Protein AF-A0A8J7GJP2-F1 (afdb_monomer)

Sequence (723 aa):
MRRLHAEDTGPGRGPGPDRPGPAHDLLRLQATAGNRVATRHVQRLAVSRAAPLGQHAVVHENRQVTEDFRQVQGQLEAMIAEKGWRQTRSWAYRFINADPLTDLRYGGDLPLVARVRERLRVEVTMKENEIRGLTGSPTLDLGDVVLGGGRFEPAAMSTTTELLNRSEQQLKSEMTHYGLKVDGWVFKDYSMAGGPAQTGLKDAARRLAGQRKTCDDATRAFFAAQKAAEADARQWGPLIPARPALLAAQEEARKAWVAQEDAYHDACTKEQITYPVLAAYSTLDHAAAELRKVADADSAALAESLYKTIDDRVKNIATVRASFGDRFNPWKQPQIVALTKKQLGLNPWQCKVVDERAADVKADAELDAKVFAAVAIGLGLLAAIPTGGTSVLAGVAAASAGVGAAYSAYNLYEHYKDYQLASAETGTALDKAQAVSQDEPGLMWLAFDLLDLGLNVVGAAAAFKTLRGAMAAAEASQLGKLPELIAASGRAGLPLGSRSKLIATVLERLGGSRSVEKALQSILDAFAAARPDRDAALVEAMGEAAAKLVNEQKVAVFFPGKKASSIKEIKRVLEGAGVNSGLNAQAEQIYQAFNSGGFHGHYFQAGDKGFVLLRDGETMASSLAHEMAHRGQHLRGELTSLGTMRSEYQAYHAQREFLLALPDELVPAQHARIRNATDADLVKWLTESREYGPAIRAEASSTGVMDPAVEARSIEKWFLTGG

pLDDT: mean 77.53, std 19.77, range [25.5, 98.56]

Organism: NCBI:txid619741

Secondary structure (DSSP, 8-state):
-------------PPPP-PPPHHHHHHHHHHHH-HHHHHHHHHHHHHHSPPP--TTEEEETTEEEES-HHHHHHHHHHHHHHH-HHHHHHHHHHHHT--HHHHGGG-S-HHHHHHHHHHHHHHHHHHHHHHHHHH-PPP--SS-------THHHHHHHHHHHHHHHHHHHHHHHHHHTT-EEE-SSS-EEE---SHHHHHHHHHHHHHHHHHHHHHHHHHHHHHHHHHHHHHHHHH-TTSPPPHHHHHHHHHHHHHHHHHHHHHHHHHHHHHHH-GGGHHHHTSTTHHHHHHHHHH--HHHHHHHHHHHHHHHHHHHHHHHHTBTTTB-GGG-HHHHHHHHHHTT--HHHHHHHHHHHHHHHHHHHHHHHHHHHHHHHHHHTTSS------SSS--SSS----HHHHHHHHHHHHHHHHHHHHHHHTSSSSGGGSS--S----HHHHHHHHHTT--HHHHHHHHHHHHHHHHHHHHTTTTTHHHHHHHHHHTT--HHHHHHHHHHHHHHTTTTTHHHHHHHHHHHHHHH---SS-HHHHHHHHHHHHHHHHTT-EEEE-TT-HHHHHHHHHHHHHHTT--SSHHHHHHHHHHHHHTS--SEEEEP-TT--EEEEESSTTHHHHHHHHHHHHHHHHTT-TTTS-HHHHHHHHHHHHHHHHHHS-GGGS-GGGHHHHT--HHHHHHHHHH-TTTHHHHHHHHHHH----HHHHHHHHHHHHHT--

Foldseek 3Di:
DDDDDDDDDDDDDDDDDDDDDPVVVLVVCCVPPNPVRSVVVVVVVVLVPDDPQDPQWWAAPSDTFGLDLVVLLVVLLVCCLVPNDVVSLVSLVCLLVPDPVVCVVRDPCSVSSVSSSVSSVVSNVVVVVVLCLACQDFDPDPDDGPSNHHPLQVLLVVLQVVLLVVQLVVLVVLCVVQVWDWDDDPDTFIFTDDDDLLLLLLVLLLVLLVLVVQLVVLVVQLVVLVVVQVVQCVVVDVPDGGDVVSVVSNVVSVVSNVVSVVVSVVSCVVSCVSVVLLLLQNPDPPSSVSSNCSNPDDRRSNSVVSCVLSVLLNVLSVLLVVCPPHQDGSLLQVLSLVVSCVVVVPDSSSNSSSVVSSVVVNVVVVVVVVVVVVVVVVVVPVVDDDDPDPDPPPDPVDDDDDPPPVVVVVVVVVVVSNLSNLCSQQSNHSNSSSGSHVDNSQVVVQLSLLVVLVDDPVLSVVLSVLLVVLLVVCLVPLHPSLVVNLVSCVVSVGDPVVSVVSSCVSVVSSPPPCPQVVVLVVLLVLLVPQDDPPQNLLSVLLSVLSVVQVVLLQEFEAEAPPLVRQLVRQLSNCVSLVNDPPSNVVSVVVNVVVRVDDDQKAWDDDDLRIGIYGYPDLCRSLSSQLRSLCNLCVNVVNNVVDFLLLSNLLSLVSSLSSQCSGDPVSRPPVCPCSVPADSVRSSVCQCVDPVRVVSVVVCCVPDDDDDSVVSVVVSSVSSVVHD

Mean predicted aligned error: 17.69 Å

Nearest PDB structures (foldseek):
  2efl-assembly1_A-2  TM=2.651E-01  e=5.692E+00  Homo sapiens

Solvent-accessible surface area (backbone atoms only — not comparable to full-atom values): 39803 Å² total; per-residue (Å²): 138,91,80,89,86,85,87,85,83,86,90,81,94,70,85,78,83,73,81,77,54,75,70,55,58,47,53,50,40,32,74,74,61,36,65,71,51,35,51,52,52,51,50,54,54,57,62,69,61,61,70,77,74,57,101,59,56,37,62,56,96,93,38,79,43,38,65,52,64,71,58,41,49,52,49,52,42,52,38,16,42,74,66,23,50,72,54,40,51,54,55,50,47,54,59,59,67,50,51,80,75,55,47,62,75,50,42,94,56,59,71,57,52,55,49,27,34,52,47,50,50,53,51,51,52,52,50,51,51,51,50,30,51,38,65,30,62,83,73,98,60,96,85,70,90,74,83,54,78,12,59,48,58,63,46,24,52,49,51,47,51,53,44,45,52,49,32,48,51,51,49,54,47,50,40,58,73,44,44,54,45,77,44,68,93,88,63,72,47,39,35,44,48,83,54,70,69,52,52,51,47,20,53,48,25,41,51,50,19,54,43,39,46,53,24,53,50,28,44,51,50,20,54,50,30,44,51,51,24,55,50,45,16,60,76,68,32,98,89,37,75,38,58,67,70,39,52,50,49,22,50,52,29,44,53,52,21,53,56,32,47,51,55,38,49,55,49,48,57,60,48,30,76,80,37,50,72,48,38,64,34,65,77,46,101,56,16,37,60,48,17,38,50,54,36,68,43,54,65,44,60,37,22,40,53,53,46,52,55,46,51,52,22,51,50,16,40,50,54,45,62,73,23,59,91,68,78,55,55,56,58,69,20,69,60,40,46,53,52,32,42,60,74,70,64,53,52,67,32,56,46,32,44,50,52,51,51,27,49,48,57,42,49,50,56,52,45,51,55,48,52,52,50,49,48,57,49,50,61,59,50,76,72,62,86,88,74,96,67,99,61,90,86,79,60,89,89,66,84,85,91,85,74,64,71,72,50,55,58,52,52,51,53,51,52,49,50,52,47,52,47,37,46,18,29,32,34,26,30,48,41,48,93,65,17,61,24,81,64,69,62,63,68,52,71,58,52,49,54,29,45,72,69,70,37,52,77,70,52,31,53,53,35,48,52,48,41,53,53,25,47,55,46,22,63,75,47,80,55,83,29,46,69,53,31,53,52,37,32,54,75,46,61,44,55,70,72,57,42,53,48,54,50,47,55,54,52,50,78,68,57,82,73,58,61,61,61,48,55,50,45,51,37,46,49,50,47,69,66,32,73,46,93,66,65,51,54,50,48,50,42,51,37,52,54,49,52,51,37,54,74,55,44,22,56,32,58,36,45,87,96,36,64,72,60,23,38,52,32,44,36,52,22,37,48,56,32,67,48,85,70,64,47,70,61,52,22,50,53,52,48,51,60,55,67,73,58,89,60,54,41,46,60,44,84,43,84,98,35,50,32,39,41,29,36,70,64,90,53,37,58,52,28,47,44,24,35,47,40,53,51,54,32,45,78,70,64,35,54,84,73,43,54,67,56,58,51,51,49,52,12,52,49,46,24,19,56,54,47,60,34,43,59,78,93,75,52,52,77,90,45,51,62,53,44,70,42,49,72,68,50,50,54,50,49,46,55,68,28,87,82,48,12,66,61,31,58,58,48,53,77,75,72,60,88,84,58,68,72,62,50,53,54,53,52,55,53,51,39,69,67,64,131

Structure (mmCIF, N/CA/C/O backbone):
data_AF-A0A8J7GJP2-F1
#
_entry.id   AF-A0A8J7GJP2-F1
#
loop_
_atom_site.group_PDB
_atom_site.id
_atom_site.type_symbol
_atom_site.label_atom_id
_atom_site.label_alt_id
_atom_site.label_comp_id
_atom_site.label_asym_id
_atom_site.label_entity_id
_atom_site.label_seq_id
_atom_site.pdbx_PDB_ins_code
_atom_site.Cartn_x
_atom_site.Cartn_y
_atom_site.Cartn_z
_atom_site.occupancy
_atom_site.B_iso_or_equiv
_atom_site.auth_seq_id
_atom_site.auth_comp_id
_atom_site.auth_asym_id
_atom_site.auth_atom_id
_atom_site.pdbx_PDB_model_num
ATOM 1 N N . MET A 1 1 ? -48.633 -35.901 -36.849 1.00 32.97 1 MET A N 1
ATOM 2 C CA . MET A 1 1 ? -49.337 -36.759 -37.829 1.00 32.97 1 MET A CA 1
ATOM 3 C C . MET A 1 1 ? -48.472 -36.882 -39.077 1.00 32.97 1 MET A C 1
ATOM 5 O O . MET A 1 1 ? -47.872 -35.894 -39.471 1.00 32.97 1 MET A O 1
ATOM 9 N N . ARG A 1 2 ? -48.340 -38.105 -39.606 1.00 38.50 2 ARG A N 1
ATOM 10 C CA . ARG A 1 2 ? -47.468 -38.524 -40.724 1.00 38.50 2 ARG A CA 1
ATOM 11 C C . ARG A 1 2 ? -48.012 -38.118 -42.105 1.00 38.50 2 ARG A C 1
ATOM 13 O O . ARG A 1 2 ? -49.227 -38.174 -42.269 1.00 38.50 2 ARG A O 1
ATOM 20 N N . ARG A 1 3 ? -47.098 -37.908 -43.073 1.00 36.53 3 ARG A N 1
ATOM 21 C CA . ARG A 1 3 ? -47.036 -38.379 -44.498 1.00 36.53 3 ARG A CA 1
ATOM 22 C C . ARG A 1 3 ? -46.126 -37.400 -45.286 1.00 36.53 3 ARG A C 1
ATOM 24 O O . ARG A 1 3 ? -46.345 -36.205 -45.162 1.00 36.53 3 ARG A O 1
ATOM 31 N N . LEU A 1 4 ? -44.970 -37.778 -45.868 1.00 46.03 4 LEU A N 1
ATOM 32 C CA . LEU A 1 4 ? -44.709 -38.604 -47.083 1.00 46.03 4 LEU A CA 1
ATOM 33 C C . LEU A 1 4 ? -45.513 -38.083 -48.292 1.00 46.03 4 LEU A C 1
ATOM 35 O O . LEU A 1 4 ? -46.711 -37.902 -48.132 1.00 46.03 4 LEU A O 1
ATOM 39 N N . HIS A 1 5 ? -45.030 -37.838 -49.513 1.00 41.00 5 HIS A N 1
ATOM 40 C CA . HIS A 1 5 ? -43.845 -38.175 -50.323 1.00 41.00 5 HIS A CA 1
ATOM 41 C C . HIS A 1 5 ? -43.903 -37.246 -51.566 1.00 41.00 5 HIS A C 1
ATOM 43 O O . HIS A 1 5 ? -45.012 -36.870 -51.940 1.00 41.00 5 HIS A O 1
ATOM 49 N N . ALA A 1 6 ? -42.783 -36.972 -52.246 1.00 38.97 6 ALA A N 1
ATOM 50 C CA . ALA A 1 6 ? -42.671 -37.077 -53.716 1.00 38.97 6 ALA A CA 1
ATOM 51 C C . ALA A 1 6 ? -41.236 -36.761 -54.172 1.00 38.97 6 ALA A C 1
ATOM 53 O O . ALA A 1 6 ? -40.695 -35.697 -53.880 1.00 38.97 6 ALA A O 1
ATOM 54 N N . GLU A 1 7 ? -40.647 -37.738 -54.856 1.00 44.97 7 GLU A N 1
ATOM 55 C CA . GLU A 1 7 ? -39.413 -37.667 -55.637 1.00 44.97 7 GLU A CA 1
ATOM 56 C C . GLU A 1 7 ? -39.675 -36.951 -56.971 1.00 44.97 7 GLU A C 1
ATOM 58 O O . GLU A 1 7 ? -40.759 -37.104 -57.531 1.00 44.97 7 GLU A O 1
ATOM 63 N N . ASP A 1 8 ? -38.674 -36.248 -57.509 1.00 44.19 8 ASP A N 1
ATOM 64 C CA . ASP A 1 8 ? -38.564 -36.028 -58.955 1.00 44.19 8 ASP A CA 1
ATOM 65 C C . ASP A 1 8 ? -37.088 -35.932 -59.393 1.00 44.19 8 ASP A C 1
ATOM 67 O O . ASP A 1 8 ? -36.197 -35.549 -58.628 1.00 44.19 8 ASP A O 1
ATOM 71 N N . THR A 1 9 ? -36.837 -36.378 -60.617 1.00 44.53 9 THR A N 1
ATOM 72 C CA . THR A 1 9 ? -35.596 -36.964 -61.136 1.00 44.53 9 THR A CA 1
ATOM 73 C C . THR A 1 9 ? -34.760 -36.030 -62.031 1.00 44.53 9 THR A C 1
ATOM 75 O O . THR A 1 9 ? -35.204 -35.694 -63.118 1.00 44.53 9 THR A O 1
ATOM 78 N N . GLY A 1 10 ? -33.504 -35.749 -61.627 1.00 38.84 10 GLY A N 1
ATOM 79 C CA . GLY A 1 10 ? -32.285 -35.474 -62.444 1.00 38.84 10 GLY A CA 1
ATOM 80 C C . GLY A 1 10 ? -32.283 -34.359 -63.523 1.00 38.84 10 GLY A C 1
ATOM 81 O O . GLY A 1 10 ? -33.288 -33.705 -63.754 1.00 38.84 10 GLY A O 1
ATOM 82 N N . PRO A 1 11 ? -31.182 -34.162 -64.289 1.00 53.09 11 PRO A N 1
ATOM 83 C CA . PRO A 1 11 ? -29.753 -34.317 -63.984 1.00 53.09 11 PRO A CA 1
ATOM 84 C C . PRO A 1 11 ? -28.926 -33.045 -64.340 1.00 53.09 11 PRO A C 1
ATOM 86 O O . PRO A 1 11 ? -29.277 -32.273 -65.226 1.00 53.09 11 PRO A O 1
ATOM 89 N N . GLY A 1 12 ? -27.760 -32.848 -63.714 1.00 33.50 12 GLY A N 1
ATOM 90 C CA . GLY A 1 12 ? -26.835 -31.779 -64.124 1.00 33.50 12 GLY A CA 1
ATOM 91 C C . GLY A 1 12 ? -25.599 -31.658 -63.240 1.00 33.50 12 GLY A C 1
ATOM 92 O O . GLY A 1 12 ? -25.577 -30.874 -62.297 1.00 33.50 12 GLY A O 1
ATOM 93 N N . ARG A 1 13 ? -24.551 -32.437 -63.536 1.00 46.47 13 ARG A N 1
ATOM 94 C CA . ARG A 1 13 ? -23.217 -32.250 -62.942 1.00 46.47 13 ARG A CA 1
ATOM 95 C C . ARG A 1 13 ? -22.575 -30.985 -63.523 1.00 46.47 13 ARG A C 1
ATOM 97 O O . ARG A 1 13 ? -22.022 -31.030 -64.617 1.00 46.47 13 ARG A O 1
ATOM 104 N N . GLY A 1 14 ? -22.642 -29.885 -62.777 1.00 41.44 14 GLY A N 1
ATOM 105 C CA . GLY A 1 14 ? -21.764 -28.722 -62.933 1.00 41.44 14 GLY A CA 1
ATOM 106 C C . GLY A 1 14 ? -20.494 -28.851 -62.071 1.00 41.44 14 GLY A C 1
ATOM 107 O O . GLY A 1 14 ? -20.491 -29.627 -61.110 1.00 41.44 14 GLY A O 1
ATOM 108 N N . PRO A 1 15 ? -19.405 -28.137 -62.411 1.00 42.25 15 PRO A N 1
ATOM 109 C CA . PRO A 1 15 ? -18.130 -28.203 -61.699 1.00 42.25 15 PRO A CA 1
ATOM 110 C C . PRO A 1 15 ? -18.281 -27.660 -60.270 1.00 42.25 15 PRO A C 1
ATOM 112 O O . PRO A 1 15 ? -18.951 -26.655 -60.047 1.00 42.25 15 PRO A O 1
ATOM 115 N N . GLY A 1 16 ? -17.693 -28.368 -59.302 1.00 40.19 16 GLY A N 1
ATOM 116 C CA . GLY A 1 16 ? -17.821 -28.074 -57.872 1.00 40.19 16 GLY A CA 1
ATOM 117 C C . GLY A 1 16 ? -17.293 -26.687 -57.474 1.00 40.19 16 GLY A C 1
ATOM 118 O O . GLY A 1 16 ? -16.409 -26.155 -58.148 1.00 40.19 16 GLY A O 1
ATOM 119 N N . PRO A 1 17 ? -17.818 -26.105 -56.381 1.00 47.81 17 PRO A N 1
ATOM 120 C CA . PRO A 1 17 ? -17.510 -24.740 -55.993 1.00 47.81 17 PRO A CA 1
ATOM 121 C C . PRO A 1 17 ? -16.112 -24.635 -55.379 1.00 47.81 17 PRO A C 1
ATOM 123 O O . PRO A 1 17 ? -15.686 -25.481 -54.592 1.00 47.81 17 PRO A O 1
ATOM 126 N N . ASP A 1 18 ? -15.431 -23.570 -55.789 1.00 50.22 18 ASP A N 1
ATOM 127 C CA . ASP A 1 18 ? -14.506 -22.730 -55.035 1.00 50.22 18 ASP A CA 1
ATOM 128 C C . ASP A 1 18 ? -13.887 -23.335 -53.772 1.00 50.22 18 ASP A C 1
ATOM 130 O O . ASP A 1 18 ? -14.525 -23.503 -52.728 1.00 50.22 18 ASP A O 1
ATOM 134 N N . ARG A 1 19 ? -12.562 -23.534 -53.827 1.00 47.59 19 ARG A N 1
ATOM 135 C CA . ARG A 1 19 ? -11.756 -23.561 -52.605 1.00 47.59 19 ARG A CA 1
ATOM 136 C C . ARG A 1 19 ? -12.056 -22.274 -51.828 1.00 47.59 19 ARG A C 1
ATOM 138 O O . ARG A 1 19 ? -11.874 -21.193 -52.392 1.00 47.59 19 ARG A O 1
ATOM 145 N N . PRO A 1 20 ? -12.500 -22.363 -50.566 1.00 51.44 20 PRO A N 1
ATOM 146 C CA . PRO A 1 20 ? -12.799 -21.178 -49.789 1.00 51.44 20 PRO A CA 1
ATOM 147 C C . PRO A 1 20 ? -11.528 -20.333 -49.668 1.00 51.44 20 PRO A C 1
ATOM 149 O O . PRO A 1 20 ? -10.445 -20.840 -49.379 1.00 51.44 20 PRO A O 1
ATOM 152 N N . GLY A 1 21 ? -11.657 -19.043 -49.977 1.00 58.06 21 GLY A N 1
ATOM 153 C CA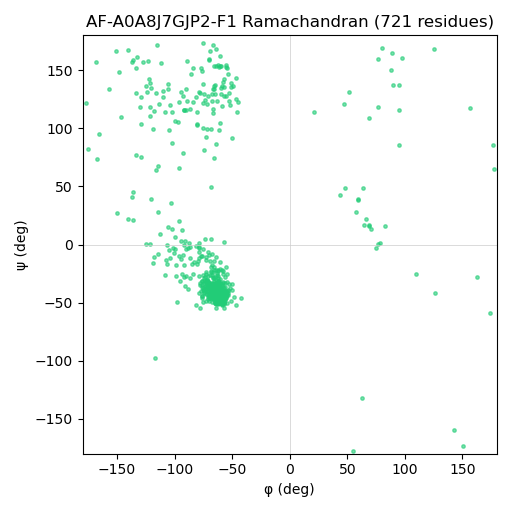 . GLY A 1 21 ? -10.535 -18.114 -49.982 1.00 58.06 21 GLY A CA 1
ATOM 154 C C . GLY A 1 21 ? -9.911 -17.928 -48.590 1.00 58.06 21 GLY A C 1
ATOM 155 O O . GLY A 1 21 ? -10.513 -18.285 -47.575 1.00 58.06 21 GLY A O 1
ATOM 156 N N . PRO A 1 22 ? -8.734 -17.288 -48.512 1.00 61.47 22 PRO A N 1
ATOM 157 C CA . PRO A 1 22 ? -7.936 -17.148 -47.285 1.00 61.47 22 PRO A CA 1
ATOM 158 C C . PRO A 1 22 ? -8.670 -16.508 -46.089 1.00 61.47 22 PRO A C 1
ATOM 160 O O . PRO A 1 22 ? -8.263 -16.691 -44.944 1.00 61.47 22 PRO A O 1
ATOM 163 N N . ALA A 1 23 ? -9.775 -15.793 -46.322 1.00 60.34 23 ALA A N 1
ATOM 164 C CA . ALA A 1 23 ? -10.637 -15.259 -45.266 1.00 60.34 23 ALA A CA 1
ATOM 165 C C . ALA A 1 23 ? -11.344 -16.359 -44.445 1.00 60.34 23 ALA A C 1
ATOM 167 O O . ALA A 1 23 ? -11.520 -16.220 -43.236 1.00 60.34 23 ALA A O 1
ATOM 168 N N . HIS A 1 24 ? -11.715 -17.470 -45.082 1.00 69.38 24 HIS A N 1
ATOM 169 C CA . HIS A 1 24 ? -12.389 -18.588 -44.424 1.00 69.38 24 HIS A CA 1
ATOM 170 C C . HIS A 1 24 ? -11.418 -19.413 -43.563 1.00 69.38 24 HIS A C 1
ATOM 172 O O . HIS A 1 24 ? -11.760 -19.834 -42.456 1.00 69.38 24 HIS A O 1
ATOM 178 N N . ASP A 1 25 ? -10.178 -19.582 -44.028 1.00 66.94 25 ASP A N 1
ATOM 179 C CA . ASP A 1 25 ? -9.118 -20.241 -43.258 1.00 66.94 25 ASP A CA 1
ATOM 180 C C . ASP A 1 25 ? -8.715 -19.419 -42.028 1.00 66.94 25 ASP A C 1
ATOM 182 O O . ASP A 1 25 ? -8.470 -19.981 -40.960 1.00 66.94 25 ASP A O 1
ATOM 186 N N . LEU A 1 26 ? -8.740 -18.086 -42.137 1.00 58.06 26 LEU A N 1
ATOM 187 C CA . LEU A 1 26 ? -8.516 -17.180 -41.010 1.00 58.06 26 LEU A CA 1
ATOM 188 C C . LEU A 1 26 ? -9.592 -17.301 -39.932 1.00 58.06 26 LEU A C 1
ATOM 190 O O . LEU A 1 26 ? -9.248 -17.421 -38.757 1.00 58.06 26 LEU A O 1
ATOM 194 N N . LEU A 1 27 ? -10.869 -17.340 -40.318 1.00 66.56 27 LEU A N 1
ATOM 195 C CA . LEU A 1 27 ? -11.984 -17.521 -39.383 1.00 66.56 27 LEU A CA 1
ATOM 196 C C . LEU A 1 27 ? -11.918 -18.876 -38.665 1.00 66.56 27 LEU A C 1
ATOM 198 O O . LEU A 1 27 ? -12.139 -18.944 -37.454 1.00 66.56 27 LEU A O 1
ATOM 202 N N . ARG A 1 28 ? -11.532 -19.949 -39.370 1.00 67.69 28 ARG A N 1
ATOM 203 C CA . ARG A 1 28 ? -11.279 -21.258 -38.744 1.00 67.69 28 ARG A CA 1
ATOM 204 C C . ARG A 1 28 ? -10.108 -21.212 -37.766 1.00 67.69 28 ARG A C 1
ATOM 206 O O . ARG A 1 28 ? -10.229 -21.729 -36.657 1.00 67.69 28 ARG A O 1
ATOM 213 N N . LEU A 1 29 ? -8.998 -20.565 -38.117 1.00 54.41 29 LEU A N 1
ATOM 214 C CA . LEU A 1 29 ? -7.853 -20.408 -37.211 1.00 54.41 29 LEU A CA 1
ATOM 215 C C . LEU A 1 29 ? -8.220 -19.608 -35.951 1.00 54.41 29 LEU A C 1
ATOM 217 O O . LEU A 1 29 ? -7.786 -19.946 -34.851 1.00 54.41 29 LEU A O 1
ATOM 221 N N . GLN A 1 30 ? -9.059 -18.585 -36.104 1.00 64.56 30 GLN A N 1
ATOM 222 C CA . GLN A 1 30 ? -9.553 -17.745 -35.016 1.00 64.56 30 GLN A CA 1
ATOM 223 C C . GLN A 1 30 ? -10.477 -18.524 -34.067 1.00 64.56 30 GLN A C 1
ATOM 225 O O . GLN A 1 30 ? -10.334 -18.411 -32.849 1.00 64.56 30 GLN A O 1
ATOM 230 N N . ALA A 1 31 ? -11.351 -19.372 -34.621 1.00 64.50 31 ALA A N 1
ATOM 231 C CA . ALA A 1 31 ? -12.250 -20.239 -33.862 1.00 64.50 31 ALA A CA 1
ATOM 232 C C . ALA A 1 31 ? -11.520 -21.375 -33.123 1.00 64.50 31 ALA A C 1
ATOM 234 O O . ALA A 1 31 ? -11.940 -21.762 -32.037 1.00 64.50 31 ALA A O 1
ATOM 235 N N . THR A 1 32 ? -10.425 -21.900 -33.686 1.00 64.62 32 THR A N 1
ATOM 236 C CA . THR A 1 32 ? -9.755 -23.099 -33.142 1.00 64.62 32 THR A CA 1
ATOM 237 C C . THR A 1 32 ? -8.582 -22.771 -32.210 1.00 64.62 32 THR A C 1
ATOM 239 O O . THR A 1 32 ? -8.313 -23.523 -31.280 1.00 64.62 32 THR A O 1
ATOM 242 N N . ALA A 1 33 ? -7.871 -21.660 -32.438 1.00 66.38 33 ALA A N 1
ATOM 243 C CA . ALA A 1 33 ? -6.626 -21.336 -31.728 1.00 66.38 33 ALA A CA 1
ATOM 244 C C . ALA A 1 33 ? -6.662 -19.997 -30.959 1.00 66.38 33 ALA A C 1
ATOM 246 O O . ALA A 1 33 ? -5.676 -19.615 -30.322 1.00 66.38 33 ALA A O 1
ATOM 247 N N . GLY A 1 34 ? -7.790 -19.281 -31.003 1.00 68.75 34 GLY A N 1
ATOM 248 C CA . GLY A 1 34 ? -7.980 -17.986 -30.351 1.00 68.75 34 GLY A CA 1
ATOM 249 C C . GLY A 1 34 ? -7.310 -16.812 -31.079 1.00 68.75 34 GLY A C 1
ATOM 250 O O . GLY A 1 34 ? -6.365 -16.967 -31.859 1.00 68.75 34 GLY A O 1
ATOM 251 N N . ASN A 1 35 ? -7.787 -15.593 -30.791 1.00 68.38 35 ASN A N 1
ATOM 252 C CA . ASN A 1 35 ? -7.391 -14.359 -31.489 1.00 68.38 35 ASN A CA 1
ATOM 253 C C . ASN A 1 35 ? -5.870 -14.148 -31.567 1.00 68.38 35 ASN A C 1
ATOM 255 O O . ASN A 1 35 ? -5.368 -13.724 -32.601 1.00 68.38 35 ASN A O 1
ATOM 259 N N . ARG A 1 36 ? -5.107 -14.503 -30.524 1.00 58.94 36 ARG A N 1
ATOM 260 C CA . ARG A 1 36 ? -3.645 -14.302 -30.500 1.00 58.94 36 ARG A CA 1
ATOM 261 C C . ARG A 1 36 ? -2.891 -15.132 -31.546 1.00 58.94 36 ARG A C 1
ATOM 263 O O . ARG A 1 36 ? -1.886 -14.655 -32.072 1.00 58.94 36 ARG A O 1
ATOM 270 N N . VAL A 1 37 ? -3.338 -16.351 -31.851 1.00 65.38 37 VAL A N 1
ATOM 271 C CA . VAL A 1 37 ? -2.672 -17.217 -32.842 1.00 65.38 37 VAL A CA 1
ATOM 272 C C . VAL A 1 37 ? -3.010 -16.760 -34.259 1.00 65.38 37 VAL A C 1
ATOM 274 O O . VAL A 1 37 ? -2.109 -16.663 -35.094 1.00 65.38 37 VAL A O 1
ATOM 277 N N . ALA A 1 38 ? -4.265 -16.370 -34.497 1.00 60.62 38 ALA A N 1
ATOM 278 C CA . ALA A 1 38 ? -4.688 -15.761 -35.756 1.00 60.62 38 ALA A CA 1
ATOM 279 C C . ALA A 1 38 ? -3.932 -14.447 -36.032 1.00 60.62 38 ALA A C 1
ATOM 281 O O . ALA A 1 38 ? -3.375 -14.285 -37.116 1.00 60.62 38 ALA A O 1
ATOM 282 N N . THR A 1 39 ? -3.786 -13.557 -35.039 1.00 67.88 39 THR A N 1
ATOM 283 C CA . THR A 1 39 ? -3.000 -12.316 -35.178 1.00 67.88 39 THR A CA 1
ATOM 284 C C . THR A 1 39 ? -1.532 -12.592 -35.515 1.00 67.88 39 THR A C 1
ATOM 286 O O . THR A 1 39 ? -0.988 -11.951 -36.411 1.00 67.88 39 THR A O 1
ATOM 289 N N . ARG A 1 40 ? -0.887 -13.581 -34.874 1.00 61.78 40 ARG A N 1
ATOM 290 C CA . ARG A 1 40 ? 0.499 -13.971 -35.206 1.00 61.78 40 ARG A CA 1
ATOM 291 C C . ARG A 1 40 ? 0.629 -14.549 -36.619 1.00 61.78 40 ARG A C 1
ATOM 293 O O . ARG A 1 40 ? 1.638 -14.307 -37.279 1.00 61.78 40 ARG A O 1
ATOM 300 N N . HIS A 1 41 ? -0.359 -15.314 -37.084 1.00 58.75 41 HIS A N 1
ATOM 301 C CA . HIS A 1 41 ? -0.355 -15.890 -38.431 1.00 58.75 41 HIS A CA 1
ATOM 302 C C . HIS A 1 41 ? -0.549 -14.809 -39.507 1.00 58.75 41 HIS A C 1
ATOM 304 O O . HIS A 1 41 ? 0.211 -14.766 -40.473 1.00 58.75 41 HIS A O 1
ATOM 310 N N . VAL A 1 42 ? -1.472 -13.864 -39.287 1.00 63.28 42 VAL A N 1
ATOM 311 C CA . VAL A 1 42 ? -1.659 -12.683 -40.149 1.00 63.28 42 VAL A CA 1
ATOM 312 C C . VAL A 1 42 ? -0.405 -11.812 -40.172 1.00 63.28 42 VAL A C 1
ATOM 314 O O . VAL A 1 42 ? 0.023 -11.409 -41.248 1.00 63.28 42 VAL A O 1
ATOM 317 N N . GLN A 1 43 ? 0.238 -11.571 -39.025 1.00 59.16 43 GLN A N 1
ATOM 318 C CA . GLN A 1 43 ? 1.502 -10.829 -38.971 1.00 59.16 43 GLN A CA 1
ATOM 319 C C . GLN A 1 43 ? 2.619 -11.529 -39.763 1.00 59.16 43 GLN A C 1
ATOM 321 O O . GLN A 1 43 ? 3.336 -10.860 -40.499 1.00 59.16 43 GLN A O 1
ATOM 326 N N . ARG A 1 44 ? 2.744 -12.865 -39.702 1.00 54.91 44 ARG A N 1
ATOM 327 C CA . ARG A 1 44 ? 3.721 -13.607 -40.533 1.00 54.91 44 ARG A CA 1
ATOM 328 C C . ARG A 1 44 ? 3.433 -13.509 -42.032 1.00 54.91 44 ARG A C 1
ATOM 330 O O . ARG A 1 44 ? 4.369 -13.389 -42.821 1.00 54.91 44 ARG A O 1
ATOM 337 N N . LEU A 1 45 ? 2.161 -13.558 -42.427 1.00 49.25 45 LEU A N 1
ATOM 338 C CA . LEU A 1 45 ? 1.757 -13.449 -43.832 1.00 49.25 45 LEU A CA 1
ATOM 339 C C . LEU A 1 45 ? 1.911 -12.018 -44.367 1.00 49.25 45 LEU A C 1
ATOM 341 O O . LEU A 1 45 ? 2.360 -11.839 -45.496 1.00 49.25 45 LEU A O 1
ATOM 345 N N . ALA A 1 46 ? 1.625 -11.005 -43.544 1.00 51.91 46 ALA A N 1
ATOM 346 C CA . ALA A 1 46 ? 1.857 -9.599 -43.872 1.00 51.91 46 ALA A CA 1
ATOM 347 C C . ALA A 1 46 ? 3.356 -9.277 -44.005 1.00 51.91 46 ALA A C 1
ATOM 349 O O . ALA A 1 46 ? 3.737 -8.534 -44.901 1.00 51.91 46 ALA A O 1
ATOM 350 N N . VAL A 1 47 ? 4.218 -9.901 -43.191 1.00 50.81 47 VAL A N 1
ATOM 351 C CA . VAL A 1 47 ? 5.686 -9.801 -43.327 1.00 50.81 47 VAL A CA 1
ATOM 352 C C . VAL A 1 47 ? 6.202 -10.518 -44.587 1.00 50.81 47 VAL A C 1
ATOM 354 O O . VAL A 1 47 ? 7.224 -10.120 -45.136 1.00 50.81 47 VAL A O 1
ATOM 357 N N . SER A 1 48 ? 5.488 -11.530 -45.096 1.00 43.38 48 SER A N 1
ATOM 358 C CA . SER A 1 48 ? 5.893 -12.274 -46.304 1.00 43.38 48 SER A CA 1
ATOM 359 C C . SER A 1 48 ? 5.488 -11.611 -47.628 1.00 43.38 48 SER A C 1
ATOM 361 O O . SER A 1 48 ? 6.040 -11.958 -48.668 1.00 43.38 48 SER A O 1
ATOM 363 N N . ARG A 1 49 ? 4.575 -10.630 -47.622 1.00 44.59 49 ARG A N 1
ATOM 364 C CA . ARG A 1 49 ? 4.374 -9.706 -48.754 1.00 44.59 49 ARG A CA 1
ATOM 365 C C . ARG A 1 49 ? 5.156 -8.423 -48.492 1.00 44.59 49 ARG A C 1
ATOM 367 O O . ARG A 1 49 ? 4.575 -7.362 -48.283 1.00 44.59 49 ARG A O 1
ATOM 374 N N . ALA A 1 50 ? 6.482 -8.534 -48.465 1.00 49.66 50 ALA A N 1
ATOM 375 C CA . ALA A 1 50 ? 7.333 -7.356 -48.469 1.00 49.66 50 ALA A CA 1
ATOM 376 C C . ALA A 1 50 ? 6.969 -6.505 -49.695 1.00 49.66 50 ALA A C 1
ATOM 378 O O . ALA A 1 50 ? 6.922 -7.019 -50.817 1.00 49.66 50 ALA A O 1
ATOM 379 N N . ALA A 1 51 ? 6.700 -5.214 -49.481 1.00 53.47 51 ALA A N 1
ATOM 380 C CA . ALA A 1 51 ? 6.770 -4.238 -50.560 1.00 53.47 51 ALA A CA 1
ATOM 381 C C . ALA A 1 51 ? 8.086 -4.474 -51.327 1.00 53.47 51 ALA A C 1
ATOM 383 O O . ALA A 1 51 ? 9.074 -4.856 -50.679 1.00 53.47 51 ALA A O 1
ATOM 384 N N . PRO A 1 52 ? 8.110 -4.321 -52.668 1.00 58.56 52 PRO A N 1
ATOM 385 C CA . PRO A 1 52 ? 9.348 -4.467 -53.426 1.00 58.56 52 PRO A CA 1
ATOM 386 C C . PRO A 1 52 ? 10.428 -3.681 -52.694 1.00 58.56 52 PRO A C 1
ATOM 388 O O . PRO A 1 52 ? 10.186 -2.523 -52.346 1.00 58.56 52 PRO A O 1
ATOM 391 N N . LEU A 1 53 ? 11.542 -4.352 -52.368 1.00 56.34 53 LEU A N 1
ATOM 392 C CA . LEU A 1 53 ? 12.673 -3.728 -51.688 1.00 56.34 53 LEU A CA 1
ATOM 393 C C . LEU A 1 53 ? 12.923 -2.411 -52.414 1.00 56.34 53 LEU A C 1
ATOM 395 O O . LEU A 1 53 ? 13.246 -2.421 -53.605 1.00 56.34 53 LEU A O 1
ATOM 399 N N . GLY A 1 54 ? 12.703 -1.285 -51.728 1.00 63.75 54 GLY A N 1
ATOM 400 C CA . GLY A 1 54 ? 13.177 -0.013 -52.251 1.00 63.75 54 GLY A CA 1
ATOM 401 C C . GLY A 1 54 ? 14.647 -0.223 -52.596 1.00 63.75 54 GLY A C 1
ATOM 402 O O . GLY A 1 54 ? 15.340 -0.915 -51.849 1.00 63.75 54 GLY A O 1
ATOM 403 N N . GLN A 1 55 ? 15.121 0.309 -53.723 1.00 72.75 55 GLN A N 1
ATOM 404 C CA . GLN A 1 55 ? 16.471 0.049 -54.260 1.00 72.75 55 GLN A CA 1
ATOM 405 C C . GLN A 1 55 ? 17.630 0.392 -53.285 1.00 72.75 55 GLN A C 1
ATOM 407 O O . GLN A 1 55 ? 18.792 0.201 -53.621 1.00 72.75 55 GLN A O 1
ATOM 412 N N . HIS A 1 56 ? 17.324 0.842 -52.063 1.00 84.81 56 HIS A N 1
ATOM 413 C CA . HIS A 1 56 ? 18.231 1.316 -51.022 1.00 84.81 56 HIS A CA 1
ATOM 414 C C . HIS A 1 56 ? 17.854 0.787 -49.618 1.00 84.81 56 HIS A C 1
ATOM 416 O O . HIS A 1 56 ? 17.880 1.539 -48.642 1.00 84.81 56 HIS A O 1
ATOM 422 N N . ALA A 1 57 ? 17.454 -0.488 -49.504 1.00 90.75 57 ALA A N 1
ATOM 423 C CA . ALA A 1 57 ? 17.091 -1.123 -48.232 1.00 90.75 57 ALA A CA 1
ATOM 424 C C . ALA A 1 57 ? 17.970 -2.342 -47.905 1.00 90.75 57 ALA A C 1
ATOM 426 O O . ALA A 1 57 ? 18.172 -3.219 -48.741 1.00 90.75 57 ALA A O 1
ATOM 427 N N . VAL A 1 58 ? 18.424 -2.429 -46.655 1.00 92.50 58 VAL A N 1
ATOM 428 C CA . VAL A 1 58 ? 19.138 -3.575 -46.077 1.00 92.50 58 VAL A CA 1
ATOM 429 C C . VAL A 1 58 ? 18.200 -4.327 -45.135 1.00 92.50 58 VAL A C 1
ATOM 431 O O . VAL A 1 58 ? 17.528 -3.714 -44.310 1.00 92.50 58 VAL A O 1
ATOM 434 N N . VAL A 1 59 ? 18.134 -5.658 -45.225 1.00 92.75 59 VAL A N 1
ATOM 435 C CA . VAL A 1 59 ? 17.291 -6.464 -44.326 1.00 92.75 59 VAL A CA 1
ATOM 436 C C . VAL A 1 59 ? 18.098 -6.915 -43.109 1.00 92.75 59 VAL A C 1
ATOM 438 O O . VAL A 1 59 ? 19.008 -7.727 -43.238 1.00 92.75 59 VAL A O 1
ATOM 441 N N . HIS A 1 60 ? 17.721 -6.450 -41.917 1.00 93.81 60 HIS A N 1
ATOM 442 C CA . HIS A 1 60 ? 18.308 -6.852 -40.635 1.00 93.81 60 HIS A CA 1
ATOM 443 C C . HIS A 1 60 ? 17.241 -7.448 -39.709 1.00 93.81 60 HIS A C 1
ATOM 445 O O . HIS A 1 60 ? 16.265 -6.783 -39.359 1.00 93.81 60 HIS A O 1
ATOM 451 N N . GLU A 1 61 ? 17.404 -8.718 -39.323 1.00 92.50 61 GLU A N 1
ATOM 452 C CA . GLU A 1 61 ? 16.477 -9.456 -38.441 1.00 92.50 61 GLU A CA 1
ATOM 453 C C . GLU A 1 61 ? 14.987 -9.324 -38.847 1.00 92.50 61 GLU A C 1
ATOM 455 O O . GLU A 1 61 ? 14.107 -9.063 -38.023 1.00 92.50 61 GLU A O 1
ATOM 460 N N . ASN A 1 62 ? 14.696 -9.533 -40.138 1.00 92.69 62 ASN A N 1
ATOM 461 C CA . ASN A 1 62 ? 13.360 -9.425 -40.754 1.00 92.69 62 ASN A CA 1
ATOM 462 C C . ASN A 1 62 ? 12.765 -8.006 -40.783 1.00 92.69 62 ASN A C 1
ATOM 464 O O . ASN A 1 62 ? 11.547 -7.844 -40.889 1.00 92.69 62 ASN A O 1
ATOM 468 N N . ARG A 1 63 ? 13.597 -6.967 -40.691 1.00 92.81 63 ARG A N 1
ATOM 469 C CA . ARG A 1 63 ? 13.182 -5.573 -40.868 1.00 92.81 63 ARG A CA 1
ATOM 470 C C . ARG A 1 63 ? 14.030 -4.912 -41.951 1.00 92.81 63 ARG A C 1
ATOM 472 O O . ARG A 1 63 ? 15.239 -5.109 -41.984 1.00 92.81 63 ARG A O 1
ATOM 479 N N . GLN A 1 64 ? 13.402 -4.144 -42.833 1.00 92.31 64 GLN A N 1
ATOM 480 C CA . GLN A 1 64 ? 14.105 -3.347 -43.841 1.00 92.31 64 GLN A CA 1
ATOM 481 C C . GLN A 1 64 ? 14.585 -2.047 -43.200 1.00 92.31 64 GLN A C 1
ATOM 483 O O . GLN A 1 64 ? 13.768 -1.362 -42.603 1.00 92.31 64 GLN A O 1
ATOM 488 N N . VAL A 1 65 ? 15.871 -1.729 -43.321 1.00 92.69 65 VAL A N 1
ATOM 489 C CA . VAL A 1 65 ? 16.499 -0.483 -42.865 1.00 92.69 65 VAL A CA 1
ATOM 490 C C . VAL A 1 65 ? 17.017 0.257 -44.094 1.00 92.69 65 VAL A C 1
ATOM 492 O O . VAL A 1 65 ? 17.692 -0.337 -44.932 1.00 92.69 65 VAL A O 1
ATOM 495 N N . THR A 1 66 ? 16.700 1.540 -44.222 1.00 93.62 66 THR A N 1
ATOM 496 C CA . THR A 1 66 ? 17.038 2.353 -45.402 1.00 93.62 66 THR A CA 1
ATOM 497 C C . THR A 1 66 ? 18.020 3.470 -45.058 1.00 93.62 66 THR A C 1
ATOM 499 O O . THR A 1 66 ? 18.271 3.741 -43.889 1.00 93.62 66 THR A O 1
ATOM 502 N N . GLU A 1 67 ? 18.548 4.179 -46.057 1.00 93.12 67 GLU A N 1
ATOM 503 C CA . GLU A 1 67 ? 19.328 5.411 -45.822 1.00 93.12 67 GLU A CA 1
ATOM 504 C C . GLU A 1 67 ? 18.447 6.657 -45.559 1.00 93.12 67 GLU A C 1
ATOM 506 O O . GLU A 1 67 ? 18.928 7.675 -45.042 1.00 93.12 67 GLU A O 1
ATOM 511 N N . ASP A 1 68 ? 17.142 6.560 -45.857 1.00 93.25 68 ASP A N 1
ATOM 512 C CA . ASP A 1 68 ? 16.133 7.588 -45.575 1.00 93.25 68 ASP A CA 1
ATOM 513 C C . ASP A 1 68 ? 15.929 7.766 -44.061 1.00 93.25 68 ASP A C 1
ATOM 515 O O . ASP A 1 68 ? 15.461 6.869 -43.356 1.00 93.25 68 ASP A O 1
ATOM 519 N N . PHE A 1 69 ? 16.250 8.971 -43.589 1.00 93.69 69 PHE A N 1
ATOM 520 C CA . PHE A 1 69 ? 16.108 9.409 -42.202 1.00 93.69 69 PHE A CA 1
ATOM 521 C C . PHE A 1 69 ? 14.712 9.140 -41.624 1.00 93.69 69 PHE A C 1
ATOM 523 O O . PHE A 1 69 ? 14.586 8.566 -40.544 1.00 93.69 69 PHE A O 1
ATOM 530 N N . ARG A 1 70 ? 13.649 9.521 -42.345 1.00 94.06 70 ARG A N 1
ATOM 531 C CA . ARG A 1 70 ? 12.273 9.443 -41.830 1.00 94.06 70 ARG A CA 1
ATOM 532 C C . ARG A 1 70 ? 11.826 7.997 -41.674 1.00 94.06 70 ARG A C 1
ATOM 534 O O . ARG A 1 70 ? 11.093 7.679 -40.740 1.00 94.06 70 ARG A O 1
ATOM 541 N N . GLN A 1 71 ? 12.272 7.129 -42.579 1.00 93.56 71 GLN A N 1
ATOM 542 C CA . GLN A 1 71 ? 11.951 5.704 -42.534 1.00 93.56 71 GLN A CA 1
ATOM 543 C C . GLN A 1 71 ? 12.670 5.011 -41.376 1.00 93.56 71 GLN A C 1
ATOM 545 O O . GLN A 1 71 ? 12.022 4.288 -40.620 1.00 93.56 71 GLN A O 1
ATOM 550 N N . VAL A 1 72 ? 13.966 5.285 -41.173 1.00 94.75 72 VAL A N 1
ATOM 551 C CA . VAL A 1 72 ? 14.722 4.740 -40.029 1.00 94.75 72 VAL A CA 1
ATOM 552 C C . VAL A 1 72 ? 14.134 5.229 -38.709 1.00 94.75 72 VAL A C 1
ATOM 554 O O . VAL A 1 72 ? 13.896 4.417 -37.814 1.00 94.75 72 VAL A O 1
ATOM 557 N N . GLN A 1 73 ? 13.829 6.526 -38.598 1.00 96.06 73 GLN A N 1
ATOM 558 C CA . GLN A 1 73 ? 13.186 7.079 -37.410 1.00 96.06 73 GLN A CA 1
ATOM 559 C C . GLN A 1 73 ? 11.836 6.396 -37.140 1.00 96.06 73 GLN A C 1
ATOM 561 O O . GLN A 1 73 ? 11.617 5.885 -36.043 1.00 96.06 73 GLN A O 1
ATOM 566 N N . GLY A 1 74 ? 10.947 6.330 -38.138 1.00 95.94 74 GLY A N 1
ATOM 567 C CA . GLY A 1 74 ? 9.632 5.700 -37.987 1.00 95.94 74 GLY A CA 1
ATOM 568 C C . GLY A 1 74 ? 9.719 4.213 -37.629 1.00 95.94 74 GLY A C 1
ATOM 569 O O . GLY A 1 74 ? 8.932 3.715 -36.824 1.00 95.94 74 GLY A O 1
ATOM 570 N N . GLN A 1 75 ? 10.711 3.504 -38.169 1.00 95.56 75 GLN A N 1
ATOM 571 C CA . GLN A 1 75 ? 10.975 2.110 -37.833 1.00 95.56 75 GLN A CA 1
ATOM 572 C C . GLN A 1 75 ? 11.458 1.945 -36.390 1.00 95.56 75 GLN A C 1
ATOM 574 O O . GLN A 1 75 ? 10.953 1.064 -35.692 1.00 95.56 75 GLN A O 1
ATOM 579 N N . LEU A 1 76 ? 12.401 2.775 -35.930 1.00 97.12 76 LEU A N 1
ATOM 580 C CA . LEU A 1 76 ? 12.859 2.763 -34.540 1.00 97.12 76 LEU A CA 1
ATOM 581 C C . LEU A 1 76 ? 11.695 3.040 -33.589 1.00 97.12 76 LEU A C 1
ATOM 583 O O . LEU A 1 76 ? 11.486 2.282 -32.649 1.00 97.12 76 LEU A O 1
ATOM 587 N N . GLU A 1 77 ? 10.891 4.064 -33.861 1.00 97.38 77 GLU A N 1
ATOM 588 C CA . GLU A 1 77 ? 9.731 4.417 -33.040 1.00 97.38 77 GLU A CA 1
ATOM 589 C C . GLU A 1 77 ? 8.692 3.285 -32.991 1.00 97.38 77 GLU A C 1
ATOM 591 O O . GLU A 1 77 ? 8.221 2.920 -31.911 1.00 97.38 77 GLU A O 1
ATOM 596 N N . ALA A 1 78 ? 8.392 2.654 -34.131 1.00 96.62 78 ALA A N 1
ATOM 597 C CA . ALA A 1 78 ? 7.510 1.490 -34.182 1.00 96.62 78 ALA A CA 1
ATOM 598 C C . ALA A 1 78 ? 8.071 0.302 -33.380 1.00 96.62 78 ALA A C 1
ATOM 600 O O . ALA A 1 78 ? 7.333 -0.362 -32.650 1.00 96.62 78 ALA A O 1
ATOM 601 N N . MET A 1 79 ? 9.378 0.044 -33.478 1.00 97.12 79 MET A N 1
ATOM 602 C CA . MET A 1 79 ? 10.039 -1.021 -32.722 1.00 97.12 79 MET A CA 1
ATOM 603 C C . MET A 1 79 ? 10.052 -0.742 -31.219 1.00 97.12 79 MET A C 1
ATOM 605 O O . MET A 1 79 ? 9.783 -1.656 -30.439 1.00 97.12 79 MET A O 1
ATOM 609 N N . ILE A 1 80 ? 10.286 0.507 -30.811 1.00 97.50 80 ILE A N 1
ATOM 610 C CA . ILE A 1 80 ? 10.218 0.920 -29.408 1.00 97.50 80 ILE A CA 1
ATOM 611 C C . ILE A 1 80 ? 8.806 0.711 -28.882 1.00 97.50 80 ILE A C 1
ATOM 613 O O . ILE A 1 80 ? 8.660 0.096 -27.835 1.00 97.50 80 ILE A O 1
ATOM 617 N N . ALA A 1 81 ? 7.772 1.152 -29.602 1.00 96.88 81 ALA A N 1
ATOM 618 C CA . ALA A 1 81 ? 6.385 0.957 -29.186 1.00 96.88 81 ALA A CA 1
ATOM 619 C C . ALA A 1 81 ? 6.015 -0.535 -29.042 1.00 96.88 81 ALA A C 1
ATOM 621 O O . ALA A 1 81 ? 5.315 -0.911 -28.102 1.00 96.88 81 ALA A O 1
ATOM 622 N N . GLU A 1 82 ? 6.504 -1.393 -29.943 1.00 96.00 82 GLU A N 1
ATOM 623 C CA . GLU A 1 82 ? 6.212 -2.832 -29.948 1.00 96.00 82 GLU A CA 1
ATOM 624 C C . GLU A 1 82 ? 6.983 -3.603 -28.863 1.00 96.00 82 GLU A C 1
ATOM 626 O O . GLU A 1 82 ? 6.406 -4.408 -28.129 1.00 96.00 82 GLU A O 1
ATOM 631 N N . LYS A 1 83 ? 8.298 -3.385 -28.773 1.00 96.38 83 LYS A N 1
ATOM 632 C CA . LYS A 1 83 ? 9.232 -4.250 -28.032 1.00 96.38 83 LYS A CA 1
ATOM 633 C C . LYS A 1 83 ? 9.948 -3.554 -26.883 1.00 96.38 83 LYS A C 1
ATOM 635 O O . LYS A 1 83 ? 10.577 -4.230 -26.073 1.00 96.38 83 LYS A O 1
ATOM 640 N N . GLY A 1 84 ? 9.843 -2.232 -26.803 1.00 96.31 84 GLY A N 1
ATOM 641 C CA . GLY A 1 84 ? 10.575 -1.418 -25.849 1.00 96.31 84 GLY A CA 1
ATOM 642 C C . GLY A 1 84 ? 11.946 -0.964 -26.342 1.00 96.31 84 GLY A C 1
ATOM 643 O O . GLY A 1 84 ? 12.494 -1.463 -27.336 1.00 96.31 84 GLY A O 1
ATOM 644 N N . TRP A 1 85 ? 12.500 0.025 -25.649 1.00 96.56 85 TRP A N 1
ATOM 645 C CA . TRP A 1 85 ? 13.765 0.652 -25.997 1.00 96.56 85 TRP A CA 1
ATOM 646 C C . TRP A 1 85 ? 14.940 -0.298 -25.811 1.00 96.56 85 TRP A C 1
ATOM 648 O O . TRP A 1 85 ? 15.771 -0.394 -26.708 1.00 96.56 85 TRP A O 1
ATOM 658 N N . ARG A 1 86 ? 14.991 -1.076 -24.720 1.00 94.81 86 ARG A N 1
ATOM 659 C CA . ARG A 1 86 ? 16.108 -2.013 -24.480 1.00 94.81 86 ARG A CA 1
ATOM 660 C C . ARG A 1 86 ? 16.297 -3.004 -25.629 1.00 94.81 86 ARG A C 1
ATOM 662 O O . ARG A 1 86 ? 17.417 -3.206 -26.102 1.00 94.81 86 ARG A O 1
ATOM 669 N N . GLN A 1 87 ? 15.202 -3.585 -26.117 1.00 95.62 87 GLN A N 1
ATOM 670 C CA . GLN A 1 87 ? 15.247 -4.534 -27.234 1.00 95.62 87 GLN A CA 1
ATOM 671 C C . GLN A 1 87 ? 15.574 -3.843 -28.560 1.00 95.62 87 GLN A C 1
ATOM 673 O O . GLN A 1 87 ? 16.359 -4.376 -29.344 1.00 95.62 87 GLN A O 1
ATOM 678 N N . THR A 1 88 ? 15.017 -2.653 -28.798 1.00 97.12 88 THR A N 1
ATOM 679 C CA . THR A 1 88 ? 15.278 -1.879 -30.022 1.00 97.12 88 THR A CA 1
ATOM 680 C C . THR A 1 88 ? 16.732 -1.422 -30.099 1.00 97.12 88 THR A C 1
ATOM 682 O O . THR A 1 88 ? 17.383 -1.607 -31.124 1.00 97.12 88 THR A O 1
ATOM 685 N N . ARG A 1 89 ? 17.276 -0.920 -28.987 1.00 96.12 89 ARG A N 1
ATOM 686 C CA . ARG A 1 89 ? 18.685 -0.554 -28.831 1.00 96.12 89 ARG A CA 1
ATOM 687 C C . ARG A 1 89 ? 19.593 -1.746 -29.115 1.00 96.12 89 ARG A C 1
ATOM 689 O O . ARG A 1 89 ? 20.498 -1.651 -29.936 1.00 96.12 89 ARG A O 1
ATOM 696 N N . SER A 1 90 ? 19.318 -2.893 -28.489 1.00 96.19 90 SER A N 1
ATOM 697 C CA . SER A 1 90 ? 20.084 -4.125 -28.709 1.00 96.19 90 SER A CA 1
ATOM 698 C C . SER A 1 90 ? 20.051 -4.578 -30.176 1.00 96.19 90 SER A C 1
ATOM 700 O O . SER A 1 90 ? 21.094 -4.909 -30.736 1.00 96.19 90 SER A O 1
ATOM 702 N N . TRP A 1 91 ? 18.879 -4.542 -30.820 1.00 97.00 91 TRP A N 1
ATOM 703 C CA . TRP A 1 91 ? 18.729 -4.833 -32.250 1.00 97.00 91 TRP A CA 1
ATOM 704 C C . TRP A 1 91 ? 19.579 -3.902 -33.122 1.00 97.00 91 TRP A C 1
ATOM 706 O O . TRP A 1 91 ? 20.302 -4.381 -33.999 1.00 97.00 91 TRP A O 1
ATOM 716 N N . ALA A 1 92 ? 19.541 -2.595 -32.852 1.00 96.88 92 ALA A N 1
ATOM 717 C CA . ALA A 1 92 ? 20.264 -1.612 -33.645 1.00 96.88 92 ALA A CA 1
ATOM 718 C C . ALA A 1 92 ? 21.782 -1.754 -33.478 1.00 96.88 92 ALA A C 1
ATOM 720 O O . ALA A 1 92 ? 22.506 -1.787 -34.470 1.00 96.88 92 ALA A O 1
ATOM 721 N N . TYR A 1 93 ? 22.276 -1.936 -32.248 1.00 96.69 93 TYR A N 1
ATOM 722 C CA . TYR A 1 93 ? 23.711 -2.113 -32.014 1.00 96.69 93 TYR A CA 1
ATOM 723 C C . TYR A 1 93 ? 24.269 -3.414 -32.588 1.00 96.69 93 TYR A C 1
ATOM 725 O O . TYR A 1 93 ? 25.428 -3.429 -32.992 1.00 96.69 93 TYR A O 1
ATOM 733 N N . ARG A 1 94 ? 23.469 -4.483 -32.708 1.00 95.69 94 ARG A N 1
ATOM 734 C CA . ARG A 1 94 ? 23.901 -5.686 -33.443 1.00 95.69 94 ARG A CA 1
ATOM 735 C C . ARG A 1 94 ? 24.167 -5.404 -34.923 1.00 95.69 94 ARG A C 1
ATOM 737 O O . ARG A 1 94 ? 25.084 -5.991 -35.479 1.00 95.69 94 ARG A O 1
ATOM 744 N N . PHE A 1 95 ? 23.413 -4.497 -35.544 1.00 95.69 95 PHE A N 1
ATOM 745 C CA . PHE A 1 95 ? 23.678 -4.056 -36.918 1.00 95.69 95 PHE A CA 1
ATOM 746 C C . PHE A 1 95 ? 24.861 -3.085 -36.993 1.00 95.69 95 PHE A C 1
ATOM 748 O O . PHE A 1 95 ? 25.740 -3.210 -37.848 1.00 95.69 95 PHE A O 1
ATOM 755 N N . ILE A 1 96 ? 24.898 -2.121 -36.067 1.00 95.81 96 ILE A N 1
ATOM 756 C CA . ILE A 1 96 ? 25.928 -1.077 -36.020 1.00 95.81 96 ILE A CA 1
ATOM 757 C C . ILE A 1 96 ? 27.320 -1.673 -35.787 1.00 95.81 96 ILE A C 1
ATOM 759 O O . ILE A 1 96 ? 28.285 -1.209 -36.393 1.00 95.81 96 ILE A O 1
ATOM 763 N N . ASN A 1 97 ? 27.402 -2.705 -34.946 1.00 95.12 97 ASN A N 1
ATOM 764 C CA . ASN A 1 97 ? 28.639 -3.380 -34.558 1.00 95.12 97 ASN A CA 1
ATOM 765 C C . ASN A 1 97 ? 28.842 -4.719 -35.286 1.00 95.12 97 ASN A C 1
ATOM 767 O O . ASN A 1 97 ? 29.676 -5.514 -34.857 1.00 95.12 97 ASN A O 1
ATOM 771 N N . ALA A 1 98 ? 28.068 -4.999 -36.342 1.00 94.12 98 ALA A N 1
ATOM 772 C CA . ALA A 1 98 ? 28.278 -6.189 -37.159 1.00 94.12 98 ALA A CA 1
ATOM 773 C C . ALA A 1 98 ? 29.692 -6.162 -37.758 1.00 94.12 98 ALA A C 1
ATOM 775 O O . ALA A 1 98 ? 30.149 -5.127 -38.248 1.00 94.12 98 ALA A O 1
ATOM 776 N N . ASP A 1 99 ? 30.389 -7.293 -37.692 1.00 91.62 99 ASP A N 1
ATOM 777 C CA . ASP A 1 99 ? 31.718 -7.424 -38.274 1.00 91.62 99 ASP A CA 1
ATOM 778 C C . ASP A 1 99 ? 31.652 -7.422 -39.819 1.00 91.62 99 ASP A C 1
ATOM 780 O O . ASP A 1 99 ? 30.610 -7.748 -40.397 1.00 91.62 99 ASP A O 1
ATOM 784 N N . PRO A 1 100 ? 32.761 -7.115 -40.517 1.00 86.19 100 PRO A N 1
ATOM 785 C CA . PRO A 1 100 ? 32.775 -7.063 -41.980 1.00 86.19 100 PRO A CA 1
ATOM 786 C C . PRO A 1 100 ? 32.364 -8.367 -42.689 1.00 86.19 100 PRO A C 1
ATOM 788 O O . PRO A 1 100 ? 31.899 -8.313 -43.825 1.00 86.19 100 PRO A O 1
ATOM 791 N N . LEU A 1 101 ? 32.518 -9.544 -42.066 1.00 84.25 101 LEU A N 1
ATOM 792 C CA . LEU A 1 101 ? 32.067 -10.813 -42.657 1.00 84.25 101 LEU A CA 1
ATOM 793 C C . LEU A 1 101 ? 30.547 -10.968 -42.541 1.00 84.25 101 LEU A C 1
ATOM 795 O O . LEU A 1 101 ? 29.915 -11.560 -43.418 1.00 84.25 101 LEU A O 1
ATOM 799 N N . THR A 1 102 ? 29.949 -10.413 -41.488 1.00 85.06 102 THR A N 1
ATOM 800 C CA . THR A 1 102 ? 28.495 -10.321 -41.341 1.00 85.06 102 THR A CA 1
ATOM 801 C C . THR A 1 102 ? 27.881 -9.368 -42.377 1.00 85.06 102 THR A C 1
ATOM 803 O O . THR A 1 102 ? 26.758 -9.615 -42.816 1.00 85.06 102 THR A O 1
ATOM 806 N N . ASP A 1 103 ? 28.627 -8.376 -42.880 1.00 84.44 103 ASP A N 1
ATOM 807 C CA . ASP A 1 103 ? 28.148 -7.453 -43.928 1.00 84.44 103 ASP A CA 1
ATOM 808 C C . ASP A 1 103 ? 27.807 -8.150 -45.243 1.00 84.44 103 ASP A C 1
ATOM 810 O O . ASP A 1 103 ? 26.835 -7.789 -45.904 1.00 84.44 103 ASP A O 1
ATOM 814 N N . LEU A 1 104 ? 28.512 -9.238 -45.561 1.00 82.88 104 LEU A N 1
ATOM 815 C CA . LEU A 1 104 ? 28.217 -10.069 -46.729 1.00 82.88 104 LEU A CA 1
ATOM 816 C C . LEU A 1 104 ? 26.836 -10.744 -46.644 1.00 82.88 104 LEU A C 1
ATOM 818 O O . LEU A 1 104 ? 26.263 -11.108 -47.670 1.00 82.88 104 LEU A O 1
ATOM 822 N N . ARG A 1 105 ? 26.276 -10.904 -45.434 1.00 87.56 105 ARG A N 1
ATOM 823 C CA . ARG A 1 105 ? 24.930 -11.470 -45.222 1.00 87.56 105 ARG A CA 1
ATOM 824 C C . ARG A 1 105 ? 23.815 -10.453 -45.460 1.00 87.56 105 ARG A C 1
ATOM 826 O O . ARG A 1 105 ? 22.669 -10.858 -45.639 1.00 87.56 105 ARG A O 1
ATOM 833 N N . TYR A 1 106 ? 24.140 -9.162 -45.473 1.00 85.06 106 TYR A N 1
ATOM 834 C CA . TYR A 1 106 ? 23.190 -8.067 -45.679 1.00 85.06 106 TYR A CA 1
ATOM 835 C C . TYR A 1 106 ? 23.007 -7.682 -47.157 1.00 85.06 106 TYR A C 1
ATOM 837 O O . TYR A 1 106 ? 22.147 -6.860 -47.472 1.00 85.06 106 TYR A O 1
ATOM 845 N N . GLY A 1 107 ? 23.767 -8.307 -48.062 1.00 78.62 107 GLY A N 1
ATOM 846 C CA . GLY A 1 107 ? 23.734 -8.075 -49.506 1.00 78.62 107 GLY A CA 1
ATOM 847 C C . GLY A 1 107 ? 25.116 -7.729 -50.066 1.00 78.62 107 GLY A C 1
ATOM 848 O O . GLY A 1 107 ? 26.056 -7.475 -49.322 1.00 78.62 107 GLY A O 1
ATOM 849 N N . GLY A 1 108 ? 25.254 -7.728 -51.396 1.00 77.94 108 GLY A N 1
ATOM 850 C CA . GLY A 1 108 ? 26.536 -7.460 -52.068 1.00 77.94 108 GLY A CA 1
ATOM 851 C C . GLY A 1 108 ? 26.964 -5.984 -52.114 1.00 77.94 108 GLY A C 1
ATOM 852 O O . GLY A 1 108 ? 28.097 -5.699 -52.493 1.00 77.94 108 GLY A O 1
ATOM 853 N N . ASP A 1 109 ? 26.089 -5.041 -51.744 1.00 91.50 109 ASP A N 1
ATOM 854 C CA . ASP A 1 109 ? 26.369 -3.597 -51.776 1.00 91.50 109 ASP A CA 1
ATOM 855 C C . ASP A 1 109 ? 26.918 -3.109 -50.423 1.00 91.50 109 ASP A C 1
ATOM 857 O O . ASP A 1 109 ? 26.208 -2.536 -49.592 1.00 91.50 109 ASP A O 1
ATOM 861 N N . LEU A 1 110 ? 28.209 -3.365 -50.188 1.00 91.75 110 LEU A N 1
ATOM 862 C CA . LEU A 1 110 ? 28.914 -2.930 -48.976 1.00 91.75 110 LEU A CA 1
ATOM 863 C C . LEU A 1 110 ? 28.855 -1.401 -48.749 1.00 91.75 110 LEU A C 1
ATOM 865 O O . LEU A 1 110 ? 28.648 -0.990 -47.603 1.00 91.75 110 LEU A O 1
ATOM 869 N N . PRO A 1 111 ? 28.984 -0.535 -49.781 1.00 93.62 111 PRO A N 1
ATOM 870 C CA . PRO A 1 111 ? 28.773 0.903 -49.618 1.00 93.62 111 PRO A CA 1
ATOM 871 C C . PRO A 1 111 ? 27.390 1.273 -49.069 1.00 93.62 111 PRO A C 1
ATOM 873 O O . PRO A 1 111 ? 27.301 2.154 -48.211 1.00 93.62 111 PRO A O 1
ATOM 876 N N . LEU A 1 112 ? 26.315 0.626 -49.537 1.00 91.94 112 LEU A N 1
ATOM 877 C CA . LEU A 1 112 ? 24.971 0.845 -48.995 1.00 91.94 112 LEU A CA 1
ATOM 878 C C . LEU A 1 112 ? 24.891 0.419 -47.524 1.00 91.94 112 LEU A C 1
ATOM 880 O O . LEU A 1 112 ? 24.410 1.198 -46.701 1.00 91.94 112 LEU A O 1
ATOM 884 N N . VAL A 1 113 ? 25.407 -0.766 -47.173 1.00 93.50 113 VAL A N 1
ATOM 885 C CA . VAL A 1 113 ? 25.429 -1.254 -45.779 1.00 93.50 113 VAL A CA 1
ATOM 886 C C . VAL A 1 113 ? 26.146 -0.262 -44.860 1.00 93.50 113 VAL A C 1
ATOM 888 O O . VAL A 1 113 ? 25.622 0.076 -43.798 1.00 93.50 113 VAL A O 1
ATOM 891 N N . ALA A 1 114 ? 27.292 0.279 -45.287 1.00 93.25 114 ALA A N 1
ATOM 892 C CA . ALA A 1 114 ? 28.038 1.278 -44.524 1.00 93.25 114 ALA A CA 1
ATOM 893 C C . ALA A 1 114 ? 27.244 2.582 -44.307 1.00 93.25 114 ALA A C 1
ATOM 895 O O . ALA A 1 114 ? 27.225 3.107 -43.191 1.00 93.25 114 ALA A O 1
ATOM 896 N N . ARG A 1 115 ? 26.543 3.087 -45.334 1.00 94.88 115 ARG A N 1
ATOM 897 C CA . ARG A 1 115 ? 25.694 4.288 -45.207 1.00 94.88 115 ARG A CA 1
ATOM 898 C C . ARG A 1 115 ? 24.491 4.055 -44.295 1.00 94.88 115 ARG A C 1
ATOM 900 O O . ARG A 1 115 ? 24.213 4.890 -43.437 1.00 94.88 115 ARG A O 1
ATOM 907 N N . VAL A 1 116 ? 23.803 2.919 -44.438 1.00 94.81 116 VAL A N 1
ATOM 908 C CA . VAL A 1 116 ? 22.664 2.543 -43.579 1.00 94.81 116 VAL A CA 1
ATOM 909 C C . VAL A 1 116 ? 23.113 2.371 -42.127 1.00 94.81 116 VAL A C 1
ATOM 911 O O . VAL A 1 116 ? 22.428 2.831 -41.214 1.00 94.81 116 VAL A O 1
ATOM 914 N N . ARG A 1 117 ? 24.287 1.769 -41.898 1.00 95.25 117 ARG A N 1
ATOM 915 C CA . ARG A 1 117 ? 24.903 1.636 -40.571 1.00 95.25 117 ARG A CA 1
ATOM 916 C C . ARG A 1 117 ? 25.139 2.992 -39.921 1.00 95.25 117 ARG A C 1
ATOM 918 O O . ARG A 1 117 ? 24.749 3.184 -38.771 1.00 95.25 117 ARG A O 1
ATOM 925 N N . GLU A 1 118 ? 25.781 3.909 -40.639 1.00 95.25 118 GLU A N 1
ATOM 926 C CA . GLU A 1 118 ? 26.084 5.236 -40.104 1.00 95.25 118 GLU A CA 1
ATOM 927 C C . GLU A 1 118 ? 24.806 6.027 -39.824 1.00 95.25 118 GLU A C 1
ATOM 929 O O . GLU A 1 118 ? 24.654 6.599 -38.746 1.00 95.25 118 GLU A O 1
ATOM 934 N N . ARG A 1 119 ? 23.825 5.963 -40.733 1.00 95.00 119 ARG A N 1
ATOM 935 C CA . ARG A 1 119 ? 22.506 6.557 -40.503 1.00 95.00 119 ARG A CA 1
ATOM 936 C C . ARG A 1 119 ? 21.857 5.995 -39.239 1.00 95.00 119 ARG A C 1
ATOM 938 O O . ARG A 1 119 ? 21.437 6.771 -38.387 1.00 95.00 119 ARG A O 1
ATOM 945 N N . LEU A 1 120 ? 21.794 4.671 -39.093 1.00 95.88 120 LEU A N 1
ATOM 946 C CA . LEU A 1 120 ? 21.191 4.037 -37.921 1.00 95.88 120 LEU A CA 1
ATOM 947 C C . LEU A 1 120 ? 21.910 4.440 -36.626 1.00 95.88 120 LEU A C 1
ATOM 949 O O . LEU A 1 120 ? 21.247 4.675 -35.621 1.00 95.88 120 LEU A O 1
ATOM 953 N N . ARG A 1 121 ? 23.242 4.568 -36.646 1.00 96.50 121 ARG A N 1
ATOM 954 C CA . ARG A 1 121 ? 24.035 5.040 -35.500 1.00 96.50 121 ARG A CA 1
ATOM 955 C C . ARG A 1 121 ? 23.637 6.453 -35.070 1.00 96.50 121 ARG A C 1
ATOM 957 O O . ARG A 1 121 ? 23.424 6.676 -33.876 1.00 96.50 121 ARG A O 1
ATOM 964 N N . VAL A 1 122 ? 23.494 7.377 -36.022 1.00 95.06 122 VAL A N 1
ATOM 965 C CA . VAL A 1 122 ? 23.040 8.751 -35.750 1.00 95.06 122 VAL A CA 1
ATOM 966 C C . VAL A 1 122 ? 21.630 8.739 -35.156 1.00 95.06 122 VAL A C 1
ATOM 968 O O . VAL A 1 122 ? 21.417 9.321 -34.093 1.00 95.06 122 VAL A O 1
ATOM 971 N N . GLU A 1 123 ? 20.693 8.004 -35.762 1.00 95.88 123 GLU A N 1
ATOM 972 C CA . GLU A 1 123 ? 19.305 7.950 -35.281 1.00 95.88 123 GLU A CA 1
ATOM 973 C C . GLU A 1 123 ? 19.170 7.321 -33.893 1.00 95.88 123 GLU A C 1
ATOM 975 O O . GLU A 1 123 ? 18.423 7.821 -33.051 1.00 95.88 123 GLU A O 1
ATOM 980 N N . VAL A 1 124 ? 19.910 6.244 -33.618 1.00 96.06 124 VAL A N 1
ATOM 981 C CA . VAL A 1 124 ? 19.944 5.612 -32.292 1.00 96.06 124 VAL A CA 1
ATOM 982 C C . VAL A 1 124 ? 20.453 6.599 -31.249 1.00 96.06 124 VAL A C 1
ATOM 984 O O . VAL A 1 124 ? 19.828 6.737 -30.203 1.00 96.06 124 VAL A O 1
ATOM 987 N N . THR A 1 125 ? 21.521 7.338 -31.556 1.00 94.12 125 THR A N 1
ATOM 988 C CA . THR A 1 125 ? 22.069 8.372 -30.662 1.00 94.12 125 THR A CA 1
ATOM 989 C C . THR A 1 125 ? 21.056 9.491 -30.405 1.00 94.12 125 THR A C 1
ATOM 991 O O . THR A 1 125 ? 20.863 9.923 -29.268 1.00 94.12 125 THR A O 1
ATOM 994 N N . MET A 1 126 ? 20.352 9.947 -31.446 1.00 93.56 126 MET A N 1
ATOM 995 C CA . MET A 1 126 ? 19.293 10.948 -31.298 1.00 93.56 126 MET A CA 1
ATOM 996 C C . MET A 1 126 ? 18.140 10.431 -30.429 1.00 93.56 126 MET A C 1
ATOM 998 O O . MET A 1 126 ? 17.709 11.131 -29.511 1.00 93.56 126 MET A O 1
ATOM 1002 N N . LYS A 1 127 ? 17.676 9.193 -30.650 1.00 95.19 127 LYS A N 1
ATOM 1003 C CA . LYS A 1 127 ? 16.631 8.575 -29.817 1.00 95.19 127 LYS A CA 1
ATOM 1004 C C . LYS A 1 127 ? 17.085 8.367 -28.374 1.00 95.19 127 LYS A C 1
ATOM 1006 O O . LYS A 1 127 ? 16.286 8.588 -27.469 1.00 95.19 127 LYS A O 1
ATOM 1011 N N . GLU A 1 128 ? 18.345 8.011 -28.131 1.00 94.06 128 GLU A N 1
ATOM 1012 C CA . GLU A 1 128 ? 18.914 7.943 -26.778 1.00 94.06 128 GLU A CA 1
ATOM 1013 C C . GLU A 1 128 ? 18.819 9.284 -26.055 1.00 94.06 128 GLU A C 1
ATOM 1015 O O . GLU A 1 128 ? 18.396 9.331 -24.898 1.00 94.06 128 GLU A O 1
ATOM 1020 N N . ASN A 1 129 ? 19.158 10.377 -26.739 1.00 91.44 129 ASN A N 1
ATOM 1021 C CA . ASN A 1 129 ? 19.068 11.724 -26.181 1.00 91.44 129 ASN A CA 1
ATOM 1022 C C . ASN A 1 129 ? 17.617 12.149 -25.921 1.00 91.44 129 ASN A C 1
ATOM 1024 O O . ASN A 1 129 ? 17.330 12.737 -24.880 1.00 91.44 129 ASN A O 1
ATOM 1028 N N . GLU A 1 130 ? 16.682 11.816 -26.814 1.00 94.19 130 GLU A N 1
ATOM 1029 C CA . GLU A 1 130 ? 15.256 12.079 -26.592 1.00 94.19 130 GLU A CA 1
ATOM 1030 C C . GLU A 1 130 ? 14.693 11.286 -25.408 1.00 94.19 130 GLU A C 1
ATOM 1032 O O . GLU A 1 130 ? 13.950 11.832 -24.590 1.00 94.19 130 GLU A O 1
ATOM 1037 N N . ILE A 1 131 ? 15.061 10.008 -25.293 1.00 94.06 131 ILE A N 1
ATOM 1038 C CA . ILE A 1 131 ? 14.681 9.154 -24.164 1.00 94.06 131 ILE A CA 1
ATOM 1039 C C . ILE A 1 131 ? 15.258 9.718 -22.869 1.00 94.06 131 ILE A C 1
ATOM 1041 O O . ILE A 1 131 ? 14.524 9.848 -21.895 1.00 94.06 131 ILE A O 1
ATOM 1045 N N . ARG A 1 132 ? 16.527 10.139 -22.873 1.00 90.88 132 ARG A N 1
ATOM 1046 C CA . ARG A 1 132 ? 17.175 10.791 -21.728 1.00 90.88 132 ARG A CA 1
ATOM 1047 C C . ARG A 1 132 ? 16.451 12.072 -21.323 1.00 90.88 132 ARG A C 1
ATOM 1049 O O . ARG A 1 132 ? 16.129 12.243 -20.153 1.00 90.88 132 ARG A O 1
ATOM 1056 N N . GLY A 1 133 ? 16.131 12.936 -22.286 1.00 92.62 133 GLY A N 1
ATOM 1057 C CA . GLY A 1 133 ? 15.357 14.154 -22.041 1.00 92.62 133 GLY A CA 1
ATOM 1058 C C . GLY A 1 133 ? 13.944 13.873 -21.519 1.00 92.62 133 GLY A C 1
ATOM 1059 O O . GLY A 1 133 ? 13.382 14.688 -20.788 1.00 92.62 133 GLY A O 1
ATOM 1060 N N . LEU A 1 134 ? 13.367 12.713 -21.849 1.00 95.06 134 LEU A N 1
ATOM 1061 C CA . LEU A 1 134 ? 12.077 12.274 -21.327 1.00 95.06 134 LEU A CA 1
ATOM 1062 C C . LEU A 1 134 ? 12.182 11.731 -19.895 1.00 95.06 134 LEU A C 1
ATOM 1064 O O . LEU A 1 134 ? 11.459 12.213 -19.027 1.00 95.06 134 LEU A O 1
ATOM 1068 N N . THR A 1 135 ? 13.049 10.748 -19.644 1.00 94.12 135 THR A N 1
ATOM 1069 C CA . THR A 1 135 ? 13.051 9.952 -18.402 1.00 94.12 135 THR A CA 1
ATOM 1070 C C . THR A 1 135 ? 14.068 10.395 -17.358 1.00 94.12 135 THR A C 1
ATOM 1072 O O . THR A 1 135 ? 13.954 9.978 -16.210 1.00 94.12 135 THR A O 1
ATOM 1075 N N . GLY A 1 136 ? 15.079 11.180 -17.734 1.00 88.12 136 GLY A N 1
ATOM 1076 C CA . GLY A 1 136 ? 16.159 11.589 -16.832 1.00 88.12 136 GLY A CA 1
ATOM 1077 C C . GLY A 1 136 ? 17.082 10.444 -16.427 1.00 88.12 136 GLY A C 1
ATOM 1078 O O . GLY A 1 136 ? 17.794 10.548 -15.434 1.00 88.12 136 GLY A O 1
ATOM 1079 N N . SER A 1 137 ? 17.043 9.318 -17.148 1.00 75.25 137 SER A N 1
ATOM 1080 C CA . SER A 1 137 ? 17.858 8.152 -16.815 1.00 75.25 137 SER A CA 1
ATOM 1081 C C . SER A 1 137 ? 19.352 8.494 -16.933 1.00 75.25 137 SER A C 1
ATOM 1083 O O . SER A 1 137 ? 19.780 8.908 -18.015 1.00 75.25 137 SER A O 1
ATOM 1085 N N . PRO A 1 138 ? 20.154 8.311 -15.865 1.00 58.66 138 PRO A N 1
ATOM 1086 C CA . PRO A 1 138 ? 21.594 8.498 -15.946 1.00 58.66 138 PRO A CA 1
ATOM 1087 C C . PRO A 1 138 ? 22.192 7.440 -16.876 1.00 58.66 138 PRO A C 1
ATOM 1089 O O . PRO A 1 138 ? 21.862 6.256 -16.788 1.00 58.66 138 PRO A O 1
ATOM 1092 N N . THR A 1 139 ? 23.074 7.856 -17.781 1.00 50.25 139 THR A N 1
ATOM 1093 C CA . THR A 1 139 ? 23.930 6.928 -18.523 1.00 50.25 139 THR A CA 1
ATOM 1094 C C . THR A 1 139 ? 25.229 6.725 -17.759 1.00 50.25 139 THR A C 1
ATOM 1096 O O . THR A 1 139 ? 25.854 7.693 -17.335 1.00 50.25 139 THR A O 1
ATOM 1099 N N . LEU A 1 140 ? 25.649 5.465 -17.624 1.00 46.19 140 LEU A N 1
ATOM 1100 C CA . LEU A 1 140 ? 27.045 5.100 -17.386 1.00 46.19 140 LEU A CA 1
ATOM 1101 C C . LEU A 1 140 ? 27.846 5.541 -18.617 1.00 46.19 140 LEU A C 1
ATOM 1103 O O . LEU A 1 140 ? 27.994 4.770 -19.560 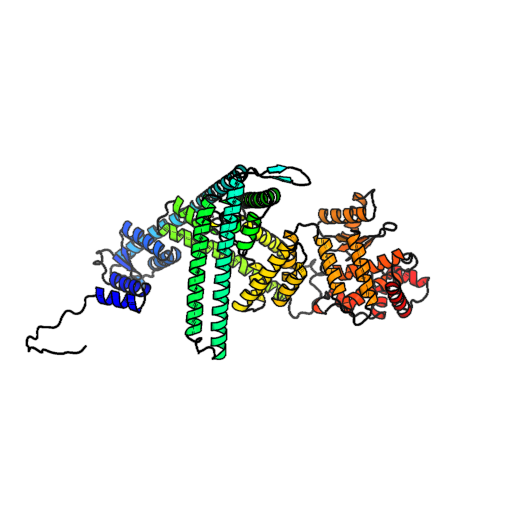1.00 46.19 140 LEU A O 1
ATOM 1107 N N . ASP A 1 141 ? 28.291 6.794 -18.639 1.00 45.16 141 ASP A N 1
ATOM 1108 C CA . ASP A 1 141 ? 29.333 7.239 -19.556 1.00 45.16 141 ASP A CA 1
ATOM 1109 C C . ASP A 1 141 ? 30.413 7.963 -18.749 1.00 45.16 141 ASP A C 1
ATOM 1111 O O . ASP A 1 141 ? 30.129 8.811 -17.899 1.00 45.16 141 ASP A O 1
ATOM 1115 N N . LEU A 1 142 ? 31.647 7.507 -18.934 1.00 44.59 142 LEU A N 1
ATOM 1116 C CA . LEU A 1 142 ? 32.816 7.801 -18.108 1.00 44.59 142 LEU A CA 1
ATOM 1117 C C . LEU A 1 142 ? 33.282 9.246 -18.344 1.00 44.59 142 LEU A C 1
ATOM 1119 O O . LEU A 1 142 ? 34.088 9.487 -19.237 1.00 44.59 142 LEU A O 1
ATOM 1123 N N . GLY A 1 143 ? 32.815 10.212 -17.550 1.00 47.97 143 GLY A N 1
ATOM 1124 C CA . GLY A 1 143 ? 33.425 11.547 -17.559 1.00 47.97 143 GLY A CA 1
ATOM 1125 C C . GLY A 1 143 ? 32.720 12.596 -16.716 1.00 47.97 143 GLY A C 1
ATOM 1126 O O . GLY A 1 143 ? 33.325 13.107 -15.787 1.00 47.97 143 GLY A O 1
ATOM 1127 N N . ASP A 1 144 ? 31.445 12.872 -16.990 1.00 49.03 144 ASP A N 1
ATOM 1128 C CA . ASP A 1 144 ? 30.693 13.929 -16.307 1.00 49.03 144 ASP A CA 1
ATOM 1129 C C . ASP A 1 144 ? 29.222 13.527 -16.158 1.00 49.03 144 ASP A C 1
ATOM 1131 O O . ASP A 1 144 ? 28.456 13.476 -17.125 1.00 49.03 144 ASP A O 1
ATOM 1135 N N . VAL A 1 145 ? 28.806 13.237 -14.921 1.00 47.91 145 VAL A N 1
ATOM 1136 C CA . VAL A 1 145 ? 27.404 12.968 -14.579 1.00 47.91 145 VAL A CA 1
ATOM 1137 C C . VAL A 1 145 ? 26.644 14.294 -14.594 1.00 47.91 145 VAL A C 1
ATOM 1139 O O . VAL A 1 145 ? 26.410 14.916 -13.560 1.00 47.91 145 VAL A O 1
ATOM 1142 N N . VAL A 1 146 ? 26.238 14.749 -15.778 1.00 49.38 146 VAL A N 1
ATOM 1143 C CA . VAL A 1 146 ? 25.217 15.793 -15.879 1.00 49.38 146 VAL A CA 1
ATOM 1144 C C . VAL A 1 146 ? 23.877 15.128 -15.569 1.00 49.38 146 VAL A C 1
ATOM 1146 O O . VAL A 1 146 ? 23.299 14.448 -16.418 1.00 49.38 146 VAL A O 1
ATOM 1149 N N . LEU A 1 147 ? 23.396 15.295 -14.333 1.00 52.75 147 LEU A N 1
ATOM 1150 C CA . LEU A 1 147 ? 22.050 14.906 -13.898 1.00 52.75 147 LEU A CA 1
ATOM 1151 C C . LEU A 1 147 ? 21.009 15.767 -14.632 1.00 52.75 147 LEU A C 1
ATOM 1153 O O . LEU A 1 147 ? 20.439 16.705 -14.081 1.00 52.75 147 LEU A O 1
ATOM 1157 N N . GLY A 1 148 ? 20.782 15.484 -15.913 1.00 55.31 148 GLY A N 1
ATOM 1158 C CA . GLY A 1 148 ? 19.667 16.052 -16.652 1.00 55.31 148 GLY A CA 1
ATOM 1159 C C . GLY A 1 148 ? 18.372 15.469 -16.101 1.00 55.31 148 GLY A C 1
ATOM 1160 O O . GLY A 1 148 ? 18.013 14.348 -16.452 1.00 55.31 148 GLY A O 1
ATOM 1161 N N . GLY A 1 149 ? 17.681 16.207 -15.229 1.00 73.94 149 GLY A N 1
ATOM 1162 C CA . GLY A 1 149 ? 16.342 15.844 -14.772 1.00 73.94 149 GLY A CA 1
ATOM 1163 C C . GLY A 1 149 ? 15.401 15.792 -15.973 1.00 73.94 149 GLY A C 1
ATOM 1164 O O . GLY A 1 149 ? 15.052 16.828 -16.536 1.00 73.94 149 GLY A O 1
ATOM 1165 N N . GLY A 1 150 ? 15.047 14.588 -16.424 1.00 89.81 150 GLY A N 1
ATOM 1166 C CA . GLY A 1 150 ? 14.139 14.411 -17.555 1.00 89.81 150 GLY A CA 1
ATOM 1167 C C . GLY A 1 150 ? 12.785 15.050 -17.276 1.00 89.81 150 GLY A C 1
ATOM 1168 O O . GLY A 1 150 ? 12.367 15.169 -16.129 1.00 89.81 150 GLY A O 1
ATOM 1169 N N . ARG A 1 151 ? 12.066 15.452 -18.325 1.00 95.50 151 ARG A N 1
ATOM 1170 C CA . ARG A 1 151 ? 10.807 16.205 -18.184 1.00 95.50 151 ARG A CA 1
ATOM 1171 C C . ARG A 1 151 ? 9.651 15.412 -17.562 1.00 95.50 151 ARG A C 1
ATOM 1173 O O . ARG A 1 151 ? 8.677 16.026 -17.136 1.00 95.50 151 ARG A O 1
ATOM 1180 N N . PHE A 1 152 ? 9.715 14.076 -17.535 1.00 95.75 152 PHE A N 1
ATOM 1181 C CA . PHE A 1 152 ? 8.625 13.251 -17.006 1.00 95.75 152 PHE A CA 1
ATOM 1182 C C . PHE A 1 152 ? 8.483 13.366 -15.488 1.00 95.75 152 PHE A C 1
ATOM 1184 O O . PHE A 1 152 ? 7.370 13.503 -14.997 1.00 95.75 152 PHE A O 1
ATOM 1191 N N . GLU A 1 153 ? 9.584 13.335 -14.740 1.00 94.75 153 GLU A N 1
ATOM 1192 C CA . GLU A 1 153 ? 9.531 13.314 -13.276 1.00 94.75 153 GLU A CA 1
ATOM 1193 C C . GLU A 1 153 ? 8.998 14.625 -12.669 1.00 94.75 153 GLU A C 1
ATOM 1195 O O . GLU A 1 153 ? 8.061 14.551 -11.873 1.00 94.75 153 GLU A O 1
ATOM 1200 N N . PRO A 1 154 ? 9.445 15.827 -13.093 1.00 95.56 154 PRO A N 1
ATOM 1201 C CA . PRO A 1 154 ? 8.827 17.083 -12.669 1.00 95.56 154 PRO A CA 1
ATOM 1202 C C . PRO A 1 154 ? 7.338 17.162 -13.029 1.00 95.56 154 PRO A C 1
ATOM 1204 O O . PRO A 1 154 ? 6.534 17.632 -12.224 1.00 95.56 154 PRO A O 1
ATOM 1207 N N . ALA A 1 155 ? 6.952 16.666 -14.212 1.00 96.44 155 ALA A N 1
ATOM 1208 C CA . ALA A 1 155 ? 5.548 16.606 -14.609 1.00 96.44 155 ALA A CA 1
ATOM 1209 C C . ALA A 1 155 ? 4.751 15.669 -13.690 1.00 96.44 155 ALA A C 1
ATOM 1211 O O . ALA A 1 155 ? 3.687 16.053 -13.219 1.00 96.44 155 ALA A O 1
ATOM 1212 N N . ALA A 1 156 ? 5.295 14.498 -13.356 1.00 96.06 156 ALA A N 1
ATOM 1213 C CA . ALA A 1 156 ? 4.663 13.541 -12.458 1.00 96.06 156 ALA A CA 1
ATOM 1214 C C . ALA A 1 156 ? 4.515 14.076 -11.025 1.00 96.06 156 ALA A C 1
ATOM 1216 O O . ALA A 1 156 ? 3.490 13.850 -10.375 1.00 96.06 156 ALA A O 1
ATOM 1217 N N . MET A 1 157 ? 5.493 14.844 -10.540 1.00 96.38 157 MET A N 1
ATOM 1218 C CA . MET A 1 157 ? 5.394 15.555 -9.261 1.00 96.38 157 MET A CA 1
ATOM 1219 C C . MET A 1 157 ? 4.312 16.642 -9.294 1.00 96.38 157 MET A C 1
ATOM 1221 O O . MET A 1 157 ? 3.543 16.769 -8.336 1.00 96.38 157 MET A O 1
ATOM 1225 N N . SER A 1 158 ? 4.187 17.378 -10.406 1.00 96.44 158 SER A N 1
ATOM 1226 C CA . SER A 1 158 ? 3.086 18.332 -10.616 1.00 96.44 158 SER A CA 1
ATOM 1227 C C . SER A 1 158 ? 1.731 17.625 -10.613 1.00 96.44 158 SER A C 1
ATOM 1229 O O . SER A 1 158 ? 0.846 18.012 -9.854 1.00 96.44 158 SER A O 1
ATOM 1231 N N . THR A 1 159 ? 1.585 16.534 -11.374 1.00 95.44 159 THR A N 1
ATOM 1232 C CA . THR A 1 159 ? 0.366 15.711 -11.413 1.00 95.44 159 THR A CA 1
ATOM 1233 C C . THR A 1 159 ? -0.004 15.190 -10.022 1.00 95.44 159 THR A C 1
ATOM 1235 O O . THR A 1 159 ? -1.171 15.241 -9.635 1.00 95.44 159 THR A O 1
ATOM 1238 N N . THR A 1 160 ? 0.979 14.728 -9.241 1.00 96.44 160 THR A N 1
ATOM 1239 C CA . THR A 1 160 ? 0.759 14.269 -7.858 1.00 96.44 160 THR A CA 1
ATOM 1240 C C . THR A 1 160 ? 0.281 15.418 -6.971 1.00 96.44 160 THR A C 1
ATOM 1242 O O . THR A 1 160 ? -0.683 15.265 -6.226 1.00 96.44 160 THR A O 1
ATOM 1245 N N . THR A 1 161 ? 0.909 16.591 -7.074 1.00 97.31 161 THR A N 1
ATOM 1246 C CA . THR A 1 161 ? 0.524 17.787 -6.308 1.00 97.31 161 THR A CA 1
ATOM 1247 C C . THR A 1 161 ? -0.901 18.229 -6.634 1.00 97.31 161 THR A C 1
ATOM 1249 O O . THR A 1 161 ? -1.689 18.491 -5.727 1.00 97.31 161 THR A O 1
ATOM 1252 N N . GLU A 1 162 ? -1.260 18.272 -7.918 1.00 96.25 162 GLU A N 1
ATOM 1253 C CA . GLU A 1 162 ? -2.613 18.600 -8.375 1.00 96.25 162 GLU A CA 1
ATOM 1254 C C . GLU A 1 162 ? -3.651 17.598 -7.856 1.00 96.25 162 GLU A C 1
ATOM 1256 O O . GLU A 1 162 ? -4.719 18.008 -7.392 1.00 96.25 162 GLU A O 1
ATOM 1261 N N . LEU A 1 163 ? -3.332 16.298 -7.889 1.00 95.62 163 LEU A N 1
ATOM 1262 C CA . LEU A 1 163 ? -4.193 15.242 -7.355 1.00 95.62 163 LEU A CA 1
ATOM 1263 C C . LEU A 1 163 ? -4.419 15.426 -5.847 1.00 95.62 163 LEU A C 1
ATOM 1265 O O . LEU A 1 163 ? -5.564 15.482 -5.407 1.00 95.62 163 LEU A O 1
ATOM 1269 N N . LEU A 1 164 ? -3.345 15.610 -5.072 1.00 96.56 164 LEU A N 1
ATOM 1270 C CA . LEU A 1 164 ? -3.413 15.842 -3.625 1.00 96.56 164 LEU A CA 1
ATOM 1271 C C . LEU A 1 164 ? -4.200 17.111 -3.272 1.00 96.56 164 LEU A C 1
ATOM 1273 O O . LEU A 1 164 ? -5.004 17.094 -2.343 1.00 96.56 164 LEU A O 1
ATOM 1277 N N . ASN A 1 165 ? -4.005 18.204 -4.018 1.00 97.62 165 ASN A N 1
ATOM 1278 C CA . ASN A 1 165 ? -4.742 19.455 -3.817 1.00 97.62 165 ASN A CA 1
ATOM 1279 C C . ASN A 1 165 ? -6.244 19.271 -4.059 1.00 97.62 165 ASN A C 1
ATOM 1281 O O . ASN A 1 165 ? -7.056 19.763 -3.275 1.00 97.62 165 ASN A O 1
ATOM 1285 N N . ARG A 1 166 ? -6.619 18.544 -5.120 1.00 96.56 166 ARG A N 1
ATOM 1286 C CA . ARG A 1 166 ? -8.023 18.239 -5.422 1.00 96.56 166 ARG A CA 1
ATOM 1287 C C . ARG A 1 166 ? -8.652 17.382 -4.325 1.00 96.56 166 ARG A C 1
ATOM 1289 O O . ARG A 1 166 ? -9.743 17.713 -3.867 1.00 96.56 166 ARG A O 1
ATOM 1296 N N . SER A 1 167 ? -7.954 16.341 -3.874 1.00 96.62 167 SER A N 1
ATOM 1297 C CA . SER A 1 167 ? -8.425 15.476 -2.788 1.00 96.62 167 SER A CA 1
ATOM 1298 C C . SER A 1 167 ? -8.585 16.248 -1.478 1.00 96.62 167 SER A C 1
ATOM 1300 O O . SER A 1 167 ? -9.613 16.130 -0.817 1.00 96.62 167 SER A O 1
ATOM 1302 N N . GLU A 1 168 ? -7.629 17.112 -1.121 1.00 97.75 168 GLU A N 1
ATOM 1303 C CA . GLU A 1 168 ? -7.736 17.962 0.071 1.00 97.75 168 GLU A CA 1
ATOM 1304 C C . GLU A 1 168 ? -8.923 18.932 -0.015 1.00 97.75 168 GLU A C 1
ATOM 1306 O O . GLU A 1 168 ? -9.658 19.107 0.959 1.00 97.75 168 GLU A O 1
ATOM 1311 N N . GLN A 1 169 ? -9.134 19.556 -1.178 1.00 98.06 169 GLN A N 1
ATOM 1312 C CA . GLN A 1 169 ? -10.268 20.450 -1.404 1.00 98.06 169 GLN A CA 1
ATOM 1313 C C . GLN A 1 169 ? -11.599 19.705 -1.264 1.00 98.06 169 GLN A C 1
ATOM 1315 O O . GLN A 1 169 ? -12.509 20.209 -0.605 1.00 98.06 169 GLN A O 1
ATOM 1320 N N . GLN A 1 170 ? -11.702 18.501 -1.831 1.00 97.19 170 GLN A N 1
ATOM 1321 C CA . GLN A 1 170 ? -12.880 17.649 -1.695 1.00 97.19 170 GLN A CA 1
ATOM 1322 C C . GLN A 1 170 ? -13.134 17.283 -0.227 1.00 97.19 170 GLN A C 1
ATOM 1324 O O . GLN A 1 170 ? -14.241 17.490 0.265 1.00 97.19 170 GLN A O 1
ATOM 1329 N N . LEU A 1 171 ? -12.111 16.828 0.501 1.00 97.38 171 LEU A N 1
ATOM 1330 C CA . LEU A 1 171 ? -12.204 16.494 1.927 1.00 97.38 171 LEU A CA 1
ATOM 1331 C C . LEU A 1 171 ? -12.714 17.682 2.761 1.00 97.38 171 LEU A C 1
ATOM 1333 O O . LEU A 1 171 ? -13.655 17.536 3.541 1.00 97.38 171 LEU A O 1
ATOM 1337 N N . LYS A 1 172 ? -12.162 18.883 2.546 1.00 97.31 172 LYS A N 1
ATOM 1338 C CA . LYS A 1 172 ? -12.619 20.115 3.217 1.00 97.31 172 LYS A CA 1
ATOM 1339 C C . LYS A 1 172 ? -14.046 20.504 2.827 1.00 97.31 172 LYS A C 1
ATOM 1341 O O . LYS A 1 172 ? -14.801 20.999 3.668 1.00 97.31 172 LYS A O 1
ATOM 1346 N N . SER A 1 173 ? -14.428 20.280 1.568 1.00 97.50 173 SER A N 1
ATOM 1347 C CA . SER A 1 173 ? -15.797 20.527 1.111 1.00 97.50 173 SER A CA 1
ATOM 1348 C C . SER A 1 173 ? -16.799 19.587 1.783 1.00 97.50 173 SER A C 1
ATOM 1350 O O . SER A 1 173 ? -17.839 20.063 2.223 1.00 97.50 173 SER A O 1
ATOM 1352 N N . GLU A 1 174 ? -16.451 18.312 1.992 1.00 97.75 174 GLU A N 1
ATOM 1353 C CA . GLU A 1 174 ? -17.293 17.353 2.720 1.00 97.75 174 GLU A CA 1
ATOM 1354 C C . GLU A 1 174 ? -17.418 17.735 4.203 1.00 97.75 174 GLU A C 1
ATOM 1356 O O . GLU A 1 174 ? -18.527 17.755 4.736 1.00 97.75 174 GLU A O 1
ATOM 1361 N N . MET A 1 175 ? -16.320 18.134 4.868 1.00 97.50 175 MET A N 1
ATOM 1362 C CA . MET A 1 175 ? -16.393 18.643 6.251 1.00 97.50 175 MET A CA 1
ATOM 1363 C C . MET A 1 175 ? -17.364 19.819 6.366 1.00 97.50 175 MET A C 1
ATOM 1365 O O . MET A 1 175 ? -18.149 19.888 7.310 1.00 97.50 175 MET A O 1
ATOM 1369 N N . THR A 1 176 ? -17.325 20.728 5.389 1.00 97.56 176 THR A N 1
ATOM 1370 C CA . THR A 1 176 ? -18.214 21.892 5.335 1.00 97.56 176 THR A CA 1
ATOM 1371 C C . THR A 1 176 ? -19.655 21.476 5.039 1.00 97.56 176 THR A C 1
ATOM 1373 O O . THR A 1 176 ? -20.570 21.952 5.706 1.00 97.56 176 THR A O 1
ATOM 1376 N N . HIS A 1 177 ? -19.863 20.561 4.087 1.00 97.19 177 HIS A N 1
ATOM 1377 C CA . HIS A 1 177 ? -21.176 20.062 3.675 1.00 97.19 177 HIS A CA 1
ATOM 1378 C C . HIS A 1 177 ? -21.948 19.435 4.841 1.00 97.19 177 HIS A C 1
ATOM 1380 O O . HIS A 1 177 ? -23.124 19.738 5.036 1.00 97.19 177 HIS A O 1
ATOM 1386 N N . TYR A 1 178 ? -21.275 18.619 5.657 1.00 97.81 178 TYR A N 1
ATOM 1387 C CA . TYR A 1 178 ? -21.872 18.013 6.851 1.00 97.81 178 TYR A CA 1
ATOM 1388 C C . TYR A 1 178 ? -21.790 18.903 8.100 1.00 97.81 178 TYR A C 1
ATOM 1390 O O . TYR A 1 178 ? -22.284 18.518 9.159 1.00 97.81 178 TYR A O 1
ATOM 1398 N N . GLY A 1 179 ? -21.172 20.085 8.012 1.00 97.56 179 GLY A N 1
ATOM 1399 C CA . GLY A 1 179 ? -20.990 20.992 9.145 1.00 97.56 179 GLY A CA 1
ATOM 1400 C C . GLY A 1 179 ? -20.206 20.367 10.301 1.00 97.56 179 GLY A C 1
ATOM 1401 O O . GLY A 1 179 ? -20.578 20.577 11.455 1.00 97.56 179 GLY A O 1
ATOM 1402 N N . LEU A 1 180 ? -19.171 19.575 9.998 1.00 97.69 180 LEU A N 1
ATOM 1403 C CA . LEU A 1 180 ? -18.356 18.884 10.999 1.00 97.69 180 LEU A CA 1
ATOM 1404 C C . LEU A 1 180 ? -17.541 19.889 11.822 1.00 97.69 180 LEU A C 1
ATOM 1406 O O . LEU A 1 180 ? -16.824 20.723 11.263 1.00 97.69 180 LEU A O 1
ATOM 1410 N N . LYS A 1 181 ? -17.615 19.784 13.148 1.00 96.50 181 LYS A N 1
ATOM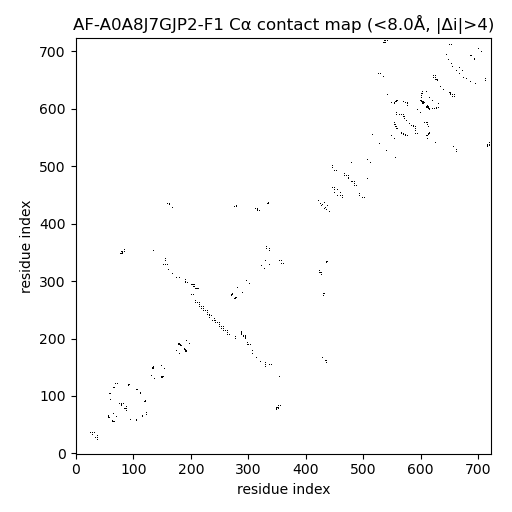 1411 C CA . LYS A 1 181 ? -16.866 20.613 14.098 1.00 96.50 181 LYS A CA 1
ATOM 1412 C C . LYS A 1 181 ? -16.238 19.756 15.186 1.00 96.50 181 LYS A C 1
ATOM 1414 O O . LYS A 1 181 ? -16.764 18.701 15.538 1.00 96.50 181 LYS A O 1
ATOM 1419 N N . VAL A 1 182 ? -15.121 20.251 15.710 1.00 94.56 182 VAL A N 1
ATOM 1420 C CA . VAL A 1 182 ? -14.442 19.698 16.880 1.00 94.56 182 VAL A CA 1
ATOM 1421 C C . VAL A 1 182 ? -14.179 20.833 17.847 1.00 94.56 182 VAL A C 1
ATOM 1423 O O . VAL A 1 182 ? -13.440 21.759 17.513 1.00 94.56 182 VAL A O 1
ATOM 1426 N N . ASP A 1 183 ? -14.768 20.731 19.030 1.00 93.06 183 ASP A N 1
ATOM 1427 C CA . ASP A 1 183 ? -14.571 21.661 20.136 1.00 93.06 183 ASP A CA 1
ATOM 1428 C C . ASP A 1 183 ? -13.815 20.960 21.280 1.00 93.06 183 ASP A C 1
ATOM 1430 O O . ASP A 1 183 ? -13.821 19.736 21.386 1.00 93.06 183 ASP A O 1
ATOM 1434 N N . GLY A 1 184 ? -13.129 21.729 22.131 1.00 85.56 184 GLY A N 1
ATOM 1435 C CA . GLY A 1 184 ? -12.419 21.205 23.306 1.00 85.56 184 GLY A CA 1
ATOM 1436 C C . GLY A 1 184 ? -10.958 20.782 23.064 1.00 85.56 184 GLY A C 1
ATOM 1437 O O . GLY A 1 184 ? -10.599 20.163 22.063 1.00 85.56 184 GLY A O 1
ATOM 1438 N N . TRP A 1 185 ? -10.077 21.151 24.005 1.00 79.56 185 TRP A N 1
ATOM 1439 C CA . TRP A 1 185 ? -8.628 20.895 23.921 1.00 79.56 185 TRP A CA 1
ATOM 1440 C C . TRP A 1 185 ? -8.217 19.533 24.505 1.00 79.56 185 TRP A C 1
ATOM 1442 O O . TRP A 1 185 ? -7.349 18.864 23.947 1.00 79.56 185 TRP A O 1
ATOM 1452 N N . VAL A 1 186 ? -8.849 19.113 25.610 1.00 78.19 186 VAL A N 1
ATOM 1453 C CA . VAL A 1 186 ? -8.553 17.842 26.307 1.00 78.19 186 VAL A CA 1
ATOM 1454 C C . VAL A 1 186 ? -9.532 16.745 25.899 1.00 78.19 186 VAL A C 1
ATOM 1456 O O . VAL A 1 186 ? -9.120 15.651 25.522 1.00 78.19 186 VAL A O 1
ATOM 1459 N N . PHE A 1 187 ? -10.827 17.050 25.943 1.00 86.19 187 PHE A N 1
ATOM 1460 C CA . PHE A 1 187 ? -11.896 16.176 25.476 1.00 86.19 187 PHE A CA 1
ATOM 1461 C C . PHE A 1 187 ? -12.446 16.793 24.199 1.00 86.19 187 PHE A C 1
ATOM 1463 O O . PHE A 1 187 ? -12.924 17.923 24.224 1.00 86.19 187 PHE A O 1
ATOM 1470 N N . LYS A 1 188 ? -12.258 16.091 23.079 1.00 89.94 188 LYS A N 1
ATOM 1471 C CA . LYS A 1 188 ? -12.736 16.542 21.774 1.00 89.94 188 LYS A CA 1
ATOM 1472 C C . LYS A 1 188 ? -14.216 16.200 21.656 1.00 89.94 188 LYS A C 1
ATOM 1474 O O . LYS A 1 188 ? -14.550 15.019 21.578 1.00 89.94 188 LYS A O 1
ATOM 1479 N N . ASP A 1 189 ? -15.057 17.221 21.603 1.00 92.06 189 ASP A N 1
ATOM 1480 C CA . ASP A 1 189 ? -16.485 17.098 21.342 1.00 92.06 189 ASP A CA 1
ATOM 1481 C C . ASP A 1 189 ? -16.726 17.234 19.837 1.00 92.06 189 ASP A C 1
ATOM 1483 O O . ASP A 1 189 ? -16.454 18.274 19.232 1.00 92.06 189 ASP A O 1
ATOM 1487 N N . TYR A 1 190 ? -17.212 16.157 19.220 1.00 96.50 190 TYR A N 1
ATOM 1488 C CA . TYR A 1 190 ? -17.505 16.113 17.790 1.00 96.50 190 TYR A CA 1
ATOM 1489 C C . TYR A 1 190 ? -18.975 16.443 17.553 1.00 96.50 190 TYR A C 1
ATOM 1491 O O . TYR A 1 190 ? -19.867 15.859 18.169 1.00 96.50 190 TYR A O 1
ATOM 1499 N N . SER A 1 191 ? -19.240 17.354 16.621 1.00 97.25 191 SER A N 1
ATOM 1500 C CA . SER A 1 191 ? -20.603 17.679 16.204 1.00 97.25 191 SER A CA 1
ATOM 1501 C C . SER A 1 191 ? -20.710 17.816 14.689 1.00 97.25 191 SER A C 1
ATOM 1503 O O . SER A 1 191 ? -19.721 18.045 13.992 1.00 97.25 191 SER A O 1
ATOM 1505 N N . MET A 1 192 ? -21.923 17.636 14.170 1.00 98.00 192 MET A N 1
ATOM 1506 C CA . MET A 1 192 ? -22.261 17.833 12.763 1.00 98.00 192 MET A CA 1
ATOM 1507 C C . MET A 1 192 ? -23.588 18.579 12.641 1.00 98.00 192 MET A C 1
ATOM 1509 O O . MET A 1 192 ? -24.405 18.562 13.567 1.00 98.00 192 MET A O 1
ATOM 1513 N N . ALA A 1 193 ? -23.828 19.211 11.496 1.00 96.44 193 ALA A N 1
ATOM 1514 C CA . ALA A 1 193 ? -25.127 19.797 11.208 1.00 96.44 193 ALA A CA 1
ATOM 1515 C C . ALA A 1 193 ? -26.172 18.682 11.043 1.00 96.44 193 ALA A C 1
ATOM 1517 O O . ALA A 1 193 ? -26.031 17.795 10.199 1.00 96.44 193 ALA A O 1
ATOM 1518 N N . GLY A 1 194 ? -27.240 18.739 11.840 1.00 93.88 194 GLY A N 1
ATOM 1519 C CA . GLY A 1 194 ? -28.424 17.923 11.584 1.00 93.88 194 GLY A CA 1
ATOM 1520 C C . GLY A 1 194 ? -29.106 18.346 10.281 1.00 93.88 194 GLY A C 1
ATOM 1521 O O . GLY A 1 194 ? -28.999 19.502 9.869 1.00 93.88 194 GLY A O 1
ATOM 1522 N N . GLY A 1 195 ? -29.829 17.431 9.629 1.00 95.69 195 GLY A N 1
ATOM 1523 C CA . GLY A 1 195 ? -30.678 17.780 8.485 1.00 95.69 195 GLY A CA 1
ATOM 1524 C C . GLY A 1 195 ? -30.715 16.750 7.349 1.00 95.69 195 GLY A C 1
ATOM 1525 O O . GLY A 1 195 ? -30.394 15.572 7.554 1.00 95.69 195 GLY A O 1
ATOM 1526 N N . PRO A 1 196 ? -31.121 17.181 6.136 1.00 97.56 196 PRO A N 1
ATOM 1527 C CA . PRO A 1 196 ? -31.286 16.295 4.982 1.00 97.56 196 PRO A CA 1
ATOM 1528 C C . PRO A 1 196 ? -29.996 15.591 4.547 1.00 97.56 196 PRO A C 1
ATOM 1530 O O . PRO A 1 196 ? -30.048 14.421 4.181 1.00 97.56 196 PRO A O 1
ATOM 1533 N N . ALA A 1 197 ? -28.842 16.265 4.625 1.00 97.00 197 ALA A N 1
ATOM 1534 C CA . ALA A 1 197 ? -27.549 15.683 4.250 1.00 97.00 197 ALA A CA 1
ATOM 1535 C C . ALA A 1 197 ? -27.180 14.491 5.148 1.00 97.00 197 ALA A C 1
ATOM 1537 O O . ALA A 1 197 ? -26.883 13.408 4.651 1.00 97.00 197 ALA A O 1
ATOM 1538 N N . GLN A 1 198 ? -27.288 14.662 6.471 1.00 97.62 198 GLN A N 1
ATOM 1539 C CA . GLN A 1 198 ? -27.054 13.587 7.437 1.00 97.62 198 GLN A CA 1
ATOM 1540 C C . GLN A 1 198 ? -28.035 12.424 7.239 1.00 97.62 198 GLN A C 1
ATOM 1542 O O . GLN A 1 198 ? -27.627 11.266 7.206 1.00 97.62 198 GLN A O 1
ATOM 1547 N N . THR A 1 199 ? -29.330 12.726 7.103 1.00 98.00 199 THR A N 1
ATOM 1548 C CA . THR A 1 199 ? -30.373 11.699 6.938 1.00 98.00 199 THR A CA 1
ATOM 1549 C C . THR A 1 199 ? -30.146 10.897 5.659 1.00 98.00 199 THR A C 1
ATOM 1551 O O . THR A 1 199 ? -30.111 9.669 5.691 1.00 98.00 199 THR A O 1
ATOM 1554 N N . GLY A 1 200 ? -29.894 11.592 4.548 1.00 97.94 200 GLY A N 1
ATOM 1555 C CA . GLY A 1 200 ? -29.626 10.968 3.261 1.00 97.94 200 GLY A CA 1
ATOM 1556 C C . GLY A 1 200 ? -28.356 10.115 3.253 1.00 97.94 200 GLY A C 1
ATOM 1557 O O . GLY A 1 200 ? -28.391 9.004 2.727 1.00 97.94 200 GLY A O 1
ATOM 1558 N N . LEU A 1 201 ? -27.281 10.567 3.915 1.00 98.31 201 LEU A N 1
ATOM 1559 C CA . LEU A 1 201 ? -26.058 9.778 4.101 1.00 98.31 201 LEU A CA 1
ATOM 1560 C C . LEU A 1 201 ? -26.345 8.469 4.851 1.00 98.31 201 LEU A C 1
ATOM 1562 O O . LEU A 1 201 ? -25.923 7.399 4.409 1.00 98.31 201 LEU A O 1
ATOM 1566 N N . LYS A 1 202 ? -27.082 8.535 5.968 1.00 98.44 202 LYS A N 1
ATOM 1567 C CA . LYS A 1 202 ? -27.437 7.350 6.767 1.00 98.44 202 LYS A CA 1
ATOM 1568 C C . LYS A 1 202 ? -28.302 6.370 5.973 1.00 98.44 202 LYS A C 1
ATOM 1570 O O . LYS A 1 202 ? -28.081 5.161 6.036 1.00 98.44 202 LYS A O 1
ATOM 1575 N N . ASP A 1 203 ? -29.253 6.875 5.192 1.00 98.50 203 ASP A N 1
ATOM 1576 C CA . ASP A 1 203 ? -30.116 6.043 4.354 1.00 98.50 203 ASP A CA 1
ATOM 1577 C C . ASP A 1 203 ? -29.352 5.392 3.196 1.00 98.50 203 ASP A C 1
ATOM 1579 O O . ASP A 1 203 ? -29.557 4.208 2.910 1.00 98.50 203 ASP A O 1
ATOM 1583 N N . ALA A 1 204 ? -28.445 6.131 2.554 1.00 98.38 204 ALA A N 1
ATOM 1584 C CA . ALA A 1 204 ? -27.547 5.601 1.532 1.00 98.38 204 ALA A CA 1
ATOM 1585 C C . ALA A 1 204 ? -26.631 4.511 2.108 1.00 98.38 204 ALA A C 1
ATOM 1587 O O . ALA A 1 204 ? -26.562 3.409 1.558 1.00 98.38 204 ALA A O 1
ATOM 1588 N N . ALA A 1 205 ? -26.021 4.757 3.272 1.00 98.38 205 ALA A N 1
ATOM 1589 C CA . ALA A 1 205 ? -25.212 3.766 3.977 1.00 98.38 205 ALA A CA 1
ATOM 1590 C C . ALA A 1 205 ? -26.016 2.495 4.302 1.00 98.38 205 ALA A C 1
ATOM 1592 O O . ALA A 1 205 ? -25.536 1.383 4.076 1.00 98.38 205 ALA A O 1
ATOM 1593 N N . ARG A 1 206 ? -27.274 2.632 4.748 1.00 98.56 206 ARG A N 1
ATOM 1594 C CA . ARG A 1 206 ? -28.163 1.492 5.029 1.00 98.56 206 ARG A CA 1
ATOM 1595 C C . ARG A 1 206 ? -28.444 0.654 3.779 1.00 98.56 206 ARG A C 1
ATOM 1597 O O . ARG A 1 206 ? -28.402 -0.576 3.857 1.00 98.56 206 ARG A O 1
ATOM 1604 N N . ARG A 1 207 ? -28.709 1.297 2.634 1.00 98.38 207 ARG A N 1
ATOM 1605 C CA . ARG A 1 207 ? -28.922 0.608 1.346 1.00 98.38 207 ARG A CA 1
ATOM 1606 C C . ARG A 1 207 ? -27.676 -0.164 0.917 1.00 98.38 207 ARG A C 1
ATOM 1608 O O . ARG A 1 207 ? -27.772 -1.369 0.670 1.00 98.38 207 ARG A O 1
ATOM 1615 N N . LEU A 1 208 ? -26.516 0.496 0.913 1.00 98.25 208 LEU A N 1
ATOM 1616 C CA . LEU A 1 208 ? -25.243 -0.129 0.543 1.00 98.25 208 LEU A CA 1
ATOM 1617 C C . LEU A 1 208 ? -24.885 -1.286 1.485 1.00 98.25 208 LEU A C 1
ATOM 1619 O O . LEU A 1 208 ? -24.459 -2.343 1.026 1.00 98.25 208 LEU A O 1
ATOM 1623 N N . ALA A 1 209 ? -25.130 -1.150 2.791 1.00 98.06 209 ALA A N 1
ATOM 1624 C CA . ALA A 1 209 ? -24.897 -2.226 3.751 1.00 98.06 209 ALA A CA 1
ATOM 1625 C C . ALA A 1 209 ? -25.758 -3.473 3.476 1.00 98.06 209 ALA A C 1
ATOM 1627 O O . ALA A 1 209 ? -25.306 -4.607 3.666 1.00 98.06 209 ALA A O 1
ATOM 1628 N N . GLY A 1 210 ? -27.010 -3.278 3.047 1.00 98.00 210 GLY A N 1
ATOM 1629 C CA . GLY A 1 210 ? -27.905 -4.364 2.642 1.00 98.00 210 GLY A CA 1
ATOM 1630 C C . GLY A 1 210 ? -27.411 -5.091 1.389 1.00 98.00 210 GLY A C 1
ATOM 1631 O O . GLY A 1 210 ? -27.363 -6.323 1.362 1.00 98.00 210 GLY A O 1
ATOM 1632 N N . GLN A 1 211 ? -26.979 -4.336 0.378 1.00 97.94 211 GLN A N 1
ATOM 1633 C CA . GLN A 1 211 ? -26.426 -4.896 -0.858 1.00 97.94 211 GLN A CA 1
ATOM 1634 C C . GLN A 1 211 ? -25.100 -5.621 -0.616 1.00 97.94 211 GLN A C 1
ATOM 1636 O O . GLN A 1 211 ? -24.955 -6.768 -1.036 1.00 97.94 211 GLN A O 1
ATOM 1641 N N . ARG A 1 212 ? -24.174 -5.026 0.149 1.00 97.75 212 ARG A N 1
ATOM 1642 C CA . ARG A 1 212 ? -22.905 -5.677 0.496 1.00 97.75 212 ARG A CA 1
ATOM 1643 C C . ARG A 1 212 ? -23.128 -6.996 1.227 1.00 97.75 212 ARG A C 1
ATOM 1645 O O . ARG A 1 212 ? -22.482 -7.981 0.895 1.00 97.75 212 ARG A O 1
ATOM 1652 N N . LYS A 1 213 ? -24.087 -7.056 2.161 1.00 97.25 213 LYS A N 1
ATOM 1653 C CA . LYS A 1 213 ? -24.441 -8.318 2.832 1.00 97.25 213 LYS A CA 1
ATOM 1654 C C . LYS A 1 213 ? -24.878 -9.394 1.830 1.00 97.25 213 LYS A C 1
ATOM 1656 O O . LYS A 1 213 ? -24.440 -10.531 1.961 1.00 97.25 213 LYS A O 1
ATOM 1661 N N . THR A 1 214 ? -25.695 -9.032 0.840 1.00 97.12 214 THR A N 1
ATOM 1662 C CA . THR A 1 214 ? -26.147 -9.956 -0.219 1.00 97.12 214 THR A CA 1
ATOM 1663 C C . THR A 1 214 ? -24.965 -10.477 -1.040 1.00 97.12 214 THR A C 1
ATOM 1665 O O . THR A 1 214 ? -24.880 -11.670 -1.331 1.00 97.12 214 THR A O 1
ATOM 1668 N N . CYS A 1 215 ? -24.007 -9.603 -1.346 1.00 93.81 215 CYS A N 1
ATOM 1669 C CA . CYS A 1 215 ? -22.763 -9.986 -1.998 1.00 93.81 215 CYS A CA 1
ATOM 1670 C C . CYS A 1 215 ? -21.895 -10.922 -1.130 1.00 93.81 215 CYS A C 1
ATOM 1672 O O . CYS A 1 215 ? -21.411 -11.954 -1.603 1.00 93.81 215 CYS A O 1
ATOM 1674 N N . ASP A 1 216 ? -21.747 -10.626 0.164 1.00 91.19 216 ASP A N 1
ATOM 1675 C CA . ASP A 1 216 ? -20.998 -11.473 1.097 1.00 91.19 216 ASP A CA 1
ATOM 1676 C C . ASP A 1 216 ? -21.657 -12.860 1.260 1.00 91.19 216 ASP A C 1
ATOM 1678 O O . ASP A 1 216 ? -20.962 -13.871 1.383 1.00 91.19 216 ASP A O 1
ATOM 1682 N N . ASP A 1 217 ? -22.994 -12.928 1.242 1.00 95.69 217 ASP A N 1
ATOM 1683 C CA . ASP A 1 217 ? -23.761 -14.180 1.218 1.00 95.69 217 ASP A CA 1
ATOM 1684 C C . ASP A 1 217 ? -23.486 -14.983 -0.068 1.00 95.69 217 ASP A C 1
ATOM 1686 O O . ASP A 1 217 ? -23.200 -16.182 0.005 1.00 95.69 217 ASP A O 1
ATOM 1690 N N . ALA A 1 218 ? -23.485 -14.329 -1.235 1.00 93.94 218 ALA A N 1
ATOM 1691 C CA . ALA A 1 218 ? -23.162 -14.967 -2.513 1.00 93.94 218 ALA A CA 1
ATOM 1692 C C . ALA A 1 218 ? -21.705 -15.466 -2.563 1.00 93.94 218 ALA A C 1
ATOM 1694 O O . ALA A 1 218 ? -21.444 -16.592 -2.991 1.00 93.94 218 ALA A O 1
ATOM 1695 N N . THR A 1 219 ? -20.762 -14.682 -2.036 1.00 90.75 219 THR A N 1
ATOM 1696 C CA . THR A 1 219 ? -19.353 -15.073 -1.887 1.00 90.75 219 THR A CA 1
ATOM 1697 C C . THR A 1 219 ? -19.209 -16.321 -1.008 1.00 90.75 219 THR A C 1
ATOM 1699 O O . THR A 1 219 ? -18.501 -17.267 -1.363 1.00 90.75 219 THR A O 1
ATOM 1702 N N . ARG A 1 220 ? -19.911 -16.369 0.138 1.00 92.88 220 ARG A N 1
ATOM 1703 C CA . ARG A 1 220 ? -19.938 -17.556 1.013 1.00 92.88 220 ARG A CA 1
ATOM 1704 C C . ARG A 1 220 ? -20.490 -18.782 0.288 1.00 92.88 220 ARG A C 1
ATOM 1706 O O . ARG A 1 220 ? -19.916 -19.863 0.426 1.00 92.88 220 ARG A O 1
ATOM 1713 N N . ALA A 1 221 ? -21.562 -18.622 -0.488 1.00 95.62 221 ALA A N 1
ATOM 1714 C CA . ALA A 1 221 ? -22.144 -19.703 -1.279 1.00 95.62 221 ALA A CA 1
ATOM 1715 C C . ALA A 1 221 ? -21.165 -20.229 -2.345 1.00 95.62 221 ALA A C 1
ATOM 1717 O O . ALA A 1 221 ? -20.994 -21.442 -2.470 1.00 95.62 221 ALA A O 1
ATOM 1718 N N . PHE A 1 222 ? -20.459 -19.336 -3.049 1.00 93.38 222 PHE A N 1
ATOM 1719 C CA . PHE A 1 222 ? -19.417 -19.708 -4.008 1.00 93.38 222 PHE A CA 1
ATOM 1720 C C . PHE A 1 222 ? -18.290 -20.518 -3.356 1.00 93.38 222 PHE A C 1
ATOM 1722 O O . PHE A 1 222 ? -17.979 -21.615 -3.822 1.00 93.38 222 PHE A O 1
ATOM 1729 N N . PHE A 1 223 ? -17.722 -20.042 -2.243 1.00 88.00 223 PHE A N 1
ATOM 1730 C CA . PHE A 1 223 ? -16.654 -20.774 -1.553 1.00 88.00 223 PHE A CA 1
ATOM 1731 C C . PHE A 1 223 ? -17.123 -22.116 -0.980 1.00 88.00 223 PHE A C 1
ATOM 1733 O O . PHE A 1 223 ? -16.356 -23.081 -0.974 1.00 88.00 223 PHE A O 1
ATOM 1740 N N . ALA A 1 224 ? -18.375 -22.215 -0.525 1.00 94.12 224 ALA A N 1
ATOM 1741 C CA . ALA A 1 224 ? -18.952 -23.487 -0.101 1.00 94.12 224 ALA A CA 1
ATOM 1742 C C . ALA A 1 224 ? -19.060 -24.478 -1.275 1.00 94.12 224 ALA A C 1
ATOM 1744 O O . ALA A 1 224 ? -18.663 -25.636 -1.131 1.00 94.12 224 ALA A O 1
ATOM 1745 N N . ALA A 1 225 ? -19.524 -24.020 -2.443 1.00 92.00 225 ALA A N 1
ATOM 1746 C CA . ALA A 1 225 ? -19.616 -24.837 -3.652 1.00 92.00 225 ALA A CA 1
ATOM 1747 C C . ALA A 1 225 ? -18.231 -25.264 -4.172 1.00 92.00 225 ALA A C 1
ATOM 1749 O O . ALA A 1 225 ? -18.030 -26.436 -4.490 1.00 92.00 225 ALA A O 1
ATOM 1750 N N . GLN A 1 226 ? -17.251 -24.354 -4.171 1.00 92.88 226 GLN A N 1
ATOM 1751 C CA . GLN A 1 226 ? -15.858 -24.664 -4.500 1.00 92.88 226 GLN A CA 1
ATOM 1752 C C . GLN A 1 226 ? -15.286 -25.728 -3.557 1.00 92.88 226 GLN A C 1
ATOM 1754 O O . GLN A 1 226 ? -14.748 -26.735 -4.014 1.00 92.88 226 GLN A O 1
ATOM 1759 N N . LYS A 1 227 ? -15.436 -25.545 -2.239 1.00 93.19 227 LYS A N 1
ATOM 1760 C CA . LYS A 1 227 ? -14.945 -26.507 -1.243 1.00 93.19 227 LYS A CA 1
ATOM 1761 C C . LYS A 1 227 ? -15.585 -27.885 -1.426 1.00 93.19 227 LYS A C 1
ATOM 1763 O O . LYS A 1 227 ? -14.903 -28.892 -1.250 1.00 93.19 227 LYS A O 1
ATOM 1768 N N . ALA A 1 228 ? -16.869 -27.938 -1.785 1.00 95.88 228 ALA A N 1
ATOM 1769 C CA . ALA A 1 228 ? -17.562 -29.187 -2.088 1.00 95.88 228 ALA A CA 1
ATOM 1770 C C . ALA A 1 228 ? -16.994 -29.871 -3.344 1.00 95.88 228 ALA A C 1
ATOM 1772 O O . ALA A 1 228 ? -16.723 -31.070 -3.303 1.00 95.88 228 ALA A O 1
ATOM 1773 N N . ALA A 1 229 ? -16.748 -29.122 -4.425 1.00 92.12 229 ALA A N 1
ATOM 1774 C CA . ALA A 1 229 ? -16.110 -29.646 -5.634 1.00 92.12 229 ALA A CA 1
ATOM 1775 C C . ALA A 1 229 ? -14.680 -30.156 -5.359 1.00 92.12 229 ALA A C 1
ATOM 1777 O O . ALA A 1 229 ? -14.317 -31.253 -5.773 1.00 92.12 229 ALA A O 1
ATOM 1778 N N . GLU A 1 230 ? -13.879 -29.415 -4.592 1.00 90.44 230 GLU A N 1
ATOM 1779 C CA . GLU A 1 230 ? -12.517 -29.821 -4.215 1.00 90.44 230 GLU A CA 1
ATOM 1780 C C . GLU A 1 230 ? -12.482 -31.041 -3.284 1.00 90.44 230 GLU A C 1
ATOM 1782 O O . GLU A 1 230 ? -11.545 -31.841 -3.337 1.00 90.44 230 GLU A O 1
ATOM 1787 N N . ALA A 1 231 ? -13.457 -31.174 -2.382 1.00 93.81 231 ALA A N 1
ATOM 1788 C CA . ALA A 1 231 ? -13.587 -32.353 -1.530 1.00 93.81 231 ALA A CA 1
ATOM 1789 C C . ALA A 1 231 ? -13.947 -33.595 -2.358 1.00 93.81 231 ALA A C 1
ATOM 1791 O O . ALA A 1 231 ? -13.367 -34.657 -2.149 1.00 93.81 231 ALA A O 1
ATOM 1792 N N . ASP A 1 232 ? -14.843 -33.439 -3.334 1.00 96.25 232 ASP A N 1
ATOM 1793 C CA . ASP A 1 232 ? -15.235 -34.506 -4.252 1.00 96.25 232 ASP A CA 1
ATOM 1794 C C . ASP A 1 232 ? -14.065 -34.946 -5.144 1.00 96.25 232 ASP A C 1
ATOM 1796 O O . ASP A 1 232 ? -13.745 -36.129 -5.181 1.00 96.25 232 ASP A O 1
ATOM 1800 N N . ALA A 1 233 ? -13.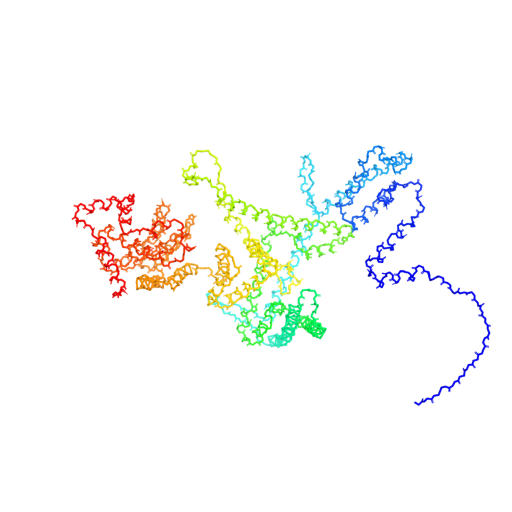336 -34.011 -5.761 1.00 92.69 233 ALA A N 1
ATOM 1801 C CA . ALA A 1 233 ? -12.136 -34.336 -6.539 1.00 92.69 233 ALA A CA 1
ATOM 1802 C C . ALA A 1 233 ? -11.083 -35.084 -5.697 1.00 92.69 233 ALA A C 1
ATOM 1804 O O . ALA A 1 233 ? -10.479 -36.055 -6.149 1.00 92.69 233 ALA A O 1
ATOM 1805 N N . ARG A 1 234 ? -10.895 -34.691 -4.428 1.00 92.94 234 ARG A N 1
ATOM 1806 C CA . ARG A 1 234 ? -9.986 -35.395 -3.508 1.00 92.94 234 ARG A CA 1
ATOM 1807 C C . ARG A 1 234 ? -10.434 -36.818 -3.187 1.00 92.94 234 ARG A C 1
ATOM 1809 O O . ARG A 1 234 ? -9.575 -37.683 -3.054 1.00 92.94 234 ARG A O 1
ATOM 1816 N N . GLN A 1 235 ? -11.739 -37.066 -3.078 1.00 96.50 235 GLN A N 1
ATOM 1817 C CA . GLN A 1 235 ? -12.283 -38.401 -2.814 1.00 96.50 235 GLN A CA 1
ATOM 1818 C C . GLN A 1 235 ? -11.966 -39.391 -3.947 1.00 96.50 235 GLN A C 1
ATOM 1820 O O . GLN A 1 235 ? -11.752 -40.571 -3.680 1.00 96.50 235 GLN A O 1
ATOM 1825 N N . TRP A 1 236 ? -11.908 -38.914 -5.192 1.00 90.75 236 TRP A N 1
ATOM 1826 C CA . TRP A 1 236 ? -11.686 -39.750 -6.379 1.00 90.75 236 TRP A CA 1
ATOM 1827 C C . TRP A 1 236 ? -10.236 -39.724 -6.900 1.00 90.75 236 TRP A C 1
ATOM 1829 O O . TRP A 1 236 ? -9.875 -40.521 -7.763 1.00 90.75 236 TRP A O 1
ATOM 1839 N N . GLY A 1 237 ? -9.381 -38.865 -6.341 1.00 88.75 237 GLY A N 1
ATOM 1840 C CA . GLY A 1 237 ? -7.965 -38.735 -6.690 1.00 88.75 237 GLY A CA 1
ATOM 1841 C C . GLY A 1 237 ? -7.676 -37.586 -7.672 1.00 88.75 237 GLY A C 1
ATOM 1842 O O . GLY A 1 237 ? -8.565 -37.125 -8.382 1.00 88.75 237 GLY A O 1
ATOM 1843 N N . PRO A 1 238 ? -6.414 -37.119 -7.764 1.00 81.56 238 PRO A N 1
ATOM 1844 C CA . PRO A 1 238 ? -6.047 -35.860 -8.434 1.00 81.56 238 PRO A CA 1
ATOM 1845 C C . PRO A 1 238 ? -6.279 -35.840 -9.953 1.00 81.56 238 PRO A C 1
ATOM 1847 O O . PRO A 1 238 ? -6.228 -34.775 -10.562 1.00 81.56 238 PRO A O 1
ATOM 1850 N N . LEU A 1 239 ? -6.509 -37.003 -10.568 1.00 90.69 239 LEU A N 1
ATOM 1851 C CA . LEU A 1 239 ? -6.768 -37.137 -12.004 1.00 90.69 239 LEU A CA 1
ATOM 1852 C C . LEU A 1 239 ? -8.261 -37.196 -12.343 1.00 90.69 239 LEU A C 1
ATOM 1854 O O . LEU A 1 239 ? -8.611 -37.132 -13.521 1.00 90.69 239 LEU A O 1
ATOM 1858 N N . ILE A 1 240 ? -9.136 -37.330 -11.344 1.00 90.81 240 ILE A N 1
ATOM 1859 C CA . ILE A 1 240 ? -10.578 -37.410 -11.561 1.00 90.81 240 ILE A CA 1
ATOM 1860 C C . ILE A 1 240 ? -11.181 -36.046 -11.207 1.00 90.81 240 ILE A C 1
ATOM 1862 O O . ILE A 1 240 ? -11.118 -35.632 -10.047 1.00 90.81 240 ILE A O 1
ATOM 1866 N N . PRO A 1 241 ? -11.740 -35.307 -12.185 1.00 89.88 241 PRO A N 1
ATOM 1867 C CA . PRO A 1 241 ? -12.406 -34.048 -11.890 1.00 89.88 241 PRO A CA 1
ATOM 1868 C C . PRO A 1 241 ? -13.615 -34.293 -10.981 1.00 89.88 241 PRO A C 1
ATOM 1870 O O . PRO A 1 241 ? -14.215 -35.369 -11.000 1.00 89.88 241 PRO A O 1
ATOM 1873 N N . ALA A 1 242 ? -14.001 -33.271 -10.216 1.00 93.75 242 ALA A N 1
ATOM 1874 C CA . ALA A 1 242 ? -15.224 -33.315 -9.423 1.00 93.75 242 ALA A CA 1
ATOM 1875 C C . ALA A 1 242 ? -16.440 -33.655 -10.301 1.00 93.75 242 ALA A C 1
ATOM 1877 O O . ALA A 1 242 ? -16.483 -33.317 -11.490 1.00 93.75 242 ALA A O 1
ATOM 1878 N N . ARG A 1 243 ? -17.459 -34.285 -9.707 1.00 97.06 243 ARG A N 1
ATOM 1879 C CA . ARG A 1 243 ? -18.714 -34.616 -10.393 1.00 97.06 243 ARG A CA 1
ATOM 1880 C C . ARG A 1 243 ? -19.266 -33.389 -11.138 1.00 97.06 243 ARG A C 1
ATOM 1882 O O . ARG A 1 243 ? -19.340 -32.312 -10.540 1.00 97.06 243 ARG A O 1
ATOM 1889 N N . PRO A 1 244 ? -19.752 -33.537 -12.390 1.00 96.69 244 PRO A N 1
ATOM 1890 C CA . PRO A 1 244 ? -20.233 -32.412 -13.198 1.00 96.69 244 PRO A CA 1
ATOM 1891 C C . PRO A 1 244 ? -21.275 -31.525 -12.503 1.00 96.69 244 PRO A C 1
ATOM 1893 O O . PRO A 1 244 ? -21.261 -30.313 -12.682 1.00 96.69 244 PRO A O 1
ATOM 1896 N N . ALA A 1 245 ? -22.139 -32.103 -11.662 1.00 96.94 245 ALA A N 1
ATOM 1897 C CA . ALA A 1 245 ? -23.130 -31.352 -10.890 1.00 96.94 245 ALA A CA 1
ATOM 1898 C C . ALA A 1 245 ? -22.501 -30.378 -9.873 1.00 96.94 245 ALA A C 1
ATOM 1900 O O . ALA A 1 245 ? -23.025 -29.286 -9.675 1.00 96.94 245 ALA A O 1
ATOM 1901 N N . LEU A 1 246 ? -21.372 -30.742 -9.252 1.00 95.38 246 LEU A N 1
ATOM 1902 C CA . LEU A 1 246 ? -20.660 -29.870 -8.311 1.00 95.38 246 LEU A CA 1
ATOM 1903 C C . LEU A 1 246 ? -19.921 -28.749 -9.039 1.00 95.38 246 LEU A C 1
ATOM 1905 O O . LEU A 1 246 ? -19.947 -27.612 -8.579 1.00 95.38 246 LEU A O 1
ATOM 1909 N N . LEU A 1 247 ? -19.326 -29.047 -10.198 1.00 95.06 247 LEU A N 1
ATOM 1910 C CA . LEU A 1 247 ? -18.716 -28.028 -11.058 1.00 95.06 247 LEU A CA 1
ATOM 1911 C C . LEU A 1 247 ? -19.767 -27.042 -11.587 1.00 95.06 247 LEU A C 1
ATOM 1913 O O . LEU A 1 247 ? -19.536 -25.836 -11.574 1.00 95.06 247 LEU A O 1
ATOM 1917 N N . ALA A 1 248 ? -20.944 -27.534 -11.988 1.00 96.38 248 ALA A N 1
ATOM 1918 C CA . ALA A 1 248 ? -22.065 -26.687 -12.389 1.00 96.38 248 ALA A CA 1
ATOM 1919 C C . ALA A 1 248 ? -22.558 -25.809 -11.226 1.00 96.38 248 ALA A C 1
ATOM 1921 O O . ALA A 1 248 ? -22.742 -24.611 -11.407 1.00 96.38 248 ALA A O 1
ATOM 1922 N N . ALA A 1 249 ? -22.707 -26.369 -10.019 1.00 96.50 249 ALA A N 1
ATOM 1923 C CA . ALA A 1 249 ? -23.090 -25.602 -8.832 1.00 96.50 249 ALA A CA 1
ATOM 1924 C C . ALA A 1 249 ? -22.047 -24.533 -8.456 1.00 96.50 249 ALA A C 1
ATOM 1926 O O . ALA A 1 249 ? -22.416 -23.414 -8.105 1.00 96.50 249 ALA A O 1
ATOM 1927 N N . GLN A 1 250 ? -20.752 -24.853 -8.560 1.00 94.25 250 GLN A N 1
ATOM 1928 C CA . GLN A 1 250 ? -19.663 -23.898 -8.354 1.00 94.25 250 GLN A CA 1
ATOM 1929 C C . GLN A 1 250 ? -19.722 -22.752 -9.371 1.00 94.25 250 GLN A C 1
ATOM 1931 O O . GLN A 1 250 ? -19.598 -21.591 -8.983 1.00 94.25 250 GLN A O 1
ATOM 1936 N N . GLU A 1 251 ? -19.923 -23.060 -10.653 1.00 94.75 251 GLU A N 1
ATOM 1937 C CA . GLU A 1 251 ? -19.997 -22.054 -11.715 1.00 94.75 251 GLU A CA 1
ATOM 1938 C C . GLU A 1 251 ? -21.236 -21.156 -11.579 1.00 94.75 251 GLU A C 1
ATOM 1940 O O . GLU A 1 251 ? -21.124 -19.939 -11.711 1.00 94.75 251 GLU A O 1
ATOM 1945 N N . GLU A 1 252 ? -22.403 -21.715 -11.251 1.00 97.31 252 GLU A N 1
ATOM 1946 C CA . GLU A 1 252 ? -23.610 -20.918 -11.000 1.00 97.31 252 GLU A CA 1
ATOM 1947 C C . GLU A 1 252 ? -23.453 -20.020 -9.764 1.00 97.31 252 GLU A C 1
ATOM 1949 O O . GLU A 1 252 ? -23.787 -18.835 -9.815 1.00 97.31 252 GLU A O 1
ATOM 1954 N N . ALA A 1 253 ? -22.852 -20.526 -8.681 1.00 93.25 253 ALA A N 1
ATOM 1955 C CA . ALA A 1 253 ? -22.545 -19.708 -7.509 1.00 93.25 253 ALA A CA 1
ATOM 1956 C C . ALA A 1 253 ? -21.524 -18.597 -7.826 1.00 93.25 253 ALA A C 1
ATOM 1958 O O . ALA A 1 253 ? -21.655 -17.481 -7.323 1.00 93.25 253 ALA A O 1
ATOM 1959 N N . ARG A 1 254 ? -20.544 -18.866 -8.702 1.00 91.12 254 ARG A N 1
ATOM 1960 C CA . ARG A 1 254 ? -19.584 -17.863 -9.187 1.00 91.12 254 ARG A CA 1
ATOM 1961 C C . ARG A 1 254 ? -20.283 -16.758 -9.976 1.00 91.12 254 ARG A C 1
ATOM 1963 O O . ARG A 1 254 ? -20.040 -15.588 -9.705 1.00 91.12 254 ARG A O 1
ATOM 1970 N N . LYS A 1 255 ? -21.153 -17.110 -10.929 1.00 93.19 255 LYS A N 1
ATOM 1971 C CA . LYS A 1 255 ? -21.937 -16.132 -11.707 1.00 93.19 255 LYS A CA 1
ATOM 1972 C C . LYS A 1 255 ? -22.826 -15.282 -10.805 1.00 93.19 255 LYS A C 1
ATOM 1974 O O . LYS A 1 255 ? -22.876 -14.070 -10.984 1.00 93.19 255 LYS A O 1
ATOM 1979 N N . ALA A 1 256 ? -23.487 -15.905 -9.828 1.00 95.00 256 ALA A N 1
ATOM 1980 C CA . ALA A 1 256 ? -24.313 -15.197 -8.858 1.00 95.00 256 ALA A CA 1
ATOM 1981 C C . ALA A 1 256 ? -23.486 -14.204 -8.030 1.00 95.00 256 ALA A C 1
ATOM 1983 O O . ALA A 1 256 ? -23.897 -13.059 -7.883 1.00 95.00 256 ALA A O 1
ATOM 1984 N N . TRP A 1 257 ? -22.310 -14.607 -7.539 1.00 92.56 257 TRP A N 1
ATOM 1985 C CA . TRP A 1 257 ? -21.403 -13.703 -6.829 1.00 92.56 257 TRP A CA 1
ATOM 1986 C C . TRP A 1 257 ? -20.955 -12.524 -7.703 1.00 92.56 257 TRP A C 1
ATOM 1988 O O . TRP A 1 257 ? -21.115 -11.384 -7.278 1.00 92.56 257 TRP A O 1
ATOM 1998 N N . VAL A 1 258 ? -20.481 -12.774 -8.930 1.00 87.31 258 VAL A N 1
ATOM 1999 C CA . VAL A 1 258 ? -20.054 -11.707 -9.857 1.00 87.31 258 VAL A CA 1
ATOM 2000 C C . VAL A 1 258 ? -21.190 -10.716 -10.120 1.00 87.31 258 VAL A C 1
ATOM 2002 O O . VAL A 1 258 ? -20.989 -9.517 -9.977 1.00 87.31 258 VAL A O 1
ATOM 2005 N N . ALA A 1 259 ? -22.403 -11.202 -10.397 1.00 93.00 259 ALA A N 1
ATOM 2006 C CA . ALA A 1 259 ? -23.559 -10.333 -10.616 1.00 93.00 259 ALA A CA 1
ATOM 2007 C C . ALA A 1 259 ? -23.916 -9.477 -9.382 1.00 93.00 259 ALA A C 1
ATOM 2009 O O . ALA A 1 259 ? -24.386 -8.351 -9.534 1.00 93.00 259 ALA A O 1
ATOM 2010 N N . GLN A 1 260 ? -23.706 -9.991 -8.163 1.00 95.50 260 GLN A N 1
ATOM 2011 C CA . GLN A 1 260 ? -23.922 -9.222 -6.931 1.00 95.50 260 GLN A CA 1
ATOM 2012 C C . GLN A 1 260 ? -22.803 -8.209 -6.657 1.00 95.50 260 GLN A C 1
ATOM 2014 O O . GLN A 1 260 ? -23.101 -7.132 -6.144 1.00 95.50 260 GLN A O 1
ATOM 2019 N N . GLU A 1 261 ? -21.545 -8.511 -6.998 1.00 91.25 261 GLU A N 1
ATOM 2020 C CA . GLU A 1 261 ? -20.455 -7.523 -6.930 1.00 91.25 261 GLU A CA 1
ATOM 2021 C C . GLU A 1 261 ? -20.681 -6.387 -7.933 1.00 91.25 261 GLU A C 1
ATOM 2023 O O . GLU A 1 261 ? -20.574 -5.225 -7.548 1.00 91.25 261 GLU A O 1
ATOM 2028 N N . ASP A 1 262 ? -21.077 -6.697 -9.173 1.00 89.06 262 ASP A N 1
ATOM 2029 C CA . ASP A 1 262 ? -21.393 -5.683 -10.189 1.00 89.06 262 ASP A CA 1
ATOM 2030 C C . ASP A 1 262 ? -22.540 -4.773 -9.711 1.00 89.06 262 ASP A C 1
ATOM 2032 O O . ASP A 1 262 ? -22.411 -3.549 -9.690 1.00 89.06 262 ASP A O 1
ATOM 2036 N N . ALA A 1 263 ? -23.634 -5.364 -9.214 1.00 94.75 263 ALA A N 1
ATOM 2037 C CA . ALA A 1 263 ? -24.770 -4.608 -8.683 1.00 94.75 263 ALA A CA 1
ATOM 2038 C C . ALA A 1 263 ? -24.405 -3.755 -7.453 1.00 94.75 263 ALA A C 1
ATOM 2040 O O . ALA A 1 263 ? -24.930 -2.650 -7.281 1.00 94.75 263 ALA A O 1
ATOM 2041 N N . TYR A 1 264 ? -23.521 -4.254 -6.584 1.00 95.69 264 TYR A N 1
ATOM 2042 C CA . TYR A 1 264 ? -23.012 -3.495 -5.443 1.00 95.69 264 TYR A CA 1
ATOM 2043 C C . TYR A 1 264 ? -22.118 -2.334 -5.892 1.00 95.69 264 TYR A C 1
ATOM 2045 O O . TYR A 1 264 ? -22.240 -1.234 -5.351 1.00 95.69 264 TYR A O 1
ATOM 2053 N N . HIS A 1 265 ? -21.258 -2.551 -6.888 1.00 92.75 265 HIS A N 1
ATOM 2054 C CA . HIS A 1 265 ? -20.386 -1.518 -7.436 1.00 92.75 265 HIS A CA 1
ATOM 2055 C C . HIS A 1 265 ? -21.195 -0.391 -8.087 1.00 92.75 265 HIS A C 1
ATOM 2057 O O . HIS A 1 265 ? -20.995 0.772 -7.738 1.00 92.75 265 HIS A O 1
ATOM 2063 N N . ASP A 1 266 ? -22.179 -0.729 -8.923 1.00 93.75 266 ASP A N 1
ATOM 2064 C CA . ASP A 1 266 ? -23.082 0.243 -9.552 1.00 93.75 266 ASP A CA 1
ATOM 2065 C C . ASP A 1 266 ? -23.824 1.089 -8.508 1.00 93.75 266 ASP A C 1
ATOM 2067 O O . ASP A 1 266 ? -23.958 2.311 -8.638 1.00 93.75 266 ASP A O 1
ATOM 2071 N N . ALA A 1 267 ? -24.293 0.450 -7.434 1.00 96.94 267 ALA A N 1
ATOM 2072 C CA . ALA A 1 267 ? -24.946 1.152 -6.342 1.00 96.94 267 ALA A CA 1
ATOM 2073 C C . ALA A 1 267 ? -23.978 2.051 -5.563 1.00 96.94 267 ALA A C 1
ATOM 2075 O O . ALA A 1 267 ? -24.342 3.182 -5.238 1.00 96.94 267 ALA A O 1
ATOM 2076 N N . CYS A 1 268 ? -22.746 1.597 -5.313 1.00 95.31 268 CYS A N 1
ATOM 2077 C CA . CYS A 1 268 ? -21.705 2.428 -4.713 1.00 95.31 268 CYS A CA 1
ATOM 2078 C C . CYS A 1 268 ? -21.439 3.664 -5.572 1.00 95.31 268 CYS A C 1
ATOM 2080 O O . CYS A 1 268 ? -21.530 4.771 -5.051 1.00 95.31 268 CYS A O 1
ATOM 2082 N N . THR A 1 269 ? -21.202 3.505 -6.878 1.00 93.88 269 THR A N 1
ATOM 2083 C CA . THR A 1 269 ? -20.988 4.630 -7.800 1.00 93.88 269 THR A CA 1
ATOM 2084 C C . THR A 1 269 ? -22.154 5.613 -7.752 1.00 93.88 269 THR A C 1
ATOM 2086 O O . THR A 1 269 ? -21.942 6.819 -7.635 1.00 93.88 269 THR A O 1
ATOM 2089 N N . LYS A 1 270 ? -23.396 5.116 -7.781 1.00 97.12 270 LYS A N 1
ATOM 2090 C CA . LYS A 1 270 ? -24.594 5.961 -7.715 1.00 97.12 270 LYS A CA 1
ATOM 2091 C C . LYS A 1 270 ? -24.675 6.769 -6.417 1.00 97.12 270 LYS A C 1
ATOM 2093 O O . LYS A 1 270 ? -24.925 7.972 -6.463 1.00 97.12 270 LYS A O 1
ATOM 2098 N N . GLU A 1 271 ? -24.505 6.122 -5.267 1.00 97.69 271 GLU A N 1
ATOM 2099 C CA . GLU A 1 271 ? -24.643 6.780 -3.962 1.00 97.69 271 GLU A CA 1
ATOM 2100 C C . GLU A 1 271 ? -23.452 7.710 -3.670 1.00 97.69 271 GLU A C 1
ATOM 2102 O O . GLU A 1 271 ? -23.648 8.801 -3.142 1.00 97.69 271 GLU A O 1
ATOM 2107 N N . GLN A 1 272 ? -22.234 7.345 -4.086 1.00 96.88 272 GLN A N 1
ATOM 2108 C CA . GLN A 1 272 ? -21.017 8.148 -3.899 1.00 96.88 272 GLN A CA 1
ATOM 2109 C C . GLN A 1 272 ? -21.000 9.438 -4.730 1.00 96.88 272 GLN A C 1
ATOM 2111 O O . GLN A 1 272 ? -20.340 10.392 -4.333 1.00 96.88 272 GLN A O 1
ATOM 2116 N N . ILE A 1 273 ? -21.748 9.517 -5.839 1.00 95.56 273 ILE A N 1
ATOM 2117 C CA . ILE A 1 273 ? -21.949 10.789 -6.560 1.00 95.56 273 ILE A CA 1
ATOM 2118 C C . ILE A 1 273 ? -22.622 11.829 -5.652 1.00 95.56 273 ILE A C 1
ATOM 2120 O O . ILE A 1 273 ? -22.302 13.012 -5.730 1.00 95.56 273 ILE A O 1
ATOM 2124 N N . THR A 1 274 ? -23.555 11.390 -4.801 1.00 97.25 274 THR A N 1
ATOM 2125 C CA . THR A 1 274 ? -24.297 12.277 -3.889 1.00 97.25 274 THR A CA 1
ATOM 2126 C C . THR A 1 274 ? -23.608 12.405 -2.532 1.00 97.25 274 THR A C 1
ATOM 2128 O O . THR A 1 274 ? -23.614 13.481 -1.944 1.00 97.25 274 THR A O 1
ATOM 2131 N N . TYR A 1 275 ? -22.994 11.321 -2.050 1.00 97.81 275 TYR A N 1
ATOM 2132 C CA . TYR A 1 275 ? -22.339 11.231 -0.746 1.00 97.81 275 TYR A CA 1
ATOM 2133 C C . TYR A 1 275 ? -20.908 10.677 -0.891 1.00 97.81 275 TYR A C 1
ATOM 2135 O O . TYR A 1 275 ? -20.666 9.511 -0.552 1.00 97.81 275 TYR A O 1
ATOM 2143 N N . PRO A 1 276 ? -19.939 11.476 -1.380 1.00 97.75 276 PRO A N 1
ATOM 2144 C CA . PRO A 1 276 ? -18.576 11.009 -1.654 1.00 97.75 276 PRO A CA 1
ATOM 2145 C C . PRO A 1 276 ? -17.886 10.351 -0.457 1.00 97.75 276 PRO A C 1
ATOM 2147 O O . PRO A 1 276 ? -17.114 9.407 -0.628 1.00 97.75 276 PRO A O 1
ATOM 2150 N N . VAL A 1 277 ? -18.194 10.794 0.767 1.00 97.38 277 VAL A N 1
ATOM 2151 C CA . VAL A 1 277 ? -17.646 10.208 2.000 1.00 97.38 277 VAL A CA 1
ATOM 2152 C C . VAL A 1 277 ? -17.941 8.711 2.169 1.00 97.38 277 VAL A C 1
ATOM 2154 O O . VAL A 1 277 ? -17.167 8.015 2.824 1.00 97.38 277 VAL A O 1
ATOM 2157 N N . LEU A 1 278 ? -18.989 8.171 1.529 1.00 97.62 278 LEU A N 1
ATOM 2158 C CA . LEU A 1 278 ? -19.292 6.734 1.566 1.00 97.62 278 LEU A CA 1
ATOM 2159 C C . LEU A 1 278 ? -18.198 5.871 0.933 1.00 97.62 278 LEU A C 1
ATOM 2161 O O . LEU A 1 278 ? -18.061 4.711 1.322 1.00 97.62 278 LEU A O 1
ATOM 2165 N N . ALA A 1 279 ? -17.393 6.424 0.020 1.00 96.44 279 ALA A N 1
ATOM 2166 C CA . ALA A 1 279 ? -16.301 5.696 -0.619 1.00 96.44 279 ALA A CA 1
ATOM 2167 C C . ALA A 1 279 ? -15.283 5.150 0.397 1.00 96.44 279 ALA A C 1
ATOM 2169 O O . ALA A 1 279 ? -14.797 4.032 0.234 1.00 96.44 279 ALA A O 1
ATOM 2170 N N . ALA A 1 280 ? -15.069 5.866 1.507 1.00 94.69 280 ALA A N 1
ATOM 2171 C CA . ALA A 1 280 ? -14.177 5.436 2.581 1.00 94.69 280 ALA A CA 1
ATOM 2172 C C . ALA A 1 280 ? -14.686 4.203 3.356 1.00 94.69 280 ALA A C 1
ATOM 2174 O O . ALA A 1 280 ? -13.895 3.526 4.012 1.00 94.69 280 ALA A O 1
ATOM 2175 N N . TYR A 1 281 ? -15.986 3.902 3.279 1.00 96.12 281 TYR A N 1
ATOM 2176 C CA . TYR A 1 281 ? -16.634 2.813 4.017 1.00 96.12 281 TYR A CA 1
ATOM 2177 C C . TYR A 1 281 ? -17.032 1.638 3.114 1.00 96.12 281 TYR A C 1
ATOM 2179 O O . TYR A 1 281 ? -17.118 0.502 3.578 1.00 96.12 281 TYR A O 1
ATOM 2187 N N . SER A 1 282 ? -17.273 1.884 1.823 1.00 94.12 282 SER A N 1
ATOM 2188 C CA . SER A 1 282 ? -17.836 0.890 0.902 1.00 94.12 282 SER A CA 1
ATOM 2189 C C . SER A 1 282 ? -16.820 -0.066 0.269 1.00 94.12 282 SER A C 1
ATOM 2191 O O . SER A 1 282 ? -17.223 -1.105 -0.250 1.00 94.12 282 SER A O 1
ATOM 2193 N N . THR A 1 283 ? -15.522 0.248 0.292 1.00 84.56 283 THR A N 1
ATOM 2194 C CA . THR A 1 283 ? -14.472 -0.569 -0.357 1.00 84.56 283 THR A CA 1
ATOM 2195 C C . THR A 1 283 ? -13.711 -1.481 0.610 1.00 84.56 283 THR A C 1
ATOM 2197 O O . THR A 1 283 ? -12.717 -2.090 0.227 1.00 84.56 283 THR A O 1
ATOM 2200 N N . LEU A 1 284 ? -14.138 -1.553 1.873 1.00 76.81 284 LEU A N 1
ATOM 2201 C CA . LEU A 1 284 ? -13.480 -2.337 2.919 1.00 76.81 284 LEU A CA 1
ATOM 2202 C C . LEU A 1 284 ? -13.922 -3.809 2.885 1.00 76.81 284 LEU A C 1
ATOM 2204 O O . LEU A 1 284 ? -15.080 -4.105 2.597 1.00 76.81 284 LEU A O 1
ATOM 2208 N N . ASP A 1 285 ? -13.055 -4.726 3.325 1.00 75.44 285 ASP A N 1
ATOM 2209 C CA . ASP A 1 285 ? -13.397 -6.153 3.517 1.00 75.44 285 ASP A CA 1
ATOM 2210 C C . ASP A 1 285 ? -14.619 -6.365 4.431 1.00 75.44 285 ASP A C 1
ATOM 2212 O O . ASP A 1 285 ? -15.305 -7.386 4.369 1.00 75.44 285 ASP A O 1
ATOM 2216 N N . HIS A 1 286 ? -14.877 -5.403 5.320 1.00 86.56 286 HIS A N 1
ATOM 2217 C CA . HIS A 1 286 ? -15.992 -5.394 6.266 1.00 86.56 286 HIS A CA 1
ATOM 2218 C C . HIS A 1 286 ? -16.985 -4.264 5.977 1.00 86.56 286 HIS A C 1
ATOM 2220 O O . HIS A 1 286 ? -17.678 -3.801 6.886 1.00 86.56 286 HIS A O 1
ATOM 2226 N N . ALA A 1 287 ? -17.084 -3.837 4.713 1.00 91.94 287 ALA A N 1
ATOM 2227 C CA . ALA A 1 287 ? -17.923 -2.719 4.292 1.00 91.94 287 ALA A CA 1
ATOM 2228 C C . ALA A 1 287 ? -19.366 -2.828 4.807 1.00 91.94 287 ALA A C 1
ATOM 2230 O O . ALA A 1 287 ? -19.921 -1.839 5.270 1.00 91.94 287 ALA A O 1
ATOM 2231 N N . ALA A 1 288 ? -19.967 -4.024 4.832 1.00 95.38 288 ALA A N 1
ATOM 2232 C CA . ALA A 1 288 ? -21.332 -4.197 5.336 1.00 95.38 288 ALA A CA 1
ATOM 2233 C C . ALA A 1 288 ? -21.487 -3.774 6.810 1.00 95.38 288 ALA A C 1
ATOM 2235 O O . ALA A 1 288 ? -22.518 -3.215 7.183 1.00 95.38 288 ALA A O 1
ATOM 2236 N N . ALA A 1 289 ? -20.492 -4.058 7.654 1.00 94.50 289 ALA A N 1
ATOM 2237 C CA . ALA A 1 289 ? -20.516 -3.691 9.067 1.00 94.50 289 ALA A CA 1
ATOM 2238 C C . ALA A 1 289 ? -20.223 -2.198 9.257 1.00 94.50 289 ALA A C 1
ATOM 2240 O O . ALA A 1 289 ? -20.939 -1.531 10.000 1.00 94.50 289 ALA A O 1
ATOM 2241 N N . GLU A 1 290 ? -19.227 -1.666 8.550 1.00 94.81 290 GLU A N 1
ATOM 2242 C CA . GLU A 1 290 ? -18.864 -0.247 8.623 1.00 94.81 290 GLU A CA 1
ATOM 2243 C C . GLU A 1 290 ? -19.987 0.662 8.106 1.00 94.81 290 GLU A C 1
ATOM 2245 O O . GLU A 1 290 ? -20.367 1.626 8.768 1.00 94.81 290 GLU A O 1
ATOM 2250 N N . LEU A 1 291 ? -20.624 0.300 6.992 1.00 97.75 291 LEU A N 1
ATOM 2251 C CA . LEU A 1 291 ? -21.787 1.018 6.469 1.00 97.75 291 LEU A CA 1
ATOM 2252 C C . LEU A 1 291 ? -22.989 0.957 7.427 1.00 97.75 291 LEU A C 1
ATOM 2254 O O . LEU A 1 291 ? -23.717 1.940 7.545 1.00 97.75 291 LEU A O 1
ATOM 2258 N N . ARG A 1 292 ? -23.193 -0.149 8.162 1.00 97.94 292 ARG A N 1
ATOM 2259 C CA . ARG A 1 292 ? -24.213 -0.192 9.231 1.00 97.94 292 ARG A CA 1
ATOM 2260 C C . ARG A 1 292 ? -23.877 0.740 10.383 1.00 97.94 292 ARG A C 1
ATOM 2262 O O . ARG A 1 292 ? -24.767 1.440 10.848 1.00 97.94 292 ARG A O 1
ATOM 2269 N N . LYS A 1 293 ? -22.613 0.792 10.815 1.00 96.94 293 LYS A N 1
ATOM 2270 C CA . LYS A 1 293 ? -22.186 1.743 11.853 1.00 96.94 293 LYS A CA 1
ATOM 2271 C C . LYS A 1 293 ? -22.515 3.175 11.435 1.00 96.94 293 LYS A C 1
ATOM 2273 O O . LYS A 1 293 ? -23.103 3.899 12.225 1.00 96.94 293 LYS A O 1
ATOM 2278 N N . VAL A 1 294 ? -22.233 3.551 10.185 1.00 97.81 294 VAL A N 1
ATOM 2279 C CA . VAL A 1 294 ? -22.616 4.865 9.635 1.00 97.81 294 VAL A CA 1
ATOM 2280 C C . VAL A 1 294 ? -24.138 5.054 9.636 1.00 97.81 294 VAL A C 1
ATOM 2282 O O . VAL A 1 294 ? -24.632 6.093 10.068 1.00 97.81 294 VAL A O 1
ATOM 2285 N N . ALA A 1 295 ? -24.895 4.051 9.184 1.00 98.19 295 ALA A N 1
ATOM 2286 C CA . ALA A 1 295 ? -26.354 4.115 9.095 1.00 98.19 295 ALA A CA 1
ATOM 2287 C C . ALA A 1 295 ? -27.059 4.246 10.456 1.00 98.19 295 ALA A C 1
ATOM 2289 O O . ALA A 1 295 ? -28.115 4.883 10.540 1.00 98.19 295 ALA A O 1
ATOM 2290 N N . ASP A 1 296 ? -26.495 3.648 11.504 1.00 98.06 296 ASP A N 1
ATOM 2291 C CA . ASP A 1 296 ? -27.151 3.495 12.804 1.00 98.06 296 ASP A CA 1
ATOM 2292 C C . ASP A 1 296 ? -26.562 4.407 13.895 1.00 98.06 296 ASP A C 1
ATOM 2294 O O . ASP A 1 296 ? -27.213 4.618 14.917 1.00 98.06 296 ASP A O 1
ATOM 2298 N N . ALA A 1 297 ? -25.392 5.016 13.669 1.00 97.38 297 ALA A N 1
ATOM 2299 C CA . ALA A 1 297 ? -24.776 5.965 14.596 1.00 97.38 297 ALA A CA 1
ATOM 2300 C C . ALA A 1 297 ? -25.687 7.165 14.909 1.00 97.38 297 ALA A C 1
ATOM 2302 O O . ALA A 1 297 ? -26.378 7.702 14.032 1.00 97.38 297 ALA A O 1
ATOM 2303 N N . ASP A 1 298 ? -25.664 7.626 16.160 1.00 97.81 298 ASP A N 1
ATOM 2304 C CA . ASP A 1 298 ? -26.205 8.939 16.510 1.00 97.81 298 ASP A CA 1
ATOM 2305 C C . ASP A 1 298 ? -25.371 10.070 15.877 1.00 97.81 298 ASP A C 1
ATOM 2307 O O . ASP A 1 298 ? -24.325 9.839 15.267 1.00 97.81 298 ASP A O 1
ATOM 2311 N N . SER A 1 299 ? -25.850 11.311 15.973 1.00 96.88 299 SER A N 1
ATOM 2312 C CA . SER A 1 299 ? -25.193 12.449 15.322 1.00 96.88 299 SER A CA 1
ATOM 2313 C C . SER A 1 299 ? -23.768 12.703 15.811 1.00 96.88 299 SER A C 1
ATOM 2315 O O . SER A 1 299 ? -22.938 13.109 15.004 1.00 96.88 299 SER A O 1
ATOM 2317 N N . ALA A 1 300 ? -23.472 12.474 17.092 1.00 96.56 300 ALA A N 1
ATOM 2318 C CA . ALA A 1 300 ? -22.145 12.728 17.648 1.00 96.56 300 ALA A CA 1
ATOM 2319 C C . ALA A 1 300 ? -21.158 11.635 17.220 1.00 96.56 300 ALA A C 1
ATOM 2321 O O . ALA A 1 300 ? -20.081 11.942 16.711 1.00 96.56 300 ALA A O 1
ATOM 2322 N N . ALA A 1 301 ? -21.559 10.364 17.323 1.00 96.38 301 ALA A N 1
ATOM 2323 C CA . ALA A 1 301 ? -20.754 9.229 16.878 1.00 96.38 301 ALA A CA 1
ATOM 2324 C C . ALA A 1 301 ? -20.505 9.257 15.359 1.00 96.38 301 ALA A C 1
ATOM 2326 O O . ALA A 1 301 ? -19.402 8.957 14.894 1.00 96.38 301 ALA A O 1
ATOM 2327 N N . LEU A 1 302 ? -21.511 9.661 14.573 1.00 97.62 302 LEU A N 1
ATOM 2328 C CA . LEU A 1 302 ? -21.355 9.850 13.132 1.00 97.62 302 LEU A CA 1
ATOM 2329 C C . LEU A 1 302 ? -20.397 11.010 12.828 1.00 97.62 302 LEU A C 1
ATOM 2331 O O . LEU A 1 302 ? -19.493 10.841 12.011 1.00 97.62 302 LEU A O 1
ATOM 2335 N N . ALA A 1 303 ? -20.547 12.155 13.505 1.00 97.88 303 ALA A N 1
ATOM 2336 C CA . ALA A 1 303 ? -19.644 13.294 13.349 1.00 97.88 303 ALA A CA 1
ATOM 2337 C C . ALA A 1 303 ? -18.191 12.918 13.663 1.00 97.88 303 ALA A C 1
ATOM 2339 O O . ALA A 1 303 ? -17.293 13.246 12.889 1.00 97.88 303 ALA A O 1
ATOM 2340 N N . GLU A 1 304 ? -17.964 12.189 14.757 1.00 96.75 304 GLU A N 1
ATOM 2341 C CA . GLU A 1 304 ? -16.643 11.697 15.143 1.00 96.75 304 GLU A CA 1
ATOM 2342 C C . GLU A 1 304 ? -16.047 10.774 14.074 1.00 96.75 304 GLU A C 1
ATOM 2344 O O . GLU A 1 304 ? -14.899 10.966 13.667 1.00 96.75 304 GLU A O 1
ATOM 2349 N N . SER A 1 305 ? -16.820 9.796 13.590 1.00 96.19 305 SER A N 1
ATOM 2350 C CA . SER A 1 305 ? -16.359 8.854 12.564 1.00 96.19 305 SER A CA 1
ATOM 2351 C C . SER A 1 305 ? -15.979 9.563 11.261 1.00 96.19 305 SER A C 1
ATOM 2353 O O . SER A 1 305 ? -14.890 9.324 10.728 1.00 96.19 305 SER A O 1
ATOM 2355 N N . LEU A 1 306 ? -16.840 10.462 10.768 1.00 97.12 306 LEU A N 1
ATOM 2356 C CA . LEU A 1 306 ? -16.594 11.210 9.533 1.00 97.12 306 LEU A CA 1
ATOM 2357 C C . LEU A 1 306 ? -15.406 12.161 9.691 1.00 97.12 306 LEU A C 1
ATOM 2359 O O . LEU A 1 306 ? -14.538 12.202 8.820 1.00 97.12 306 LEU A O 1
ATOM 2363 N N . TYR A 1 307 ? -15.331 12.889 10.812 1.00 97.38 307 TYR A N 1
ATOM 2364 C CA . TYR A 1 307 ? -14.237 13.821 11.069 1.00 97.38 307 TYR A CA 1
ATOM 2365 C C . TYR A 1 307 ? -12.902 13.090 11.142 1.00 97.38 307 TYR A C 1
ATOM 2367 O O . TYR A 1 307 ? -11.973 13.488 10.451 1.00 97.38 307 TYR A O 1
ATOM 2375 N N . LYS A 1 308 ? -12.798 12.010 11.930 1.00 95.25 308 LYS A N 1
ATOM 2376 C CA . LYS A 1 308 ? -11.557 11.227 12.042 1.00 95.25 308 LYS A CA 1
ATOM 2377 C C . LYS A 1 308 ? -11.129 10.661 10.696 1.00 95.25 308 LYS A C 1
ATOM 2379 O O . LYS A 1 308 ? -9.965 10.781 10.334 1.00 95.25 308 LYS A O 1
ATOM 2384 N N . THR A 1 309 ? -12.077 10.121 9.932 1.00 95.88 309 THR A N 1
ATOM 2385 C CA . THR A 1 309 ? -11.800 9.610 8.586 1.00 95.88 309 THR A CA 1
ATOM 2386 C C . THR A 1 309 ? -11.223 10.711 7.700 1.00 95.88 309 THR A C 1
ATOM 2388 O O . THR A 1 309 ? -10.178 10.511 7.091 1.00 95.88 309 THR A O 1
ATOM 2391 N N . ILE A 1 310 ? -11.850 11.889 7.652 1.00 97.06 310 ILE A N 1
ATOM 2392 C CA . ILE A 1 310 ? -11.364 13.007 6.836 1.00 97.06 310 ILE A CA 1
ATOM 2393 C C . ILE A 1 310 ? -10.013 13.540 7.344 1.00 97.06 310 ILE A C 1
ATOM 2395 O O . ILE A 1 310 ? -9.097 13.728 6.545 1.00 97.06 310 ILE A O 1
ATOM 2399 N N . ASP A 1 311 ? -9.869 13.747 8.651 1.00 95.81 311 ASP A N 1
ATOM 2400 C CA . ASP A 1 311 ? -8.647 14.237 9.298 1.00 95.81 311 ASP A CA 1
ATOM 2401 C C . ASP A 1 311 ? -7.456 13.309 9.019 1.00 95.81 311 ASP A C 1
ATOM 2403 O O . ASP A 1 311 ? -6.382 13.770 8.634 1.00 95.81 311 ASP A O 1
ATOM 2407 N N . ASP A 1 312 ? -7.650 11.992 9.099 1.00 94.19 312 ASP A N 1
ATOM 2408 C CA . ASP A 1 312 ? -6.605 11.020 8.779 1.00 94.19 312 ASP A CA 1
ATOM 2409 C C . ASP A 1 312 ? -6.205 11.070 7.299 1.00 94.19 312 ASP A C 1
ATOM 2411 O O . ASP A 1 312 ? -5.016 11.003 6.981 1.00 94.19 312 ASP A O 1
ATOM 2415 N N . ARG A 1 313 ? -7.157 11.272 6.376 1.00 96.44 313 ARG A N 1
ATOM 2416 C CA . ARG A 1 313 ? -6.842 11.470 4.949 1.00 96.44 313 ARG A CA 1
ATOM 2417 C C . ARG A 1 313 ? -6.076 12.776 4.704 1.00 96.44 313 ARG A C 1
ATOM 2419 O O . ARG A 1 313 ? -5.133 12.793 3.915 1.00 96.44 313 ARG A O 1
ATOM 2426 N N . VAL A 1 314 ? -6.411 13.855 5.414 1.00 97.50 314 VAL A N 1
ATOM 2427 C CA . VAL A 1 314 ? -5.668 15.127 5.352 1.00 97.50 314 VAL A CA 1
ATOM 2428 C C . VAL A 1 314 ? -4.244 14.967 5.894 1.00 97.50 314 VAL A C 1
ATOM 2430 O O . VAL A 1 314 ? -3.295 15.437 5.262 1.00 97.50 314 VAL A O 1
ATOM 2433 N N . LYS A 1 315 ? -4.058 14.257 7.014 1.00 95.38 315 LYS A N 1
ATOM 2434 C CA . LYS A 1 315 ? -2.719 13.927 7.532 1.00 95.38 315 LYS A CA 1
ATOM 2435 C C . LYS A 1 315 ? -1.925 13.096 6.535 1.00 95.38 315 LYS A C 1
ATOM 2437 O O . LYS A 1 315 ? -0.760 13.390 6.307 1.00 95.38 315 LYS A O 1
ATOM 2442 N N . ASN A 1 316 ? -2.550 12.109 5.901 1.00 94.69 316 ASN A N 1
ATOM 2443 C CA . ASN A 1 316 ? -1.905 11.300 4.873 1.00 94.69 316 ASN A CA 1
ATOM 2444 C C . ASN A 1 316 ? -1.448 12.145 3.675 1.00 94.69 316 ASN A C 1
ATOM 2446 O O . ASN A 1 316 ? -0.315 11.995 3.225 1.00 94.69 316 ASN A O 1
ATOM 2450 N N . ILE A 1 317 ? -2.275 13.087 3.204 1.00 97.12 317 ILE A N 1
ATOM 2451 C CA . ILE A 1 317 ? -1.873 14.064 2.179 1.00 97.12 317 ILE A CA 1
ATOM 2452 C C . ILE A 1 317 ? -0.640 14.855 2.641 1.00 97.12 317 ILE A C 1
ATOM 2454 O O . ILE A 1 317 ? 0.310 15.016 1.873 1.00 97.12 317 ILE A O 1
ATOM 2458 N N . ALA A 1 318 ? -0.627 15.330 3.889 1.00 96.31 318 ALA A N 1
ATOM 2459 C CA . ALA A 1 318 ? 0.515 16.053 4.445 1.00 96.31 318 ALA A CA 1
ATOM 2460 C C . ALA A 1 318 ? 1.782 15.178 4.513 1.00 96.31 318 ALA A C 1
ATOM 2462 O O . ALA A 1 318 ? 2.850 15.637 4.112 1.00 96.31 318 ALA A O 1
ATOM 2463 N N . THR A 1 319 ? 1.662 13.915 4.936 1.00 92.38 319 THR A N 1
ATOM 2464 C CA . THR A 1 319 ? 2.757 12.929 4.971 1.00 92.38 319 THR A CA 1
ATOM 2465 C C . THR A 1 319 ? 3.352 12.685 3.585 1.00 92.38 319 THR A C 1
ATOM 2467 O O . THR A 1 319 ? 4.575 12.693 3.428 1.00 92.38 319 THR A O 1
ATOM 2470 N N . VAL A 1 320 ? 2.507 12.515 2.561 1.00 95.88 320 VAL A N 1
ATOM 2471 C CA . VAL A 1 320 ? 2.965 12.326 1.177 1.00 95.88 320 VAL A CA 1
ATOM 2472 C C . VAL A 1 320 ? 3.689 13.576 0.674 1.00 95.88 320 VAL A C 1
ATOM 2474 O O . VAL A 1 320 ? 4.800 13.462 0.161 1.00 95.88 320 VAL A O 1
ATOM 2477 N N . ARG A 1 321 ? 3.127 14.777 0.887 1.00 97.06 321 ARG A N 1
ATOM 2478 C CA . ARG A 1 321 ? 3.784 16.044 0.506 1.00 97.06 321 ARG A CA 1
ATOM 2479 C C . ARG A 1 321 ? 5.129 16.236 1.203 1.00 97.06 321 ARG A C 1
ATOM 2481 O O . ARG A 1 321 ? 6.081 16.672 0.567 1.00 97.06 321 ARG A O 1
ATOM 2488 N N . ALA A 1 322 ? 5.217 15.902 2.490 1.00 95.31 322 ALA A N 1
ATOM 2489 C CA . ALA A 1 322 ? 6.457 15.996 3.258 1.00 95.31 322 ALA A CA 1
ATOM 2490 C C . ALA A 1 322 ? 7.542 15.025 2.763 1.00 95.31 322 ALA A C 1
ATOM 2492 O O . ALA A 1 322 ? 8.718 15.240 3.035 1.00 95.31 322 ALA A O 1
ATOM 2493 N N . SER A 1 323 ? 7.151 13.982 2.026 1.00 93.31 323 SER A N 1
ATOM 2494 C CA . SER A 1 323 ? 8.059 12.978 1.465 1.00 93.31 323 SER A CA 1
ATOM 2495 C C . SER A 1 323 ? 8.529 13.314 0.042 1.00 93.31 323 SER A C 1
ATOM 2497 O O . SER A 1 323 ? 9.290 12.542 -0.546 1.00 93.31 323 SER A O 1
ATOM 2499 N N . PHE A 1 324 ? 8.089 14.440 -0.536 1.00 94.94 324 PHE A N 1
ATOM 2500 C CA . PHE A 1 324 ? 8.520 14.892 -1.861 1.00 94.94 324 PHE A CA 1
ATOM 2501 C C . PHE A 1 324 ? 10.012 15.240 -1.876 1.00 94.94 324 PHE A C 1
ATOM 2503 O O . PHE A 1 324 ? 10.484 16.011 -1.046 1.00 94.94 324 PHE A O 1
ATOM 2510 N N . GLY A 1 325 ? 10.744 14.691 -2.851 1.00 88.19 325 GLY A N 1
ATOM 2511 C CA . GLY A 1 325 ? 12.197 14.864 -2.963 1.00 88.19 325 GLY A CA 1
ATOM 2512 C C . GLY A 1 325 ? 13.018 14.013 -1.987 1.00 88.19 325 GLY A C 1
ATOM 2513 O O . GLY A 1 325 ? 14.241 14.097 -2.014 1.00 88.19 325 GLY A O 1
ATOM 2514 N N . ASP A 1 326 ? 12.359 13.201 -1.155 1.00 92.00 326 ASP A N 1
ATOM 2515 C CA . ASP A 1 326 ? 12.988 12.224 -0.263 1.00 92.00 326 ASP A CA 1
ATOM 2516 C C . ASP A 1 326 ? 12.542 10.805 -0.662 1.00 92.00 326 ASP A C 1
ATOM 2518 O O . ASP A 1 326 ? 13.055 10.228 -1.621 1.00 92.00 326 ASP A O 1
ATOM 2522 N N . ARG A 1 327 ? 11.533 10.249 0.017 1.00 89.25 327 ARG A N 1
ATOM 2523 C CA . ARG A 1 327 ? 11.092 8.853 -0.165 1.00 89.25 327 ARG A CA 1
ATOM 2524 C C . ARG A 1 327 ? 10.022 8.659 -1.224 1.00 89.25 327 ARG A C 1
ATOM 2526 O O . ARG A 1 327 ? 9.893 7.564 -1.775 1.00 89.25 327 ARG A O 1
ATOM 2533 N N . PHE A 1 328 ? 9.218 9.689 -1.480 1.00 93.88 328 PHE A N 1
ATOM 2534 C CA . PHE A 1 328 ? 8.143 9.586 -2.453 1.00 93.88 328 PHE A CA 1
ATOM 2535 C C . PHE A 1 328 ? 8.728 9.540 -3.863 1.00 93.88 328 PHE A C 1
ATOM 2537 O O . PHE A 1 328 ? 9.390 10.482 -4.298 1.00 93.88 328 PHE A O 1
ATOM 2544 N N . ASN A 1 329 ? 8.444 8.460 -4.591 1.00 94.25 329 ASN A N 1
ATOM 2545 C CA . ASN A 1 329 ? 8.895 8.288 -5.965 1.00 94.25 329 ASN A CA 1
ATOM 2546 C C . ASN A 1 329 ? 7.688 8.100 -6.904 1.00 94.25 329 ASN A C 1
ATOM 2548 O O . ASN A 1 329 ? 7.059 7.036 -6.872 1.00 94.25 329 ASN A O 1
ATOM 2552 N N . PRO A 1 330 ? 7.381 9.074 -7.783 1.00 95.00 330 PRO A N 1
ATOM 2553 C CA . PRO A 1 330 ? 6.212 9.003 -8.657 1.00 95.00 330 PRO A CA 1
ATOM 2554 C C . PRO A 1 330 ? 6.296 7.865 -9.685 1.00 95.00 330 PRO A C 1
ATOM 2556 O O . PRO A 1 330 ? 5.263 7.393 -10.156 1.00 95.00 330 PRO A O 1
ATOM 2559 N N . TRP A 1 331 ? 7.497 7.371 -10.008 1.00 95.81 331 TRP A N 1
ATOM 2560 C CA . TRP A 1 331 ? 7.684 6.227 -10.906 1.00 95.81 331 TRP A CA 1
ATOM 2561 C C . TRP A 1 331 ? 7.153 4.915 -10.320 1.00 95.81 331 TRP A C 1
ATOM 2563 O O . TRP A 1 331 ? 6.814 4.008 -11.079 1.00 95.81 331 TRP A O 1
ATOM 2573 N N . LYS A 1 332 ? 7.052 4.814 -8.986 1.00 94.12 332 LYS A N 1
ATOM 2574 C CA . LYS A 1 332 ? 6.475 3.649 -8.299 1.00 94.12 332 LYS A CA 1
ATOM 2575 C C . LYS A 1 332 ? 4.945 3.646 -8.319 1.00 94.12 332 LYS A C 1
ATOM 2577 O O . LYS A 1 332 ? 4.363 2.620 -7.994 1.00 94.12 332 LYS A O 1
ATOM 2582 N N . GLN A 1 333 ? 4.313 4.756 -8.715 1.00 95.25 333 GLN A N 1
ATOM 2583 C CA . GLN A 1 333 ? 2.870 4.974 -8.622 1.00 95.25 333 GLN A CA 1
ATOM 2584 C C . GLN A 1 333 ? 2.207 4.840 -10.007 1.00 95.25 333 GLN A C 1
ATOM 2586 O O . GLN A 1 333 ? 2.217 5.798 -10.789 1.00 95.25 333 GLN A O 1
ATOM 2591 N N . PRO A 1 334 ? 1.595 3.686 -10.357 1.00 94.75 334 PRO A N 1
ATOM 2592 C CA . PRO A 1 334 ? 1.111 3.430 -11.719 1.00 94.75 334 PRO A CA 1
ATOM 2593 C C . PRO A 1 334 ? 0.077 4.452 -12.204 1.00 94.75 334 PRO A C 1
ATOM 2595 O O . PRO A 1 334 ? 0.059 4.820 -13.380 1.00 94.75 334 PRO A O 1
ATOM 2598 N N . GLN A 1 335 ? -0.765 4.944 -11.294 1.00 93.19 335 GLN A N 1
ATOM 2599 C CA . GLN A 1 335 ? -1.767 5.962 -11.593 1.00 93.19 335 GLN A CA 1
ATOM 2600 C C . GLN A 1 335 ? -1.140 7.311 -11.941 1.00 93.19 335 GLN A C 1
ATOM 2602 O O . GLN A 1 335 ? -1.541 7.930 -12.928 1.00 93.19 335 GLN A O 1
ATOM 2607 N N . ILE A 1 336 ? -0.140 7.752 -11.174 1.00 96.25 336 ILE A N 1
ATOM 2608 C CA . ILE A 1 336 ? 0.585 8.994 -11.457 1.00 96.25 336 ILE A CA 1
ATOM 2609 C C . ILE A 1 336 ? 1.286 8.877 -12.808 1.00 96.25 336 ILE A C 1
ATOM 2611 O O . ILE A 1 336 ? 1.155 9.774 -13.641 1.00 96.25 336 ILE A O 1
ATOM 2615 N N . VAL A 1 337 ? 1.936 7.742 -13.083 1.00 96.44 337 VAL A N 1
ATOM 2616 C CA . VAL A 1 337 ? 2.557 7.476 -14.386 1.00 96.44 337 VAL A CA 1
ATOM 2617 C C . VAL A 1 337 ? 1.522 7.575 -15.514 1.00 96.44 337 VAL A C 1
ATOM 2619 O O . VAL A 1 337 ? 1.745 8.283 -16.496 1.00 96.44 337 VAL A O 1
ATOM 2622 N N . ALA A 1 338 ? 0.363 6.925 -15.381 1.00 95.81 338 ALA A N 1
ATOM 2623 C CA . ALA A 1 338 ? -0.692 6.952 -16.395 1.00 95.81 338 ALA A CA 1
ATOM 2624 C C . ALA A 1 338 ? -1.257 8.364 -16.646 1.00 95.81 338 ALA A C 1
ATOM 2626 O O . ALA A 1 338 ? -1.389 8.774 -17.804 1.00 95.81 338 ALA A O 1
ATOM 2627 N N . LEU A 1 339 ? -1.551 9.120 -15.583 1.00 93.75 339 LEU A N 1
ATOM 2628 C CA . LEU A 1 339 ? -2.042 10.498 -15.676 1.00 93.75 339 LEU A CA 1
ATOM 2629 C C . LEU A 1 339 ? -1.001 11.422 -16.320 1.00 93.75 339 LEU A C 1
ATOM 2631 O O . LEU A 1 339 ? -1.344 12.188 -17.220 1.00 93.75 339 LEU A O 1
ATOM 2635 N N . THR A 1 340 ? 0.271 11.280 -15.944 1.00 97.19 340 THR A N 1
ATOM 2636 C CA . THR A 1 340 ? 1.379 12.083 -16.487 1.00 97.19 340 THR A CA 1
ATOM 2637 C C . THR A 1 340 ? 1.590 11.811 -17.976 1.00 97.19 340 THR A C 1
ATOM 2639 O O . THR A 1 340 ? 1.726 12.748 -18.761 1.00 97.19 340 THR A O 1
ATOM 2642 N N . LYS A 1 341 ? 1.543 10.538 -18.412 1.00 97.56 341 LYS A N 1
ATOM 2643 C CA . LYS A 1 341 ? 1.614 10.178 -19.844 1.00 97.56 341 LYS A CA 1
ATOM 2644 C C . LYS A 1 341 ? 0.515 10.874 -20.653 1.00 97.56 341 LYS A C 1
ATOM 2646 O O . LYS A 1 341 ? 0.791 11.403 -21.730 1.00 97.56 341 LYS A O 1
ATOM 2651 N N . LYS A 1 342 ? -0.715 10.895 -20.124 1.00 97.12 342 LYS A N 1
ATOM 2652 C CA . LYS A 1 342 ? -1.863 11.564 -20.754 1.00 97.12 342 LYS A CA 1
ATOM 2653 C C . LYS A 1 342 ? -1.692 13.086 -20.776 1.00 97.12 342 LYS A C 1
ATOM 2655 O O . LYS A 1 342 ? -1.938 13.692 -21.813 1.00 97.12 342 LYS A O 1
ATOM 2660 N N . GLN A 1 343 ? -1.248 13.688 -19.671 1.00 96.19 343 GLN A N 1
ATOM 2661 C CA . GLN A 1 343 ? -1.028 15.135 -19.549 1.00 96.19 343 GLN A CA 1
ATOM 2662 C C . GLN A 1 343 ? 0.064 15.641 -20.501 1.00 96.19 343 GLN A C 1
ATOM 2664 O O . GLN A 1 343 ? -0.092 16.696 -21.106 1.00 96.19 343 GLN A O 1
ATOM 2669 N N . LEU A 1 344 ? 1.139 14.870 -20.680 1.00 96.62 344 LEU A N 1
ATOM 2670 C CA . LEU A 1 344 ? 2.225 15.197 -21.605 1.00 96.62 344 LEU A CA 1
ATOM 2671 C C . LEU A 1 344 ? 1.903 14.889 -23.077 1.00 96.62 344 LEU A C 1
ATOM 2673 O O . LEU A 1 344 ? 2.719 15.201 -23.944 1.00 96.62 344 LEU A O 1
ATOM 2677 N N . GLY A 1 345 ? 0.761 14.257 -23.370 1.00 97.12 345 GLY A N 1
ATOM 2678 C CA . GLY A 1 345 ? 0.392 13.867 -24.731 1.00 97.12 345 GLY A CA 1
ATOM 2679 C C . GLY A 1 345 ? 1.406 12.917 -25.375 1.00 97.12 345 GLY A C 1
ATOM 2680 O O . GLY A 1 345 ? 1.717 13.064 -26.557 1.00 97.12 345 GLY A O 1
ATOM 2681 N N . LEU A 1 346 ? 1.966 11.982 -24.597 1.00 97.19 346 LEU A N 1
ATOM 2682 C CA . LEU A 1 346 ? 3.013 11.088 -25.092 1.00 97.19 346 LEU A CA 1
ATOM 2683 C C . LEU A 1 346 ? 2.485 10.168 -26.197 1.00 97.19 346 LEU A C 1
ATOM 2685 O O . LEU A 1 346 ? 1.413 9.573 -26.084 1.00 97.19 346 LEU A O 1
ATOM 2689 N N . ASN A 1 347 ? 3.278 10.000 -27.251 1.00 97.25 347 ASN A N 1
ATOM 2690 C CA . ASN A 1 347 ? 2.976 9.056 -28.324 1.00 97.25 347 ASN A CA 1
ATOM 2691 C C . ASN A 1 347 ? 3.245 7.589 -27.878 1.00 97.25 347 ASN A C 1
ATOM 2693 O O . ASN A 1 347 ? 3.771 7.361 -26.781 1.00 97.25 347 ASN A O 1
ATOM 2697 N N . PRO A 1 348 ? 2.904 6.566 -28.692 1.00 97.81 348 PRO A N 1
ATOM 2698 C CA . PRO A 1 348 ? 3.037 5.163 -28.286 1.00 97.81 348 PRO A CA 1
ATOM 2699 C C . PRO A 1 348 ? 4.453 4.734 -27.875 1.00 97.81 348 PRO A C 1
ATOM 2701 O O . PRO A 1 348 ? 4.605 3.996 -26.901 1.00 97.81 348 PRO A O 1
ATOM 2704 N N . TRP A 1 349 ? 5.496 5.197 -28.573 1.00 97.44 349 TRP A N 1
ATOM 2705 C CA . TRP A 1 349 ? 6.871 4.811 -28.248 1.00 97.44 349 TRP A CA 1
ATOM 2706 C C . TRP A 1 349 ? 7.350 5.474 -26.953 1.00 97.44 349 TRP A C 1
ATOM 2708 O O . TRP A 1 349 ? 7.971 4.818 -26.118 1.00 97.44 349 TRP A O 1
ATOM 2718 N N . GLN A 1 350 ? 6.989 6.743 -26.735 1.00 97.50 350 GLN A N 1
ATOM 2719 C CA . GLN A 1 350 ? 7.284 7.470 -25.498 1.00 97.50 350 GLN A CA 1
ATOM 2720 C C . GLN A 1 350 ? 6.574 6.838 -24.299 1.00 97.50 350 GLN A C 1
ATOM 2722 O O . GLN A 1 350 ? 7.189 6.654 -23.250 1.00 97.50 350 GLN A O 1
ATOM 2727 N N . CYS A 1 351 ? 5.303 6.447 -24.461 1.00 97.56 351 CYS A N 1
ATOM 2728 C CA . CYS A 1 351 ? 4.563 5.701 -23.443 1.00 97.56 351 CYS A CA 1
ATOM 2729 C C . CYS A 1 351 ? 5.296 4.414 -23.054 1.00 97.56 351 CYS A C 1
ATOM 2731 O O . CYS A 1 351 ? 5.475 4.148 -21.868 1.00 97.56 351 CYS A O 1
ATOM 2733 N N . LYS A 1 352 ? 5.764 3.648 -24.047 1.00 97.19 352 LYS A N 1
ATOM 2734 C CA . LYS A 1 352 ? 6.462 2.383 -23.811 1.00 97.19 352 LYS A CA 1
ATOM 2735 C C . LYS A 1 352 ? 7.796 2.570 -23.083 1.00 97.19 352 LYS A C 1
ATOM 2737 O O . LYS A 1 352 ? 8.108 1.777 -22.201 1.00 97.19 352 LYS A O 1
ATOM 2742 N N . VAL A 1 353 ? 8.550 3.620 -23.407 1.00 96.81 353 VAL A N 1
ATOM 2743 C CA . VAL A 1 353 ? 9.795 3.986 -22.704 1.00 96.81 353 VAL A CA 1
ATOM 2744 C C . VAL A 1 353 ? 9.531 4.338 -21.240 1.00 96.81 353 VAL A C 1
ATOM 2746 O O . VAL A 1 353 ? 10.249 3.879 -20.355 1.00 96.81 353 VAL A O 1
ATOM 2749 N N . VAL A 1 354 ? 8.488 5.128 -20.973 1.00 96.62 354 VAL A N 1
ATOM 2750 C CA . VAL A 1 354 ? 8.069 5.468 -19.605 1.00 96.62 354 VAL A CA 1
ATOM 2751 C C . VAL A 1 354 ? 7.654 4.215 -18.834 1.00 96.62 354 VAL A C 1
ATOM 2753 O O . VAL A 1 354 ? 8.051 4.060 -17.683 1.00 96.62 354 VAL A O 1
ATOM 2756 N N . ASP A 1 355 ? 6.912 3.304 -19.466 1.00 96.38 355 ASP A N 1
ATOM 2757 C CA . ASP A 1 355 ? 6.493 2.044 -18.844 1.00 96.38 355 ASP A CA 1
ATOM 2758 C C . ASP A 1 355 ? 7.686 1.141 -18.509 1.00 96.38 355 ASP A C 1
ATOM 2760 O O . ASP A 1 355 ? 7.721 0.547 -17.434 1.00 96.38 355 ASP A O 1
ATOM 2764 N N . GLU A 1 356 ? 8.686 1.057 -19.392 1.00 95.62 356 GLU A N 1
ATOM 2765 C CA . GLU A 1 356 ? 9.932 0.343 -19.098 1.00 95.62 356 GLU A CA 1
ATOM 2766 C C . GLU A 1 356 ? 10.685 0.974 -17.929 1.00 95.62 356 GLU A C 1
ATOM 2768 O O . GLU A 1 356 ? 11.125 0.249 -17.041 1.00 95.62 356 GLU A O 1
ATOM 2773 N N . ARG A 1 357 ? 10.791 2.308 -17.891 1.00 94.88 357 ARG A N 1
ATOM 2774 C CA . ARG A 1 357 ? 11.458 3.008 -16.790 1.00 94.88 357 ARG A CA 1
ATOM 2775 C C . ARG A 1 357 ? 10.733 2.806 -15.461 1.00 94.88 357 ARG A C 1
ATOM 2777 O O . ARG A 1 357 ? 11.391 2.547 -14.460 1.00 94.88 357 ARG A O 1
ATOM 2784 N N . ALA A 1 358 ? 9.405 2.906 -15.440 1.00 94.88 358 ALA A N 1
ATOM 2785 C CA . ALA A 1 358 ? 8.607 2.657 -14.242 1.00 94.88 358 ALA A CA 1
ATOM 2786 C C . ALA A 1 358 ? 8.757 1.203 -13.761 1.00 94.88 358 ALA A C 1
ATOM 2788 O O . ALA A 1 358 ? 8.922 0.960 -12.567 1.00 94.88 358 ALA A O 1
ATOM 2789 N N . ALA A 1 359 ? 8.762 0.241 -14.691 1.00 92.81 359 ALA A N 1
ATOM 2790 C CA . ALA A 1 359 ? 9.006 -1.163 -14.377 1.00 92.81 359 ALA A CA 1
ATOM 2791 C C . ALA A 1 359 ? 10.416 -1.398 -13.816 1.00 92.81 359 ALA A C 1
ATOM 2793 O O . ALA A 1 359 ? 10.549 -2.151 -12.858 1.00 92.81 359 ALA A O 1
ATOM 2794 N N . ASP A 1 360 ? 11.438 -0.733 -14.362 1.00 90.94 360 ASP A N 1
ATOM 2795 C CA . ASP A 1 360 ? 12.812 -0.812 -13.854 1.00 90.94 360 ASP A CA 1
ATOM 2796 C C . ASP A 1 360 ? 12.915 -0.232 -12.441 1.00 90.94 360 ASP A C 1
ATOM 2798 O O . ASP A 1 360 ? 13.397 -0.910 -11.546 1.00 90.94 360 ASP A O 1
ATOM 2802 N N . VAL A 1 361 ? 12.360 0.959 -12.193 1.00 90.56 361 VAL A N 1
ATOM 2803 C CA . VAL A 1 361 ? 12.357 1.565 -10.847 1.00 90.56 361 VAL A CA 1
ATOM 2804 C C . VAL A 1 361 ? 11.608 0.693 -9.831 1.00 90.56 361 VAL A C 1
ATOM 2806 O O . VAL A 1 361 ? 12.013 0.598 -8.671 1.00 90.56 361 VAL A O 1
ATOM 2809 N N . LYS A 1 362 ? 10.513 0.044 -10.245 1.00 87.12 362 LYS A N 1
ATOM 2810 C CA . LYS A 1 362 ? 9.785 -0.901 -9.391 1.00 87.12 362 LYS A CA 1
ATOM 2811 C C . LYS A 1 362 ? 10.603 -2.169 -9.129 1.00 87.12 362 LYS A C 1
ATOM 2813 O O . LYS A 1 362 ? 10.671 -2.607 -7.985 1.00 87.12 362 LYS A O 1
ATOM 2818 N N . ALA A 1 363 ? 11.231 -2.731 -10.160 1.00 84.38 363 ALA A N 1
ATOM 2819 C CA . ALA A 1 363 ? 12.069 -3.919 -10.041 1.00 84.38 363 ALA A CA 1
ATOM 2820 C C . ALA A 1 363 ? 13.302 -3.665 -9.166 1.00 84.38 363 ALA A C 1
ATOM 2822 O O . ALA A 1 363 ? 13.623 -4.518 -8.346 1.00 84.38 363 ALA A O 1
ATOM 2823 N N . ASP A 1 364 ? 13.935 -2.497 -9.285 1.00 81.00 364 ASP A N 1
ATOM 2824 C CA . ASP A 1 364 ? 15.058 -2.080 -8.442 1.00 81.00 364 ASP A CA 1
ATOM 2825 C C . ASP A 1 364 ? 14.614 -1.971 -6.978 1.00 81.00 364 ASP A C 1
ATOM 2827 O O . ASP A 1 364 ? 15.250 -2.539 -6.100 1.00 81.00 364 ASP A O 1
ATOM 2831 N N . ALA A 1 365 ? 13.453 -1.362 -6.708 1.00 79.88 365 ALA A N 1
ATOM 2832 C CA . ALA A 1 365 ? 12.908 -1.294 -5.351 1.00 79.88 365 ALA A CA 1
ATOM 2833 C C . ALA A 1 365 ? 12.567 -2.679 -4.763 1.00 79.88 365 ALA A C 1
ATOM 2835 O O . ALA A 1 365 ? 12.759 -2.916 -3.570 1.00 79.88 365 ALA A O 1
ATOM 2836 N N . GLU A 1 366 ? 12.067 -3.606 -5.586 1.00 74.31 366 GLU A N 1
ATOM 2837 C CA . GLU A 1 366 ? 11.834 -4.996 -5.178 1.00 74.31 366 GLU A CA 1
ATOM 2838 C C . GLU A 1 366 ? 13.142 -5.779 -4.992 1.00 74.31 366 GLU A C 1
ATOM 2840 O O . GLU A 1 366 ? 13.213 -6.652 -4.126 1.00 74.31 366 GLU A O 1
ATOM 2845 N N . LEU A 1 367 ? 14.165 -5.509 -5.808 1.00 67.25 367 LEU A N 1
ATOM 2846 C CA . LEU A 1 367 ? 15.479 -6.136 -5.715 1.00 67.25 367 LEU A CA 1
ATOM 2847 C C . LEU A 1 367 ? 16.213 -5.652 -4.471 1.00 67.25 367 LEU A C 1
ATOM 2849 O O . LEU A 1 367 ? 16.720 -6.493 -3.741 1.00 67.25 367 LEU A O 1
ATOM 2853 N N . ASP A 1 368 ? 16.212 -4.350 -4.194 1.00 65.69 368 ASP A N 1
ATOM 2854 C CA . ASP A 1 368 ? 16.754 -3.780 -2.963 1.00 65.69 368 ASP A CA 1
ATOM 2855 C C . ASP A 1 368 ? 16.092 -4.458 -1.762 1.00 65.69 368 ASP A C 1
ATOM 2857 O O . ASP A 1 368 ? 16.779 -5.041 -0.923 1.00 65.69 368 ASP A O 1
ATOM 2861 N N . ALA A 1 369 ? 14.756 -4.532 -1.741 1.00 61.84 369 ALA A N 1
ATOM 2862 C CA . ALA A 1 369 ? 14.028 -5.250 -0.696 1.00 61.84 369 ALA A CA 1
ATOM 2863 C C . ALA A 1 369 ? 14.467 -6.728 -0.558 1.00 61.84 369 ALA A C 1
ATOM 2865 O O . ALA A 1 369 ? 14.617 -7.221 0.561 1.00 61.84 369 ALA A O 1
ATOM 2866 N N . LYS A 1 370 ? 14.726 -7.434 -1.670 1.00 49.38 370 LYS A N 1
ATOM 2867 C CA . LYS A 1 370 ? 15.177 -8.843 -1.685 1.00 49.38 370 LYS A CA 1
ATOM 2868 C C . LYS A 1 370 ? 16.646 -9.027 -1.301 1.00 49.38 370 LYS A C 1
ATOM 2870 O O . LYS A 1 370 ? 16.963 -9.990 -0.613 1.00 49.38 370 LYS A O 1
ATOM 2875 N N . VAL A 1 371 ? 17.545 -8.148 -1.737 1.00 47.12 371 VAL A N 1
ATOM 2876 C CA . VAL A 1 371 ? 18.976 -8.183 -1.400 1.00 47.12 371 VAL A CA 1
ATOM 2877 C C . VAL A 1 371 ? 19.154 -7.857 0.076 1.00 47.12 371 VAL A C 1
ATOM 2879 O O . VAL A 1 371 ? 19.913 -8.543 0.753 1.00 47.12 371 VAL A O 1
ATOM 2882 N N . PHE A 1 372 ? 18.396 -6.902 0.616 1.00 49.56 372 PHE A N 1
ATOM 2883 C CA . PHE A 1 372 ? 18.390 -6.639 2.054 1.00 49.56 372 PHE A CA 1
ATOM 2884 C C . PHE A 1 372 ? 17.803 -7.801 2.854 1.00 49.56 372 PHE A C 1
ATOM 2886 O O . PHE A 1 372 ? 18.379 -8.166 3.879 1.00 49.56 372 PHE A O 1
ATOM 2893 N N . ALA A 1 373 ? 16.740 -8.447 2.362 1.00 40.56 373 ALA A N 1
ATOM 2894 C CA . ALA A 1 373 ? 16.252 -9.690 2.954 1.00 40.56 373 ALA A CA 1
ATOM 2895 C C . ALA A 1 373 ? 17.337 -10.785 2.927 1.00 40.56 373 ALA A C 1
ATOM 2897 O O . ALA A 1 373 ? 17.613 -11.397 3.952 1.00 40.56 373 ALA A O 1
ATOM 2898 N N . ALA A 1 374 ? 18.038 -10.971 1.805 1.00 34.62 374 ALA A N 1
ATOM 2899 C CA . ALA A 1 374 ? 19.104 -11.964 1.658 1.00 34.62 374 ALA A CA 1
ATOM 2900 C C . ALA A 1 374 ? 20.358 -11.661 2.500 1.00 34.62 374 ALA A C 1
ATOM 2902 O O . ALA A 1 374 ? 20.989 -12.586 3.001 1.00 34.62 374 ALA A O 1
ATOM 2903 N N . VAL A 1 375 ? 20.721 -10.391 2.701 1.00 35.91 375 VAL A N 1
ATOM 2904 C CA . VAL A 1 375 ? 21.824 -9.977 3.587 1.00 35.91 375 VAL A CA 1
ATOM 2905 C C . VAL A 1 375 ? 21.438 -10.154 5.056 1.00 35.91 375 VAL A C 1
ATOM 2907 O O . VAL A 1 375 ? 22.265 -10.611 5.843 1.00 35.91 375 VAL A O 1
ATOM 2910 N N . ALA A 1 376 ? 20.184 -9.876 5.426 1.00 40.72 376 ALA A N 1
ATOM 2911 C CA . ALA A 1 376 ? 19.661 -10.199 6.753 1.00 40.72 376 ALA A CA 1
ATOM 2912 C C . ALA A 1 376 ? 19.663 -11.721 7.009 1.00 40.72 376 ALA A C 1
ATOM 2914 O O . ALA A 1 376 ? 20.055 -12.156 8.091 1.00 40.72 376 ALA A O 1
ATOM 2915 N N . ILE A 1 377 ? 19.331 -12.525 5.992 1.00 35.19 377 ILE A N 1
ATOM 2916 C CA . ILE A 1 377 ? 19.394 -13.997 6.012 1.00 35.19 377 ILE A CA 1
ATOM 2917 C C . ILE A 1 377 ? 20.851 -14.499 6.081 1.00 35.19 377 ILE A C 1
ATOM 2919 O O . ILE A 1 377 ? 21.163 -15.386 6.870 1.00 35.19 377 ILE A O 1
ATOM 2923 N N . GLY A 1 378 ? 21.773 -13.911 5.311 1.00 29.23 378 GLY A N 1
ATOM 2924 C CA . GLY A 1 378 ? 23.190 -14.294 5.269 1.00 29.23 378 GLY A CA 1
ATOM 2925 C C . GLY A 1 378 ? 23.964 -13.945 6.544 1.00 29.23 378 GLY A C 1
ATOM 2926 O O . GLY A 1 378 ? 24.799 -14.730 6.989 1.00 29.23 378 GLY A O 1
ATOM 2927 N N . LEU A 1 379 ? 23.645 -12.813 7.182 1.00 36.69 379 LEU A N 1
ATOM 2928 C CA . LEU A 1 379 ? 24.167 -12.461 8.509 1.00 36.69 379 LEU A CA 1
ATOM 2929 C C . LEU A 1 379 ? 23.519 -13.290 9.630 1.00 36.69 379 LEU A C 1
ATOM 2931 O O . LEU A 1 379 ? 24.174 -13.549 10.636 1.00 36.69 379 LEU A O 1
ATOM 2935 N N . GLY A 1 380 ? 22.277 -13.749 9.445 1.00 29.81 380 GLY A N 1
ATOM 2936 C CA . GLY A 1 380 ? 21.618 -14.694 10.352 1.00 29.81 380 GLY A CA 1
ATOM 2937 C C . GLY A 1 380 ? 22.177 -16.120 10.265 1.00 29.81 380 GLY A C 1
ATOM 2938 O O . GLY A 1 380 ? 22.299 -16.789 11.287 1.00 29.81 380 GLY A O 1
ATOM 2939 N N . LEU A 1 381 ? 22.576 -16.577 9.070 1.00 27.59 381 LEU A N 1
ATOM 2940 C CA . LEU A 1 381 ? 23.088 -17.936 8.835 1.00 27.59 381 LEU A CA 1
ATOM 2941 C C . LEU A 1 381 ? 24.599 -18.090 9.069 1.00 27.59 381 LEU A C 1
ATOM 2943 O O . LEU A 1 381 ? 25.026 -19.158 9.496 1.00 27.59 381 LEU A O 1
ATOM 2947 N N . LEU A 1 382 ? 25.416 -17.044 8.887 1.00 28.88 382 LEU A N 1
ATOM 2948 C CA . LEU A 1 382 ? 26.842 -17.083 9.272 1.00 28.88 382 LEU A CA 1
ATOM 2949 C C . LEU A 1 382 ? 27.062 -17.086 10.795 1.00 28.88 382 LEU A C 1
ATOM 2951 O O . LEU A 1 382 ? 28.172 -17.342 11.256 1.00 28.88 382 LEU A O 1
ATOM 2955 N N . ALA A 1 383 ? 26.008 -16.862 11.582 1.00 39.22 383 ALA A N 1
ATOM 2956 C CA . ALA A 1 383 ? 26.025 -17.057 13.028 1.00 39.22 383 ALA A CA 1
ATOM 2957 C C . ALA A 1 383 ? 25.821 -18.530 13.450 1.00 39.22 383 ALA A C 1
ATOM 2959 O O . ALA A 1 383 ? 25.872 -18.829 14.644 1.00 39.22 383 ALA A O 1
ATOM 2960 N N . ALA A 1 384 ? 25.626 -19.463 12.507 1.00 31.00 384 ALA A N 1
ATOM 2961 C CA . ALA A 1 384 ? 25.384 -20.873 12.797 1.00 31.00 384 ALA A CA 1
ATOM 2962 C C . ALA A 1 384 ? 26.474 -21.807 12.207 1.00 31.00 384 ALA A C 1
ATOM 2964 O O . ALA A 1 384 ? 26.364 -22.244 11.066 1.00 31.00 384 ALA A O 1
ATOM 2965 N N . ILE A 1 385 ? 27.424 -22.216 13.083 1.00 28.80 385 ILE A N 1
ATOM 2966 C CA . ILE A 1 385 ? 28.235 -23.478 13.099 1.00 28.80 385 ILE A CA 1
ATOM 2967 C C . ILE A 1 385 ? 29.650 -23.445 12.431 1.00 28.80 385 ILE A C 1
ATOM 2969 O O . ILE A 1 385 ? 29.763 -23.019 11.288 1.00 28.80 385 ILE A O 1
ATOM 2973 N N . PRO A 1 386 ? 30.735 -24.036 13.015 1.00 37.31 386 PRO A N 1
ATOM 2974 C CA . PRO A 1 386 ? 31.175 -24.109 14.412 1.00 37.31 386 PRO A CA 1
ATOM 2975 C C . PRO A 1 386 ? 32.664 -23.684 14.554 1.00 37.31 386 PRO A C 1
ATOM 2977 O O . PRO A 1 386 ? 33.581 -24.466 14.300 1.00 37.31 386 PRO A O 1
ATOM 2980 N N . THR A 1 387 ? 32.947 -22.481 15.041 1.00 33.28 387 THR A N 1
ATOM 2981 C CA . THR A 1 387 ? 34.270 -22.175 15.612 1.00 33.28 387 THR A CA 1
ATOM 2982 C C . THR A 1 387 ? 34.067 -21.807 17.067 1.00 33.28 387 THR A C 1
ATOM 2984 O O . THR A 1 387 ? 33.418 -20.807 17.365 1.00 33.28 387 THR A O 1
ATOM 2987 N N . GLY A 1 388 ? 34.596 -22.624 17.982 1.00 34.16 388 GLY A N 1
ATOM 2988 C CA . GLY A 1 388 ? 34.738 -22.225 19.378 1.00 34.16 388 GLY A CA 1
ATOM 2989 C C . GLY A 1 388 ? 35.463 -20.880 19.435 1.00 34.16 388 GLY A C 1
ATOM 2990 O O . GLY A 1 388 ? 36.562 -20.745 18.904 1.00 34.16 388 GLY A O 1
ATOM 2991 N N . GLY A 1 389 ? 34.811 -19.873 20.009 1.00 25.50 389 GLY A N 1
ATOM 2992 C CA . GLY A 1 389 ? 35.292 -18.501 19.939 1.00 25.50 389 GLY A CA 1
ATOM 2993 C C . GLY A 1 389 ? 34.443 -17.548 20.762 1.00 25.50 389 GLY A C 1
ATOM 2994 O O . GLY A 1 389 ? 33.607 -16.814 20.249 1.00 25.50 389 GLY A O 1
ATOM 2995 N N . THR A 1 390 ? 34.719 -17.508 22.057 1.00 32.16 390 THR A N 1
ATOM 2996 C CA . THR A 1 390 ? 34.645 -16.281 22.847 1.00 32.16 390 THR A CA 1
ATOM 2997 C C . THR A 1 390 ? 35.431 -15.176 22.130 1.00 32.16 390 THR A C 1
ATOM 2999 O O . THR A 1 390 ? 36.641 -15.114 22.314 1.00 32.16 390 THR A O 1
ATOM 3002 N N . SER A 1 391 ? 34.794 -14.366 21.272 1.00 38.47 391 SER A N 1
ATOM 3003 C CA . SER A 1 391 ? 35.270 -13.046 20.790 1.00 38.47 391 SER A CA 1
ATOM 3004 C C . SER A 1 391 ? 34.317 -12.427 19.756 1.00 38.47 391 SER A C 1
ATOM 3006 O O . SER A 1 391 ? 34.692 -12.194 18.614 1.00 38.47 391 SER A O 1
ATOM 3008 N N . VAL A 1 392 ? 33.089 -12.090 20.160 1.00 35.38 392 VAL A N 1
ATOM 3009 C CA . VAL A 1 392 ? 32.323 -11.031 19.462 1.00 35.38 392 VAL A CA 1
ATOM 3010 C C . VAL A 1 392 ? 32.077 -9.811 20.360 1.00 35.38 392 VAL A C 1
ATOM 3012 O O . VAL A 1 392 ? 31.726 -8.752 19.859 1.00 35.38 392 VAL A O 1
ATOM 3015 N N . LEU A 1 393 ? 32.392 -9.867 21.664 1.00 34.66 393 LEU A N 1
ATOM 3016 C CA . LEU A 1 393 ? 32.270 -8.690 22.545 1.00 34.66 393 LEU A CA 1
ATOM 3017 C C . LEU A 1 393 ? 33.436 -8.436 23.519 1.00 34.66 393 LEU A C 1
ATOM 3019 O O . LEU A 1 393 ? 33.269 -7.693 24.478 1.00 34.66 393 LEU A O 1
ATOM 3023 N N . ALA A 1 394 ? 34.640 -8.964 23.268 1.00 33.75 394 ALA A N 1
ATOM 3024 C CA . ALA A 1 394 ? 35.814 -8.600 24.084 1.00 33.75 394 ALA A CA 1
ATOM 3025 C C . ALA A 1 394 ? 37.131 -8.417 23.304 1.00 33.75 394 ALA A C 1
ATOM 3027 O O . ALA A 1 394 ? 38.206 -8.507 23.888 1.00 33.75 394 ALA A O 1
ATOM 3028 N N . GLY A 1 395 ? 37.071 -8.144 21.996 1.00 30.94 395 GLY A N 1
ATOM 3029 C CA . GLY A 1 395 ? 38.270 -8.091 21.154 1.00 30.94 395 GLY A CA 1
ATOM 3030 C C . GLY A 1 395 ? 38.224 -7.138 19.963 1.00 30.94 395 GLY A C 1
ATOM 3031 O O . GLY A 1 395 ? 38.927 -7.382 18.996 1.00 30.94 395 GLY A O 1
ATOM 3032 N N . VAL A 1 396 ? 37.446 -6.048 20.007 1.00 29.31 396 VAL A N 1
ATOM 3033 C CA . VAL A 1 396 ? 37.579 -4.945 19.030 1.00 29.31 396 VAL A CA 1
ATOM 3034 C C . VAL A 1 396 ? 38.008 -3.671 19.751 1.00 29.31 396 VAL A C 1
ATOM 3036 O O . VAL A 1 396 ? 37.310 -2.668 19.822 1.00 29.31 396 VAL A O 1
ATOM 3039 N N . ALA A 1 397 ? 39.215 -3.760 20.297 1.00 31.48 397 ALA A N 1
ATOM 3040 C CA . ALA A 1 397 ? 40.195 -2.684 20.268 1.00 31.48 397 ALA A CA 1
ATOM 3041 C C . ALA A 1 397 ? 41.572 -3.277 19.917 1.00 31.48 397 ALA A C 1
ATOM 3043 O O . ALA A 1 397 ? 42.562 -2.985 20.572 1.00 31.48 397 ALA A O 1
ATOM 3044 N N . ALA A 1 398 ? 41.620 -4.152 18.903 1.00 35.56 398 ALA A N 1
ATOM 3045 C CA . ALA A 1 398 ? 42.816 -4.427 18.105 1.00 35.56 398 ALA A CA 1
ATOM 3046 C C . ALA A 1 398 ? 42.427 -5.198 16.825 1.00 35.56 398 ALA A C 1
ATOM 3048 O O . ALA A 1 398 ? 42.330 -6.416 16.829 1.00 35.56 398 ALA A O 1
ATOM 3049 N N . ALA A 1 399 ? 42.234 -4.441 15.739 1.00 37.78 399 ALA A N 1
ATOM 3050 C CA . ALA A 1 399 ? 42.164 -4.867 14.335 1.00 37.78 399 ALA A CA 1
ATOM 3051 C C . ALA A 1 399 ? 40.946 -5.708 13.851 1.00 37.78 399 ALA A C 1
ATOM 3053 O O . ALA A 1 399 ? 40.874 -6.915 14.036 1.00 37.78 399 ALA A O 1
ATOM 3054 N N . SER A 1 400 ? 40.098 -5.038 13.047 1.00 33.88 400 SER A N 1
ATOM 3055 C CA . SER A 1 400 ? 39.133 -5.528 12.028 1.00 33.88 400 SER A CA 1
ATOM 3056 C C . SER A 1 400 ? 37.637 -5.764 12.390 1.00 33.88 400 SER A C 1
ATOM 3058 O O . SER A 1 400 ? 37.289 -6.627 13.178 1.00 33.88 400 SER A O 1
ATOM 3060 N N . ALA A 1 401 ? 36.777 -4.954 11.735 1.00 40.72 401 ALA A N 1
ATOM 3061 C CA . ALA A 1 401 ? 35.379 -5.129 11.269 1.00 40.72 401 ALA A CA 1
ATOM 3062 C C . ALA A 1 401 ? 34.258 -5.713 12.178 1.00 40.72 401 ALA A C 1
ATOM 3064 O O . ALA A 1 401 ? 34.255 -6.888 12.514 1.00 40.72 401 ALA A O 1
ATOM 3065 N N . GLY A 1 402 ? 33.183 -4.932 12.406 1.00 31.05 402 GLY A N 1
ATOM 3066 C CA . GLY A 1 402 ? 31.918 -5.419 12.994 1.00 31.05 402 GLY A CA 1
ATOM 3067 C C . GLY A 1 402 ? 30.739 -4.433 12.893 1.00 31.05 402 GLY A C 1
ATOM 3068 O O . GLY A 1 402 ? 30.343 -3.829 13.881 1.00 31.05 402 GLY A O 1
ATOM 3069 N N . VAL A 1 403 ? 30.178 -4.265 11.689 1.00 36.84 403 VAL A N 1
ATOM 3070 C CA . VAL A 1 403 ? 29.130 -3.284 11.298 1.00 36.84 403 VAL A CA 1
ATOM 3071 C C . VAL A 1 403 ? 27.677 -3.794 11.519 1.00 36.84 403 VAL A C 1
ATOM 3073 O O . VAL A 1 403 ? 26.711 -3.090 11.245 1.00 36.84 403 VAL A O 1
ATOM 3076 N N . GLY A 1 404 ? 27.472 -5.006 12.050 1.00 34.62 404 GLY A N 1
ATOM 3077 C CA . GLY A 1 404 ? 26.194 -5.736 11.926 1.00 34.62 404 GLY A CA 1
ATOM 3078 C C . GLY A 1 404 ? 24.991 -5.268 12.770 1.00 34.62 404 GLY A C 1
ATOM 3079 O O . GLY A 1 404 ? 23.874 -5.222 12.259 1.00 34.62 404 GLY A O 1
ATOM 3080 N N . ALA A 1 405 ? 25.163 -4.908 14.048 1.00 33.03 405 ALA A N 1
ATOM 3081 C CA . ALA A 1 405 ? 24.013 -4.696 14.947 1.00 33.03 405 ALA A CA 1
ATOM 3082 C C . ALA A 1 405 ? 23.311 -3.334 14.751 1.00 33.03 405 ALA A C 1
ATOM 3084 O O . ALA A 1 405 ? 22.083 -3.274 14.691 1.00 33.03 405 ALA A O 1
ATOM 3085 N N . ALA A 1 406 ? 24.073 -2.249 14.573 1.00 32.72 406 ALA A N 1
ATOM 3086 C CA . ALA A 1 406 ? 23.523 -0.910 14.324 1.00 32.72 406 ALA A CA 1
ATOM 3087 C C . ALA A 1 406 ? 22.802 -0.805 12.965 1.00 32.72 406 ALA A C 1
ATOM 3089 O O . ALA A 1 406 ? 21.835 -0.056 12.830 1.00 32.72 406 ALA A O 1
ATOM 3090 N N . TYR A 1 407 ? 23.230 -1.602 11.980 1.00 40.72 407 TYR A N 1
ATOM 3091 C CA . TYR A 1 407 ? 22.638 -1.638 10.643 1.00 40.72 407 TYR A CA 1
ATOM 3092 C C . TYR A 1 407 ? 21.205 -2.205 10.656 1.00 40.72 407 TYR A C 1
ATOM 3094 O O . TYR A 1 407 ? 20.321 -1.696 9.972 1.00 40.72 407 TYR A O 1
ATOM 3102 N N . SER A 1 408 ? 20.935 -3.204 11.506 1.00 42.69 408 SER A N 1
ATOM 3103 C CA . SER A 1 408 ? 19.621 -3.863 11.586 1.00 42.69 408 SER A CA 1
ATOM 3104 C C . SER A 1 408 ? 18.493 -2.966 12.133 1.00 42.69 408 SER A C 1
ATOM 3106 O O . SER A 1 408 ? 17.374 -3.002 11.621 1.00 42.69 408 SER A O 1
ATOM 3108 N N . ALA A 1 409 ? 18.778 -2.118 13.128 1.00 38.47 409 ALA A N 1
ATOM 3109 C CA . ALA A 1 409 ? 17.794 -1.208 13.723 1.00 38.47 409 ALA A CA 1
ATOM 3110 C C . ALA A 1 409 ? 17.505 0.012 12.833 1.00 38.47 409 ALA A C 1
ATOM 3112 O O . ALA A 1 409 ? 16.359 0.456 12.750 1.00 38.47 409 ALA A O 1
ATOM 3113 N N . TYR A 1 410 ? 18.529 0.528 12.142 1.00 47.03 410 TYR A N 1
ATOM 3114 C CA . TYR A 1 410 ? 18.363 1.599 11.158 1.00 47.03 410 TYR A CA 1
ATOM 3115 C C . TYR A 1 410 ? 17.468 1.142 9.998 1.00 47.03 410 TYR A C 1
ATOM 3117 O O . TYR A 1 410 ? 16.479 1.802 9.695 1.00 47.03 410 TYR A O 1
ATOM 3125 N N . ASN A 1 411 ? 17.718 -0.044 9.437 1.00 57.44 411 ASN A N 1
ATOM 3126 C CA . ASN A 1 411 ? 16.900 -0.575 8.342 1.00 57.44 411 ASN A CA 1
ATOM 3127 C C . ASN A 1 411 ? 15.449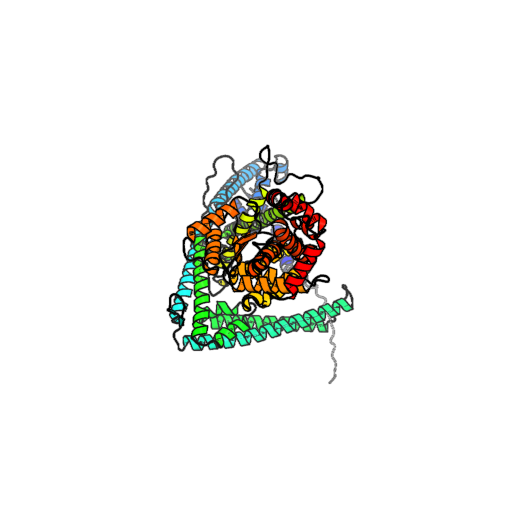 -0.854 8.764 1.00 57.44 411 ASN A C 1
ATOM 3129 O O . ASN A 1 411 ? 14.524 -0.618 7.992 1.00 57.44 411 ASN A O 1
ATOM 3133 N N . LEU A 1 412 ? 15.215 -1.302 10.004 1.00 50.19 412 LEU A N 1
ATOM 3134 C CA . LEU A 1 412 ? 13.855 -1.461 10.530 1.00 50.19 412 LEU A CA 1
ATOM 3135 C C . LEU A 1 412 ? 13.104 -0.120 10.587 1.00 50.19 412 LEU A C 1
ATOM 3137 O O . LEU A 1 412 ? 11.924 -0.059 10.245 1.00 50.19 412 LEU A O 1
ATOM 3141 N N . TYR A 1 413 ? 13.788 0.947 11.002 1.00 59.00 413 TYR A N 1
ATOM 3142 C CA . TYR A 1 413 ? 13.228 2.297 11.031 1.00 59.00 413 TYR A CA 1
ATOM 3143 C C . TYR A 1 413 ? 12.921 2.829 9.622 1.00 59.00 413 TYR A C 1
ATOM 3145 O O . TYR A 1 413 ? 11.868 3.431 9.409 1.00 59.00 413 TYR A O 1
ATOM 3153 N N . GLU A 1 414 ? 13.797 2.559 8.654 1.00 70.38 414 GLU A N 1
ATOM 3154 C CA . GLU A 1 414 ? 13.593 2.898 7.242 1.00 70.38 414 GLU A CA 1
ATOM 3155 C C . GLU A 1 414 ? 12.370 2.174 6.653 1.00 70.38 414 GLU A C 1
ATOM 3157 O O . GLU A 1 414 ? 11.471 2.819 6.118 1.00 70.38 414 GLU A O 1
ATOM 3162 N N . HIS A 1 415 ? 12.243 0.860 6.864 1.00 61.91 415 HIS A N 1
ATOM 3163 C CA . HIS A 1 415 ? 11.071 0.097 6.416 1.00 61.91 415 HIS A CA 1
ATOM 3164 C C . HIS A 1 415 ? 9.770 0.546 7.079 1.00 61.91 415 HIS A C 1
ATOM 3166 O O . HIS A 1 415 ? 8.712 0.538 6.449 1.00 61.91 415 HIS A O 1
ATOM 3172 N N . TYR A 1 416 ? 9.833 0.943 8.349 1.00 67.38 416 TYR A N 1
ATOM 3173 C CA . TYR A 1 416 ? 8.680 1.499 9.042 1.00 67.38 416 TYR A CA 1
ATOM 3174 C C . TYR A 1 416 ? 8.221 2.816 8.405 1.00 67.38 416 TYR A C 1
ATOM 3176 O O . TYR A 1 416 ? 7.025 3.002 8.178 1.00 67.38 416 TYR A O 1
ATOM 3184 N N . LYS A 1 417 ? 9.156 3.708 8.057 1.00 75.75 417 LYS A N 1
ATOM 3185 C CA . LYS A 1 417 ? 8.838 4.945 7.330 1.00 75.75 417 LYS A CA 1
ATOM 3186 C C . LYS A 1 417 ? 8.265 4.675 5.945 1.00 75.75 417 LYS A C 1
ATOM 3188 O O . LYS A 1 417 ? 7.280 5.309 5.577 1.00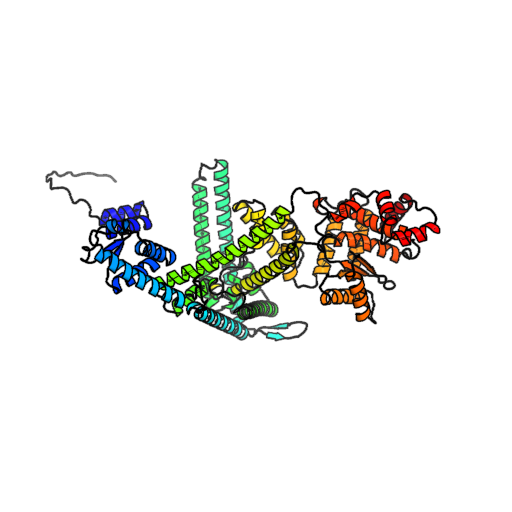 75.75 417 LYS A O 1
ATOM 3193 N N . ASP A 1 418 ? 8.829 3.722 5.212 1.00 79.19 418 ASP A N 1
ATOM 3194 C CA . ASP A 1 418 ? 8.332 3.351 3.885 1.00 79.19 418 ASP A CA 1
ATOM 3195 C C . ASP A 1 418 ? 6.918 2.758 3.967 1.00 79.19 418 ASP A C 1
ATOM 3197 O O . ASP A 1 418 ? 6.059 3.072 3.145 1.00 79.19 418 ASP A O 1
ATOM 3201 N N . TYR A 1 419 ? 6.638 1.965 5.007 1.00 78.31 419 TYR A N 1
ATOM 3202 C CA . TYR A 1 419 ? 5.296 1.465 5.292 1.00 78.31 419 TYR A CA 1
ATOM 3203 C C . TYR A 1 419 ? 4.317 2.594 5.636 1.00 78.31 419 TYR A C 1
ATOM 3205 O O . TYR A 1 419 ? 3.207 2.621 5.103 1.00 78.31 419 TYR A O 1
ATOM 3213 N N . GLN A 1 420 ? 4.710 3.532 6.506 1.00 78.94 420 GLN A N 1
ATOM 3214 C CA . GLN A 1 420 ? 3.880 4.694 6.834 1.00 78.94 420 GLN A CA 1
ATOM 3215 C C . GLN A 1 420 ? 3.579 5.538 5.594 1.00 78.94 420 GLN A C 1
ATOM 3217 O O . GLN A 1 420 ? 2.432 5.942 5.408 1.00 78.94 420 GLN A O 1
ATOM 3222 N N . LEU A 1 421 ? 4.575 5.767 4.734 1.00 90.06 421 LEU A N 1
ATOM 3223 C CA . LEU A 1 421 ? 4.396 6.498 3.487 1.00 90.06 421 LEU A CA 1
ATOM 3224 C C . LEU A 1 421 ? 3.450 5.754 2.542 1.00 90.06 421 LEU A C 1
ATOM 3226 O O . LEU A 1 421 ? 2.467 6.342 2.111 1.00 90.06 421 LEU A O 1
ATOM 3230 N N . ALA A 1 422 ? 3.667 4.464 2.283 1.00 85.94 422 ALA A N 1
ATOM 3231 C CA . ALA A 1 422 ? 2.780 3.678 1.422 1.00 85.94 422 ALA A CA 1
ATOM 3232 C C . ALA A 1 422 ? 1.341 3.604 1.982 1.00 85.94 422 ALA A C 1
ATOM 3234 O O . ALA A 1 422 ? 0.357 3.693 1.244 1.00 85.94 422 ALA A O 1
ATOM 3235 N N . SER A 1 423 ? 1.190 3.524 3.308 1.00 83.38 423 SER A N 1
ATOM 3236 C CA . SER A 1 423 ? -0.117 3.622 3.969 1.00 83.38 423 SER A CA 1
ATOM 3237 C C . SER A 1 423 ? -0.748 4.996 3.781 1.00 83.38 423 SER A C 1
ATOM 3239 O O . SER A 1 423 ? -1.952 5.079 3.539 1.00 83.38 423 SER A O 1
ATOM 3241 N N . ALA A 1 424 ? 0.041 6.065 3.864 1.00 90.44 424 ALA A N 1
ATOM 3242 C CA . ALA A 1 424 ? -0.438 7.410 3.604 1.00 90.44 424 ALA A CA 1
ATOM 3243 C C . ALA A 1 424 ? -0.857 7.575 2.136 1.00 90.44 424 ALA A C 1
ATOM 3245 O O . ALA A 1 424 ? -1.956 8.057 1.887 1.00 90.44 424 ALA A O 1
ATOM 3246 N N . GLU A 1 425 ? -0.054 7.110 1.174 1.00 91.38 425 GLU A N 1
ATOM 3247 C CA . GLU A 1 425 ? -0.320 7.203 -0.270 1.00 91.38 425 GLU A CA 1
ATOM 3248 C C . GLU A 1 425 ? -1.692 6.634 -0.653 1.00 91.38 425 GLU A C 1
ATOM 3250 O O . GLU A 1 425 ? -2.438 7.278 -1.399 1.00 91.38 425 GLU A O 1
ATOM 3255 N N . THR A 1 426 ? -2.058 5.475 -0.096 1.00 91.06 426 THR A N 1
ATOM 3256 C CA . THR A 1 426 ? -3.373 4.842 -0.328 1.00 91.06 426 THR A CA 1
ATOM 3257 C C . THR A 1 426 ? -4.535 5.539 0.363 1.00 91.06 426 THR A C 1
ATOM 3259 O O . THR A 1 426 ? -5.679 5.439 -0.072 1.00 91.06 426 THR A O 1
ATOM 3262 N N . GLY A 1 427 ? -4.251 6.279 1.430 1.00 92.44 427 GLY A N 1
ATOM 3263 C CA . GLY A 1 427 ? -5.226 7.027 2.201 1.00 92.44 427 GLY A CA 1
ATOM 3264 C C . GLY A 1 427 ? -5.192 8.523 1.908 1.00 92.44 427 GLY A C 1
ATOM 3265 O O . GLY A 1 427 ? -5.380 9.297 2.837 1.00 92.44 427 GLY A O 1
ATOM 3266 N N . THR A 1 428 ? -4.936 8.959 0.676 1.00 96.94 428 THR A N 1
ATOM 3267 C CA . THR A 1 428 ? -4.925 10.396 0.318 1.00 96.94 428 THR A CA 1
ATOM 3268 C C . THR A 1 428 ? -6.267 10.921 -0.197 1.00 96.94 428 THR A C 1
ATOM 3270 O O . THR A 1 428 ? -6.429 12.128 -0.347 1.00 96.94 428 THR A O 1
ATOM 3273 N N . ALA A 1 429 ? -7.246 10.050 -0.451 1.00 96.81 429 ALA A N 1
ATOM 3274 C CA . ALA A 1 429 ? -8.579 10.418 -0.930 1.00 96.81 429 ALA A CA 1
ATOM 3275 C C . ALA A 1 429 ? -9.677 9.570 -0.258 1.00 96.81 429 ALA A C 1
ATOM 3277 O O . ALA A 1 429 ? -9.385 8.579 0.418 1.00 96.81 429 ALA A O 1
ATOM 3278 N N . LEU A 1 430 ? -10.942 9.982 -0.416 1.00 96.00 430 LEU A N 1
ATOM 3279 C CA . LEU A 1 430 ? -12.111 9.203 0.026 1.00 96.00 430 LEU A CA 1
ATOM 3280 C C . LEU A 1 430 ? -12.337 7.995 -0.879 1.00 96.00 430 LEU A C 1
ATOM 3282 O O . LEU A 1 430 ? -12.504 6.880 -0.394 1.00 96.00 430 LEU A O 1
ATOM 3286 N N . ASP A 1 431 ? -12.317 8.237 -2.189 1.00 92.88 431 ASP A N 1
ATOM 3287 C CA . ASP A 1 431 ? -12.315 7.193 -3.201 1.00 92.88 431 ASP A CA 1
ATOM 3288 C C . ASP A 1 431 ? -10.885 6.718 -3.418 1.00 92.88 431 ASP A C 1
ATOM 3290 O O . ASP A 1 431 ? -9.999 7.506 -3.768 1.00 92.88 431 ASP A O 1
ATOM 3294 N N . LYS A 1 432 ? -10.673 5.413 -3.232 1.00 89.25 432 LYS A N 1
ATOM 3295 C CA . LYS A 1 432 ? -9.375 4.791 -3.451 1.00 89.25 432 LYS A CA 1
ATOM 3296 C C . LYS A 1 432 ? -8.874 5.109 -4.851 1.00 89.25 432 LYS A C 1
ATOM 3298 O O . LYS A 1 432 ? -7.730 5.519 -4.945 1.00 89.25 432 LYS A O 1
ATOM 3303 N N . ALA A 1 433 ? -9.725 5.106 -5.886 1.00 88.38 433 ALA A N 1
ATOM 3304 C CA . ALA A 1 433 ? -9.363 5.413 -7.277 1.00 88.38 433 ALA A CA 1
ATOM 3305 C C . ALA A 1 433 ? -8.792 6.832 -7.493 1.00 88.38 433 ALA A C 1
ATOM 3307 O O . ALA A 1 433 ? -8.201 7.111 -8.537 1.00 88.38 433 ALA A O 1
ATOM 3308 N N . GLN A 1 434 ? -8.955 7.737 -6.526 1.00 93.62 434 GLN A N 1
ATOM 3309 C CA . GLN A 1 434 ? -8.415 9.100 -6.543 1.00 93.62 434 GLN A CA 1
ATOM 3310 C C . GLN A 1 434 ? -7.200 9.278 -5.618 1.00 93.62 434 GLN A C 1
ATOM 3312 O O . GLN A 1 434 ? -6.601 10.354 -5.597 1.00 93.62 434 GLN A O 1
ATOM 3317 N N . ALA A 1 435 ? -6.830 8.249 -4.854 1.00 93.31 435 ALA A N 1
ATOM 3318 C CA . ALA A 1 435 ? -5.628 8.251 -4.036 1.00 93.31 435 ALA A CA 1
ATOM 3319 C C . ALA A 1 435 ? -4.361 8.193 -4.906 1.00 93.31 435 ALA A C 1
ATOM 3321 O O . ALA A 1 435 ? -4.386 7.758 -6.056 1.00 93.31 435 ALA A O 1
ATOM 3322 N N . VAL A 1 436 ? -3.231 8.626 -4.344 1.00 93.75 436 VAL A N 1
ATOM 3323 C CA . VAL A 1 436 ? -1.919 8.582 -5.008 1.00 93.75 436 VAL A CA 1
ATOM 3324 C C . VAL A 1 436 ? -1.503 7.148 -5.341 1.00 93.75 436 VAL A C 1
ATOM 3326 O O . VAL A 1 436 ? -0.965 6.912 -6.424 1.00 93.75 436 VAL A O 1
ATOM 3329 N N . SER A 1 437 ? -1.792 6.202 -4.441 1.00 91.75 437 SER A N 1
ATOM 3330 C CA . SER A 1 437 ? -1.557 4.772 -4.647 1.00 91.75 437 SER A CA 1
ATOM 3331 C C . SER A 1 437 ? -2.853 3.969 -4.533 1.00 91.75 437 SER A C 1
ATOM 3333 O O . SER A 1 437 ? -3.661 4.191 -3.634 1.00 91.75 437 SER A O 1
ATOM 3335 N N . GLN A 1 438 ? -3.023 2.990 -5.423 1.00 88.44 438 GLN A N 1
ATOM 3336 C CA . GLN A 1 438 ? -4.050 1.943 -5.305 1.00 88.44 438 GLN A CA 1
ATOM 3337 C C . GLN A 1 438 ? -3.531 0.702 -4.572 1.00 88.44 438 GLN A C 1
ATOM 3339 O O . GLN A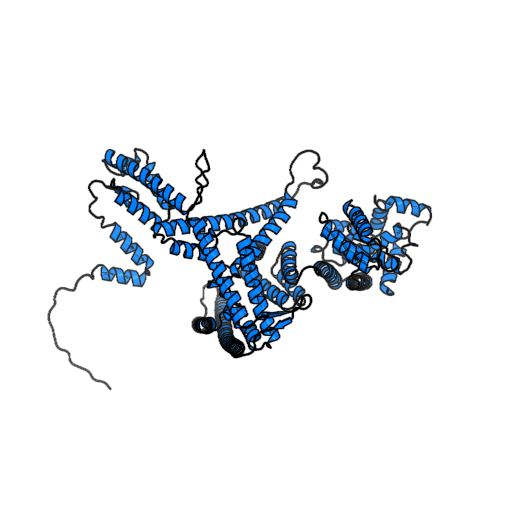 1 438 ? -4.318 -0.135 -4.115 1.00 88.44 438 GLN A O 1
ATOM 3344 N N . ASP A 1 439 ? -2.210 0.574 -4.483 1.00 82.19 439 ASP A N 1
ATOM 3345 C CA . ASP A 1 439 ? -1.541 -0.587 -3.926 1.00 82.19 439 ASP A CA 1
ATOM 3346 C C . ASP A 1 439 ? -1.559 -0.446 -2.407 1.00 82.19 439 ASP A C 1
ATOM 3348 O O . ASP A 1 439 ? -0.805 0.339 -1.836 1.00 82.19 439 ASP A O 1
ATOM 3352 N N . GLU A 1 440 ? -2.442 -1.198 -1.743 1.00 71.94 440 GLU A N 1
ATOM 3353 C CA . GLU A 1 440 ? -2.393 -1.325 -0.285 1.00 71.94 440 GLU A CA 1
ATOM 3354 C C . GLU A 1 440 ? -0.988 -1.755 0.123 1.00 71.94 440 GLU A C 1
ATOM 3356 O O . GLU A 1 440 ? -0.481 -2.726 -0.455 1.00 71.94 440 GLU A O 1
ATOM 3361 N N . PRO A 1 441 ? -0.351 -1.082 1.104 1.00 68.00 441 PRO A N 1
ATOM 3362 C CA . PRO A 1 441 ? 0.885 -1.590 1.661 1.00 68.00 441 PRO A CA 1
ATOM 3363 C C . PRO A 1 441 ? 0.562 -2.947 2.271 1.00 68.00 441 PRO A C 1
ATOM 3365 O O . PRO A 1 441 ? 0.012 -3.055 3.371 1.00 68.00 441 PRO A O 1
ATOM 3368 N N . GLY A 1 442 ? 0.851 -4.007 1.521 1.00 58.47 442 GLY A N 1
ATOM 3369 C CA . GLY A 1 442 ? 0.703 -5.352 2.030 1.00 58.47 442 GLY A CA 1
ATOM 3370 C C . GLY A 1 442 ? 1.511 -5.460 3.318 1.00 58.47 442 GLY A C 1
ATOM 3371 O O . GLY A 1 442 ? 2.540 -4.797 3.482 1.00 58.47 442 GLY A O 1
ATOM 3372 N N . LEU A 1 443 ? 1.108 -6.356 4.217 1.00 57.06 443 LEU A N 1
ATOM 3373 C CA . LEU A 1 443 ? 2.002 -6.866 5.260 1.00 57.06 443 LEU A CA 1
ATOM 3374 C C . LEU A 1 443 ? 3.094 -7.729 4.595 1.00 57.06 443 LEU A C 1
ATOM 3376 O O . LEU A 1 443 ? 3.301 -8.879 4.953 1.00 57.06 443 LEU A O 1
ATOM 3380 N N . MET A 1 444 ? 3.745 -7.213 3.552 1.00 51.16 444 MET A N 1
ATOM 3381 C CA . MET A 1 444 ? 4.700 -7.916 2.708 1.00 51.16 444 MET A CA 1
ATOM 3382 C C . MET A 1 444 ? 5.873 -8.407 3.551 1.00 51.16 444 MET A C 1
ATOM 3384 O O . MET A 1 444 ? 6.342 -9.513 3.338 1.00 51.16 444 MET A O 1
ATOM 3388 N N . TRP A 1 445 ? 6.254 -7.647 4.584 1.00 59.72 445 TRP A N 1
ATOM 3389 C CA . TRP A 1 445 ? 7.207 -8.071 5.609 1.00 59.72 445 TRP A CA 1
ATOM 3390 C C . TRP A 1 445 ? 6.761 -9.358 6.331 1.00 59.72 445 TRP A C 1
ATOM 3392 O O . TRP A 1 445 ? 7.557 -10.273 6.490 1.00 59.72 445 TRP A O 1
ATOM 3402 N N . LEU A 1 446 ? 5.473 -9.493 6.662 1.00 53.78 446 LEU A N 1
ATOM 3403 C CA . LEU A 1 446 ? 4.893 -10.703 7.255 1.00 53.78 446 LEU A CA 1
ATOM 3404 C C . LEU A 1 446 ? 4.836 -11.855 6.241 1.00 53.78 446 LEU A C 1
ATOM 3406 O O . LEU A 1 446 ? 5.040 -13.008 6.595 1.00 53.78 446 LEU A O 1
ATOM 3410 N N . ALA A 1 447 ? 4.547 -11.553 4.972 1.00 45.59 447 ALA A N 1
ATOM 3411 C CA . ALA A 1 447 ? 4.538 -12.543 3.898 1.00 45.59 447 ALA A CA 1
ATOM 3412 C C . ALA A 1 447 ? 5.949 -13.076 3.593 1.00 45.59 447 ALA A C 1
ATOM 3414 O O . ALA A 1 447 ? 6.088 -14.264 3.318 1.00 45.59 447 ALA A O 1
ATOM 3415 N N . PHE A 1 448 ? 6.987 -12.239 3.688 1.00 55.53 448 PHE A N 1
ATOM 3416 C CA . PHE A 1 448 ? 8.382 -12.666 3.577 1.00 55.53 448 PHE A CA 1
ATOM 3417 C C . PHE A 1 448 ? 8.798 -13.538 4.762 1.00 55.53 448 PHE A C 1
ATOM 3419 O O . PHE A 1 448 ? 9.341 -14.613 4.532 1.00 55.53 448 PHE A O 1
ATOM 3426 N N . ASP A 1 449 ? 8.423 -13.165 5.988 1.00 52.44 449 ASP A N 1
ATOM 3427 C CA . ASP A 1 449 ? 8.663 -13.991 7.180 1.00 52.44 449 ASP A CA 1
ATOM 3428 C C . ASP A 1 449 ? 7.954 -15.363 7.096 1.00 52.44 449 ASP A C 1
ATOM 3430 O O . ASP A 1 449 ? 8.455 -16.363 7.604 1.00 52.44 449 ASP A O 1
ATOM 3434 N N . LEU A 1 450 ? 6.795 -15.440 6.426 1.00 41.94 450 LEU A N 1
ATOM 3435 C CA . LEU A 1 450 ? 6.068 -16.694 6.174 1.00 41.94 450 LEU A CA 1
ATOM 3436 C C . LEU A 1 450 ? 6.659 -17.534 5.033 1.00 41.94 450 LEU A C 1
ATOM 3438 O O . LEU A 1 450 ? 6.577 -18.760 5.080 1.00 41.94 450 LEU A O 1
ATOM 3442 N N . LEU A 1 451 ? 7.226 -16.900 4.004 1.00 40.03 451 LEU A N 1
ATOM 3443 C CA . LEU A 1 451 ? 7.927 -17.594 2.919 1.00 40.03 451 LEU A CA 1
ATOM 3444 C C . LEU A 1 451 ? 9.280 -18.156 3.391 1.00 40.03 451 LEU A C 1
ATOM 3446 O O . LEU A 1 451 ? 9.679 -19.225 2.933 1.00 40.03 451 LEU A O 1
ATOM 3450 N N . ASP A 1 452 ? 9.935 -17.489 4.344 1.00 47.94 452 ASP A N 1
ATOM 3451 C CA . ASP A 1 452 ? 11.200 -17.916 4.965 1.00 47.94 452 ASP A CA 1
ATOM 3452 C C . ASP A 1 452 ? 11.045 -19.182 5.835 1.00 47.94 452 ASP A C 1
ATOM 3454 O O . ASP A 1 452 ? 11.967 -19.979 5.986 1.00 47.94 452 ASP A O 1
ATOM 3458 N N . LEU A 1 453 ? 9.826 -19.464 6.307 1.00 48.19 453 LEU A N 1
ATOM 3459 C CA . LEU A 1 453 ? 9.463 -20.717 6.988 1.00 48.19 453 LEU A CA 1
ATOM 3460 C C . LEU A 1 453 ? 9.355 -21.935 6.057 1.00 48.19 453 LEU A C 1
ATOM 3462 O O . LEU A 1 453 ? 8.930 -23.009 6.488 1.00 48.19 453 LEU A O 1
ATOM 3466 N N . GLY A 1 454 ? 9.684 -21.784 4.770 1.00 36.06 454 GLY A N 1
ATOM 3467 C CA . GLY A 1 454 ? 9.570 -22.855 3.780 1.00 36.06 454 GLY A CA 1
ATOM 3468 C C . GLY A 1 454 ? 8.121 -23.239 3.464 1.00 36.06 454 GLY A C 1
ATOM 3469 O O . GLY A 1 454 ? 7.871 -24.304 2.892 1.00 36.06 454 GLY A O 1
ATOM 3470 N N . LEU A 1 455 ? 7.148 -22.393 3.821 1.00 42.81 455 LEU A N 1
ATOM 3471 C CA . LEU A 1 455 ? 5.755 -22.604 3.447 1.00 42.81 455 LEU A CA 1
ATOM 3472 C C . LEU A 1 455 ? 5.599 -22.363 1.942 1.00 42.81 455 LEU A C 1
ATOM 3474 O O . LEU A 1 455 ? 5.971 -21.318 1.411 1.00 42.81 455 LEU A O 1
ATOM 3478 N N . ASN A 1 456 ? 5.005 -23.328 1.238 1.00 45.38 456 ASN A N 1
ATOM 3479 C CA . ASN A 1 456 ? 4.620 -23.122 -0.155 1.00 45.38 456 ASN A CA 1
ATOM 3480 C C . ASN A 1 456 ? 3.601 -21.968 -0.277 1.00 45.38 456 ASN A C 1
ATOM 3482 O O . ASN A 1 456 ? 2.945 -21.587 0.694 1.00 45.38 456 ASN A O 1
ATOM 3486 N N . VAL A 1 457 ? 3.431 -21.428 -1.489 1.00 34.19 457 VAL A N 1
ATOM 3487 C CA . VAL A 1 457 ? 2.558 -20.267 -1.776 1.00 34.19 457 VAL A CA 1
ATOM 3488 C C . VAL A 1 457 ? 1.141 -20.425 -1.193 1.00 34.19 457 VAL A C 1
ATOM 3490 O O . VAL A 1 457 ? 0.542 -19.454 -0.735 1.00 34.19 457 VAL A O 1
ATOM 3493 N N . VAL A 1 458 ? 0.618 -21.654 -1.147 1.00 40.62 458 VAL A N 1
ATOM 3494 C CA . VAL A 1 458 ? -0.712 -21.966 -0.597 1.00 40.62 458 VAL A CA 1
ATOM 3495 C C . VAL A 1 458 ? -0.724 -21.909 0.939 1.00 40.62 458 VAL A C 1
ATOM 3497 O O . VAL A 1 458 ? -1.657 -21.356 1.524 1.00 40.62 458 VAL A O 1
ATOM 3500 N N . GLY A 1 459 ? 0.317 -22.420 1.601 1.00 47.12 459 GLY A N 1
ATOM 3501 C CA . GLY A 1 459 ? 0.495 -22.341 3.054 1.00 47.12 459 GLY A CA 1
ATOM 3502 C C . GLY A 1 459 ? 0.727 -20.911 3.545 1.00 47.12 459 GLY A C 1
ATOM 3503 O O . GLY A 1 459 ? 0.099 -20.488 4.516 1.00 47.12 459 GLY A O 1
ATOM 3504 N N . ALA A 1 460 ? 1.538 -20.134 2.821 1.00 49.09 460 ALA A N 1
ATOM 3505 C CA . ALA A 1 460 ? 1.778 -18.724 3.122 1.00 49.09 460 ALA A CA 1
ATOM 3506 C C . ALA A 1 460 ? 0.485 -17.891 3.020 1.00 49.09 460 ALA A C 1
ATOM 3508 O O . ALA A 1 460 ? 0.195 -17.088 3.907 1.00 49.09 460 ALA A O 1
ATOM 3509 N N . ALA A 1 461 ? -0.354 -18.134 2.004 1.00 47.41 461 ALA A N 1
ATOM 3510 C CA . ALA A 1 461 ? -1.642 -17.452 1.856 1.00 47.41 461 ALA A CA 1
ATOM 3511 C C . ALA A 1 461 ? -2.630 -17.773 2.998 1.00 47.41 461 ALA A C 1
ATOM 3513 O O . ALA A 1 461 ? -3.328 -16.882 3.492 1.00 47.41 461 ALA A O 1
ATOM 3514 N N . ALA A 1 462 ? -2.681 -19.028 3.459 1.00 59.12 462 ALA A N 1
ATOM 3515 C CA . ALA A 1 462 ? -3.535 -19.438 4.577 1.00 59.12 462 ALA A CA 1
ATOM 3516 C C . ALA A 1 462 ? -3.061 -18.857 5.923 1.00 59.12 462 ALA A C 1
ATOM 3518 O O . ALA A 1 462 ? -3.875 -18.368 6.716 1.00 59.12 462 ALA A O 1
ATOM 3519 N N . ALA A 1 463 ? -1.747 -18.859 6.160 1.00 58.84 463 ALA A N 1
ATOM 3520 C CA . ALA A 1 463 ? -1.130 -18.259 7.338 1.00 58.84 463 ALA A CA 1
ATOM 3521 C C . ALA A 1 463 ? -1.356 -16.739 7.375 1.00 58.84 463 ALA A C 1
ATOM 3523 O O . ALA A 1 463 ? -1.812 -16.202 8.386 1.00 58.84 463 ALA A O 1
ATOM 3524 N N . PHE A 1 464 ? -1.166 -16.061 6.241 1.00 61.00 464 PHE A N 1
ATOM 3525 C CA . PHE A 1 464 ? -1.425 -14.631 6.097 1.00 61.00 464 PHE A CA 1
ATOM 3526 C C . PHE A 1 464 ? -2.887 -14.270 6.376 1.00 61.00 464 PHE A C 1
ATOM 3528 O O . PHE A 1 464 ? -3.166 -13.344 7.136 1.00 61.00 464 PHE A O 1
ATOM 3535 N N . LYS A 1 465 ? -3.841 -15.029 5.819 1.00 69.81 465 LYS A N 1
ATOM 3536 C CA . LYS A 1 465 ? -5.276 -14.820 6.066 1.00 69.81 465 LYS A CA 1
ATOM 3537 C C . LYS A 1 465 ? -5.634 -14.985 7.546 1.00 69.81 465 LYS A C 1
ATOM 3539 O O . LYS A 1 465 ? -6.420 -14.204 8.078 1.00 69.81 465 LYS A O 1
ATOM 3544 N N . THR A 1 466 ? -5.034 -15.973 8.210 1.00 69.25 466 THR A N 1
ATOM 3545 C CA . THR A 1 466 ? -5.223 -16.229 9.647 1.00 69.25 466 THR A CA 1
ATOM 3546 C C . THR A 1 466 ? -4.681 -15.075 10.493 1.00 69.25 466 THR A C 1
ATOM 3548 O O . THR A 1 466 ? -5.354 -14.618 11.415 1.00 69.25 466 THR A O 1
ATOM 3551 N N . LEU A 1 467 ? -3.500 -14.557 10.146 1.00 68.12 467 LEU A N 1
ATOM 3552 C CA . LEU A 1 467 ? -2.872 -13.434 10.843 1.00 68.12 467 LEU A CA 1
ATOM 3553 C C . LEU A 1 467 ? -3.619 -12.122 10.624 1.00 68.12 467 LEU A C 1
ATOM 3555 O O . LEU A 1 467 ? -3.883 -11.417 11.591 1.00 68.12 467 LEU A O 1
ATOM 3559 N N . ARG A 1 468 ? -4.042 -11.832 9.389 1.00 71.69 468 ARG A N 1
ATOM 3560 C CA . ARG A 1 468 ? -4.862 -10.656 9.061 1.00 71.69 468 ARG A CA 1
ATOM 3561 C C . ARG A 1 468 ? -6.166 -10.645 9.862 1.00 71.69 468 ARG A C 1
ATOM 3563 O O . ARG A 1 468 ? -6.515 -9.616 10.429 1.00 71.69 468 ARG A O 1
ATOM 3570 N N . GLY A 1 469 ? -6.851 -11.788 9.958 1.00 67.56 469 GLY A N 1
ATOM 3571 C CA . GLY A 1 469 ? -8.071 -11.915 10.763 1.00 67.56 469 GLY A CA 1
ATOM 3572 C C . GLY A 1 469 ? -7.830 -11.664 12.254 1.00 67.56 469 GLY A C 1
ATOM 3573 O O . GLY A 1 469 ? -8.604 -10.953 12.892 1.00 67.56 469 GLY A O 1
ATOM 3574 N N . ALA A 1 470 ? -6.730 -12.187 12.800 1.00 65.31 470 ALA A N 1
ATOM 3575 C CA . ALA A 1 470 ? -6.372 -11.976 14.200 1.00 65.31 470 ALA A CA 1
ATOM 3576 C C . ALA A 1 470 ? -5.916 -10.532 14.489 1.00 65.31 470 ALA A C 1
ATOM 3578 O O . ALA A 1 470 ? -6.249 -9.989 15.539 1.00 65.31 470 ALA A O 1
ATOM 3579 N N . MET A 1 471 ? -5.213 -9.884 13.554 1.00 65.62 471 MET A N 1
ATOM 3580 C CA . MET A 1 471 ? -4.836 -8.470 13.658 1.00 65.62 471 MET A CA 1
ATOM 3581 C C . MET A 1 471 ? -6.064 -7.567 13.641 1.00 65.62 471 MET A C 1
ATOM 3583 O O . MET A 1 471 ? -6.218 -6.754 14.542 1.00 65.62 471 MET A O 1
ATOM 3587 N N . ALA A 1 472 ? -6.964 -7.749 12.671 1.00 64.94 472 ALA A N 1
ATOM 3588 C CA . ALA A 1 472 ? -8.191 -6.961 12.578 1.00 64.94 472 ALA A CA 1
ATOM 3589 C C . ALA A 1 472 ? -9.057 -7.117 13.842 1.00 64.94 472 ALA A C 1
ATOM 3591 O O . ALA A 1 472 ? -9.592 -6.139 14.363 1.00 64.94 472 ALA A O 1
ATOM 3592 N N . ALA A 1 473 ? -9.140 -8.334 14.393 1.00 61.41 473 ALA A N 1
ATOM 3593 C CA . ALA A 1 473 ? -9.822 -8.587 15.660 1.00 61.41 473 ALA A CA 1
ATOM 3594 C C . ALA A 1 473 ? -9.137 -7.891 16.854 1.00 61.41 473 ALA A C 1
ATOM 3596 O O . ALA A 1 473 ? -9.823 -7.348 17.724 1.00 61.41 473 ALA A O 1
ATOM 3597 N N . ALA A 1 474 ? -7.801 -7.882 16.896 1.00 60.97 474 ALA A N 1
ATOM 3598 C CA . ALA A 1 474 ? -7.017 -7.209 17.932 1.00 60.97 474 ALA A CA 1
ATOM 3599 C C . ALA A 1 474 ? -7.117 -5.677 17.860 1.00 60.97 474 ALA A C 1
ATOM 3601 O O . ALA A 1 474 ? -7.248 -5.033 18.902 1.00 60.97 474 ALA A O 1
ATOM 3602 N N . GLU A 1 475 ? -7.130 -5.110 16.655 1.00 61.31 475 GLU A N 1
ATOM 3603 C CA . GLU A 1 475 ? -7.321 -3.678 16.405 1.00 61.31 475 GLU A CA 1
ATOM 3604 C C . GLU A 1 475 ? -8.736 -3.223 16.792 1.00 61.31 475 GLU A C 1
ATOM 3606 O O . GLU A 1 475 ? -8.896 -2.208 17.469 1.00 61.31 475 GLU A O 1
ATOM 3611 N N . ALA A 1 476 ? -9.763 -4.008 16.450 1.00 61.47 476 ALA A N 1
ATOM 3612 C CA . ALA A 1 476 ? -11.155 -3.687 16.766 1.00 61.47 476 ALA A CA 1
ATOM 3613 C C . ALA A 1 476 ? -11.501 -3.811 18.263 1.00 61.47 476 ALA A C 1
ATOM 3615 O O . ALA A 1 476 ? -12.411 -3.134 18.737 1.00 61.47 476 ALA A O 1
ATOM 3616 N N . SER A 1 477 ? -10.794 -4.666 19.011 1.00 51.28 477 SER A N 1
ATOM 3617 C CA . SER A 1 477 ? -11.167 -5.041 20.389 1.00 51.28 477 SER A CA 1
ATOM 3618 C C . SER A 1 477 ? -10.287 -4.408 21.476 1.00 51.28 477 SER A C 1
ATOM 3620 O O . SER A 1 477 ? -10.282 -4.893 22.606 1.00 51.28 477 SER A O 1
ATOM 3622 N N . GLN A 1 478 ? -9.505 -3.372 21.140 1.00 56.00 478 GLN A N 1
ATOM 3623 C CA . GLN A 1 478 ? -8.672 -2.588 22.069 1.00 56.00 478 GLN A CA 1
ATOM 3624 C C . GLN A 1 478 ? -7.879 -3.415 23.113 1.00 56.00 478 GLN A C 1
ATOM 3626 O O . GLN A 1 478 ? -7.772 -2.977 24.251 1.00 56.00 478 GLN A O 1
ATOM 3631 N N . LEU A 1 479 ? -7.268 -4.549 22.715 1.00 53.59 479 LEU A N 1
ATOM 3632 C CA . LEU A 1 479 ? -6.355 -5.452 23.474 1.00 53.59 479 LEU A CA 1
ATOM 3633 C C . LEU A 1 479 ? -6.912 -6.835 23.855 1.00 53.59 479 LEU A C 1
ATOM 3635 O O . LEU A 1 479 ? -6.123 -7.773 23.945 1.00 53.59 479 LEU A O 1
ATOM 3639 N N . GLY A 1 480 ? -8.230 -7.029 23.987 1.00 53.19 480 GLY A N 1
ATOM 3640 C CA . GLY A 1 480 ? -8.801 -8.308 24.468 1.00 53.19 480 GLY A CA 1
ATOM 3641 C C . GLY A 1 480 ? -8.556 -9.530 23.564 1.00 53.19 480 GLY A C 1
ATOM 3642 O O . GLY A 1 480 ? -8.799 -10.666 23.960 1.00 53.19 480 GLY A O 1
ATOM 3643 N N . LYS A 1 481 ? -8.066 -9.307 22.341 1.00 72.62 481 LYS A N 1
ATOM 3644 C CA . LYS A 1 481 ? -7.798 -10.336 21.323 1.00 72.62 481 LYS A CA 1
ATOM 3645 C C . LYS A 1 481 ? -6.307 -10.509 21.012 1.00 72.62 481 LYS A C 1
ATOM 3647 O O . LYS A 1 481 ? -5.946 -11.236 20.091 1.00 72.62 481 LYS A O 1
ATOM 3652 N N . LEU A 1 482 ? -5.426 -9.882 21.794 1.00 61.50 482 LEU A N 1
ATOM 3653 C CA . LEU A 1 482 ? -3.978 -10.026 21.634 1.00 61.50 482 LEU A CA 1
ATOM 3654 C C . LEU A 1 482 ? -3.481 -11.475 21.841 1.00 61.50 482 LEU A C 1
ATOM 3656 O O . LEU A 1 482 ? -2.676 -11.923 21.024 1.00 61.50 482 LEU A O 1
ATOM 3660 N N . PRO A 1 483 ? -3.996 -12.262 22.813 1.00 70.50 483 PRO A N 1
ATOM 3661 C CA . PRO A 1 483 ? -3.634 -13.678 22.936 1.00 70.50 483 PRO A CA 1
ATOM 3662 C C . PRO A 1 483 ? -3.999 -14.500 21.693 1.00 70.50 483 PRO A C 1
ATOM 3664 O O . PRO A 1 483 ? -3.270 -15.413 21.306 1.00 70.50 483 PRO A O 1
ATOM 3667 N N . GLU A 1 484 ? -5.094 -14.152 21.011 1.00 73.94 484 GLU A N 1
ATOM 3668 C CA . GLU A 1 484 ? -5.496 -14.806 19.762 1.00 73.94 484 GLU A CA 1
ATOM 3669 C C . GLU A 1 484 ? -4.549 -14.462 18.607 1.00 73.94 484 GLU A C 1
ATOM 3671 O O . GLU A 1 484 ? -4.243 -15.345 17.805 1.00 73.94 484 GLU A O 1
ATOM 3676 N N . LEU A 1 485 ? -4.032 -13.227 18.551 1.00 75.50 485 LEU A N 1
ATOM 3677 C CA . LEU A 1 485 ? -2.981 -12.821 17.612 1.00 75.50 485 LEU A CA 1
ATOM 3678 C C . LEU A 1 485 ? -1.667 -13.563 17.877 1.00 75.50 485 LEU A C 1
ATOM 3680 O O . LEU A 1 485 ? -1.062 -14.079 16.937 1.00 75.50 485 LEU A O 1
ATOM 3684 N N . ILE A 1 486 ? -1.261 -13.688 19.142 1.00 71.75 486 ILE A N 1
ATOM 3685 C CA . ILE A 1 486 ? -0.075 -14.457 19.544 1.00 71.75 486 ILE A CA 1
ATOM 3686 C C . ILE A 1 486 ? -0.242 -15.923 19.131 1.00 71.75 486 ILE A C 1
ATOM 3688 O O . ILE A 1 486 ? 0.610 -16.474 18.433 1.00 71.75 486 ILE A O 1
ATOM 3692 N N . ALA A 1 487 ? -1.376 -16.540 19.462 1.00 69.44 487 ALA A N 1
ATOM 3693 C CA . ALA A 1 487 ? -1.655 -17.925 19.106 1.00 69.44 487 ALA A CA 1
ATOM 3694 C C . ALA A 1 487 ? -1.755 -18.130 17.582 1.00 69.44 487 ALA A C 1
ATOM 3696 O O . ALA A 1 487 ? -1.268 -19.132 17.058 1.00 69.44 487 ALA A O 1
ATOM 3697 N N . ALA A 1 488 ? -2.351 -17.183 16.849 1.00 72.62 488 ALA A N 1
ATOM 3698 C CA . ALA A 1 488 ? -2.386 -17.197 15.388 1.00 72.62 488 ALA A CA 1
ATOM 3699 C C . ALA A 1 488 ? -0.978 -17.090 14.791 1.00 72.62 488 ALA A C 1
ATOM 3701 O O . ALA A 1 488 ? -0.670 -17.823 13.855 1.00 72.62 488 ALA A O 1
ATOM 3702 N N . SER A 1 489 ? -0.115 -16.241 15.358 1.00 70.88 489 SER A N 1
ATOM 3703 C CA . SER A 1 489 ? 1.281 -16.079 14.933 1.00 70.88 489 SER A CA 1
ATOM 3704 C C . SER A 1 489 ? 2.113 -17.337 15.183 1.00 70.88 489 SER A C 1
ATOM 3706 O O . SER A 1 489 ? 2.907 -17.726 14.329 1.00 70.88 489 SER A O 1
ATOM 3708 N N . GLY A 1 490 ? 1.843 -18.043 16.287 1.00 70.69 490 GLY A N 1
ATOM 3709 C CA . GLY A 1 490 ? 2.418 -19.353 16.579 1.00 70.69 490 GLY A CA 1
ATOM 3710 C C . GLY A 1 490 ? 1.973 -20.435 15.600 1.00 70.69 490 GLY A C 1
ATOM 3711 O O . GLY A 1 490 ? 2.813 -21.132 15.040 1.00 70.69 490 GLY A O 1
ATOM 3712 N N . ARG A 1 491 ? 0.666 -20.534 15.322 1.00 80.19 491 ARG A N 1
ATOM 3713 C CA . ARG A 1 491 ? 0.123 -21.490 14.335 1.00 80.19 491 ARG A CA 1
ATOM 3714 C C . ARG A 1 491 ? 0.594 -21.212 12.909 1.00 80.19 491 ARG A C 1
ATOM 3716 O O . ARG A 1 491 ? 0.716 -22.140 12.120 1.00 80.19 491 ARG A O 1
ATOM 3723 N N . ALA A 1 492 ? 0.848 -19.948 12.587 1.00 70.19 492 ALA A N 1
ATOM 3724 C CA . ALA A 1 492 ? 1.420 -19.529 11.315 1.00 70.19 492 ALA A CA 1
ATOM 3725 C C . ALA A 1 492 ? 2.928 -19.823 11.206 1.00 70.19 492 ALA A C 1
ATOM 3727 O O . ALA A 1 492 ? 3.517 -19.580 10.158 1.00 70.19 492 ALA A O 1
ATOM 3728 N N . GLY A 1 493 ? 3.550 -20.333 12.274 1.00 68.31 493 GLY A N 1
ATOM 3729 C CA . GLY A 1 493 ? 4.958 -20.704 12.305 1.00 68.31 493 GLY A CA 1
ATOM 3730 C C . GLY A 1 493 ? 5.918 -19.531 12.470 1.00 68.31 493 GLY A C 1
ATOM 3731 O O . GLY A 1 493 ? 7.114 -19.775 12.515 1.00 68.31 493 GLY A O 1
ATOM 3732 N N . LEU A 1 494 ? 5.439 -18.285 12.602 1.00 65.81 494 LEU A N 1
ATOM 3733 C CA . LEU A 1 494 ? 6.299 -17.094 12.608 1.00 65.81 494 LEU A CA 1
ATOM 3734 C C . LEU A 1 494 ? 7.456 -17.233 13.613 1.00 65.81 494 LEU A C 1
ATOM 3736 O O . LEU A 1 494 ? 7.199 -17.649 14.748 1.00 65.81 494 LEU A O 1
ATOM 3740 N N . PRO A 1 495 ? 8.700 -16.871 13.257 1.00 60.00 495 PRO A N 1
ATOM 3741 C CA . PRO A 1 495 ? 9.794 -16.828 14.219 1.00 60.00 495 PRO A CA 1
ATOM 3742 C C . PRO A 1 495 ? 9.516 -15.773 15.300 1.00 60.00 495 PRO A C 1
ATOM 3744 O O . PRO A 1 495 ? 8.783 -14.804 15.075 1.00 60.00 495 PRO A O 1
ATOM 3747 N N . LEU A 1 496 ? 10.090 -15.957 16.493 1.00 50.81 496 LEU A N 1
ATOM 3748 C CA . LEU A 1 496 ? 9.775 -15.156 17.685 1.00 50.81 496 LEU A CA 1
ATOM 3749 C C . LEU A 1 496 ? 9.920 -13.642 17.439 1.00 50.81 496 LEU A C 1
ATOM 3751 O O . LEU A 1 496 ? 9.035 -12.874 17.809 1.00 50.81 496 LEU A O 1
ATOM 3755 N N . GLY A 1 497 ? 10.970 -13.220 16.725 1.00 48.50 497 GLY A N 1
ATOM 3756 C CA . GLY A 1 497 ? 11.186 -11.814 16.365 1.00 48.50 497 GLY A CA 1
ATOM 3757 C C . GLY A 1 497 ? 10.059 -11.208 15.515 1.00 48.50 497 GLY A C 1
ATOM 3758 O O . GLY A 1 497 ? 9.663 -10.065 15.741 1.00 48.50 497 GLY A O 1
ATOM 3759 N N . SER A 1 498 ? 9.484 -11.973 14.585 1.00 61.72 498 SER A N 1
ATOM 3760 C CA . SER A 1 498 ? 8.358 -11.540 13.745 1.00 61.72 498 SER A CA 1
ATOM 3761 C C . SER A 1 498 ? 7.041 -11.499 14.513 1.00 61.72 498 SER A C 1
ATOM 3763 O O . SER A 1 498 ? 6.227 -10.604 14.282 1.00 61.72 498 SER A O 1
ATOM 3765 N N . ARG A 1 499 ? 6.849 -12.404 15.486 1.00 70.25 499 ARG A N 1
ATOM 3766 C CA . ARG A 1 499 ? 5.712 -12.335 16.423 1.00 70.25 499 ARG A CA 1
ATOM 3767 C C . ARG A 1 499 ? 5.776 -11.053 17.247 1.00 70.25 499 ARG A C 1
ATOM 3769 O O . ARG A 1 499 ? 4.786 -10.332 17.324 1.00 70.25 499 ARG A O 1
ATOM 3776 N N . SER A 1 500 ? 6.950 -10.724 17.784 1.00 52.19 500 SER A N 1
ATOM 3777 C CA . SER A 1 500 ? 7.166 -9.495 18.553 1.00 52.19 500 SER A CA 1
ATOM 3778 C C . SER A 1 500 ? 6.926 -8.235 17.717 1.00 52.19 500 SER A C 1
ATOM 3780 O O . SER A 1 500 ? 6.271 -7.313 18.196 1.00 52.19 500 SER A O 1
ATOM 3782 N N . LYS A 1 501 ? 7.368 -8.208 16.449 1.00 55.41 501 LYS A N 1
ATOM 3783 C CA . LYS A 1 501 ? 7.076 -7.108 15.507 1.00 55.41 501 LYS A CA 1
ATOM 3784 C C . LYS A 1 501 ? 5.579 -6.969 15.225 1.00 55.41 501 LYS A C 1
ATOM 3786 O O . LYS A 1 501 ? 5.046 -5.871 15.326 1.00 55.41 501 LYS A O 1
ATOM 3791 N N . LEU A 1 502 ? 4.894 -8.075 14.933 1.00 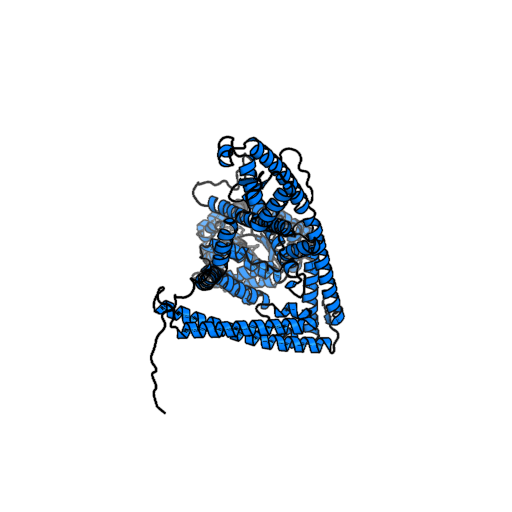62.59 502 LEU A N 1
ATOM 3792 C CA . LEU A 1 502 ? 3.449 -8.122 14.688 1.00 62.59 502 LEU A CA 1
ATOM 3793 C C . LEU A 1 502 ? 2.639 -7.585 15.869 1.00 62.59 502 LEU A C 1
ATOM 3795 O O . LEU A 1 502 ? 1.727 -6.777 15.691 1.00 62.59 502 LEU A O 1
ATOM 3799 N N . ILE A 1 503 ? 3.006 -8.005 17.076 1.00 58.88 503 ILE A N 1
ATOM 3800 C CA . ILE A 1 503 ? 2.408 -7.523 18.316 1.00 58.88 503 ILE A CA 1
ATOM 3801 C C . ILE A 1 503 ? 2.715 -6.031 18.476 1.00 58.88 503 ILE A C 1
ATOM 3803 O O . ILE A 1 503 ? 1.788 -5.245 18.631 1.00 58.88 503 ILE A O 1
ATOM 3807 N N . ALA A 1 504 ? 3.974 -5.607 18.341 1.00 53.66 504 ALA A N 1
ATOM 3808 C CA . ALA A 1 504 ? 4.363 -4.201 18.443 1.00 53.66 504 ALA A CA 1
ATOM 3809 C C . ALA A 1 504 ? 3.579 -3.296 17.476 1.00 53.66 504 ALA A C 1
ATOM 3811 O O . ALA A 1 504 ? 3.058 -2.274 17.912 1.00 53.66 504 ALA A O 1
ATOM 3812 N N . THR A 1 505 ? 3.400 -3.697 16.213 1.00 56.56 505 THR A N 1
ATOM 3813 C CA . THR A 1 505 ? 2.621 -2.943 15.215 1.00 56.56 505 THR A CA 1
ATOM 3814 C C . THR A 1 505 ? 1.158 -2.763 15.629 1.00 56.56 505 THR A C 1
ATOM 3816 O O . THR A 1 505 ? 0.630 -1.652 15.564 1.00 56.56 505 THR A O 1
ATOM 3819 N N . VAL A 1 506 ? 0.496 -3.827 16.097 1.00 59.41 506 VAL A N 1
ATOM 3820 C CA . VAL A 1 506 ? -0.893 -3.746 16.587 1.00 59.41 506 VAL A CA 1
ATOM 3821 C C . VAL A 1 506 ? -0.973 -2.896 17.857 1.00 59.41 506 VAL A C 1
ATOM 3823 O O . VAL A 1 506 ? -1.905 -2.118 18.037 1.00 59.41 506 VAL A O 1
ATOM 3826 N N . LEU A 1 507 ? 0.020 -2.993 18.740 1.00 52.91 507 LEU A N 1
ATOM 3827 C CA . LEU A 1 507 ? 0.051 -2.251 19.997 1.00 52.91 507 LEU A CA 1
ATOM 3828 C C . LEU A 1 507 ? 0.373 -0.761 19.826 1.00 52.91 507 LEU A C 1
ATOM 3830 O O . LEU A 1 507 ? -0.118 0.038 20.627 1.00 52.91 507 LEU A O 1
ATOM 3834 N N . GLU A 1 508 ? 1.176 -0.398 18.826 1.00 54.28 508 GLU A N 1
ATOM 3835 C CA . GLU A 1 508 ? 1.548 0.976 18.471 1.00 54.28 508 GLU A CA 1
ATOM 3836 C C . GLU A 1 508 ? 0.363 1.731 17.859 1.00 54.28 508 GLU A C 1
ATOM 3838 O O . GLU A 1 508 ? 0.076 2.860 18.262 1.00 54.28 508 GLU A O 1
ATOM 3843 N N . ARG A 1 509 ? -0.415 1.060 16.997 1.00 57.62 509 ARG A N 1
ATOM 3844 C CA . ARG A 1 509 ? -1.704 1.561 16.479 1.00 57.62 509 ARG A CA 1
ATOM 3845 C C . ARG A 1 509 ? -2.729 1.854 17.576 1.00 57.62 509 ARG A C 1
ATOM 3847 O O . ARG A 1 509 ? -3.634 2.656 17.374 1.00 57.62 509 ARG A O 1
ATOM 3854 N N . LEU A 1 510 ? -2.563 1.248 18.751 1.00 51.44 510 LEU A N 1
ATOM 3855 C CA . LEU A 1 510 ? -3.417 1.438 19.924 1.00 51.44 510 LEU A CA 1
ATOM 3856 C C . LEU A 1 510 ? -2.902 2.519 20.910 1.00 51.44 510 LEU A C 1
ATOM 3858 O O . LEU A 1 510 ? -3.428 2.607 22.019 1.00 51.44 510 LEU A O 1
ATOM 3862 N N . GLY A 1 511 ? -1.911 3.346 20.528 1.00 43.66 511 GLY A N 1
ATOM 3863 C CA . GLY A 1 511 ? -1.566 4.615 21.202 1.00 43.66 511 GLY A CA 1
ATOM 3864 C C . GLY A 1 511 ? -0.439 4.549 22.249 1.00 43.66 511 GLY A C 1
ATOM 3865 O O . GLY A 1 511 ? -0.694 4.439 23.445 1.00 43.66 511 GLY A O 1
ATOM 3866 N N . GLY A 1 512 ? 0.818 4.659 21.804 1.00 55.31 512 GLY A N 1
ATOM 3867 C CA . GLY A 1 512 ? 2.048 4.562 22.611 1.00 55.31 512 GLY A CA 1
ATOM 3868 C C . GLY A 1 512 ? 2.096 5.327 23.954 1.00 55.31 512 GLY A C 1
ATOM 3869 O O . GLY A 1 512 ? 1.964 6.545 24.006 1.00 55.31 512 GLY A O 1
ATOM 3870 N N . SER A 1 513 ? 2.346 4.540 25.010 1.00 42.09 513 SER A N 1
ATOM 3871 C CA . SER A 1 513 ? 2.780 4.802 26.409 1.00 42.09 513 SER A CA 1
ATOM 3872 C C . SER A 1 513 ? 2.463 3.548 27.250 1.00 42.09 513 SER A C 1
ATOM 3874 O O . SER A 1 513 ? 3.218 3.162 28.134 1.00 42.09 513 SER A O 1
ATOM 3876 N N . ARG A 1 514 ? 1.428 2.799 26.837 1.00 52.38 514 ARG A N 1
ATOM 3877 C CA . ARG A 1 514 ? 1.041 1.462 27.328 1.00 52.38 514 ARG A CA 1
ATOM 3878 C C . ARG A 1 514 ? 2.024 0.327 26.981 1.00 52.38 514 ARG A C 1
ATOM 3880 O O . ARG A 1 514 ? 1.709 -0.832 27.208 1.00 52.38 514 ARG A O 1
ATOM 3887 N N . SER A 1 515 ? 3.178 0.587 26.362 1.00 52.25 515 SER A N 1
ATOM 3888 C CA . SER A 1 515 ? 4.136 -0.468 25.970 1.00 52.25 515 SER A CA 1
ATOM 3889 C C . SER A 1 515 ? 4.851 -1.093 27.170 1.00 52.25 515 SER A C 1
ATOM 3891 O O . SER A 1 515 ? 5.128 -2.287 27.145 1.00 52.25 515 SER A O 1
ATOM 3893 N N . VAL A 1 516 ? 5.077 -0.318 28.236 1.00 47.62 516 VAL A N 1
ATOM 3894 C CA . VAL A 1 516 ? 5.632 -0.808 29.508 1.00 47.62 516 VAL A CA 1
ATOM 3895 C C . VAL A 1 516 ? 4.611 -1.683 30.237 1.00 47.62 516 VAL A C 1
ATOM 3897 O O . VAL A 1 516 ? 4.924 -2.815 30.585 1.00 47.62 516 VAL A O 1
ATOM 3900 N N . GLU A 1 517 ? 3.363 -1.221 30.364 1.00 51.06 517 GLU A N 1
ATOM 3901 C CA . GLU A 1 517 ? 2.251 -2.011 30.922 1.00 51.06 517 GLU A CA 1
ATOM 3902 C C . GLU A 1 517 ? 2.024 -3.313 30.144 1.00 51.06 517 GLU A C 1
ATOM 3904 O O . GLU A 1 517 ? 1.753 -4.344 30.742 1.00 51.06 517 GLU A O 1
ATOM 3909 N N . LYS A 1 518 ? 2.200 -3.304 28.818 1.00 55.12 518 LYS A N 1
ATOM 3910 C CA . LYS A 1 518 ? 2.041 -4.492 27.961 1.00 55.12 518 LYS A CA 1
ATOM 3911 C C . LYS A 1 518 ? 3.234 -5.446 28.007 1.00 55.12 518 LYS A C 1
ATOM 3913 O O . LYS A 1 518 ? 3.032 -6.656 27.932 1.00 55.12 518 LYS A O 1
ATOM 3918 N N . ALA A 1 519 ? 4.460 -4.937 28.142 1.00 51.22 519 ALA A N 1
ATOM 3919 C CA . ALA A 1 519 ? 5.628 -5.774 28.407 1.00 51.22 519 ALA A CA 1
ATOM 3920 C C . ALA A 1 519 ? 5.493 -6.454 29.777 1.00 51.22 519 ALA A C 1
ATOM 3922 O O . ALA A 1 519 ? 5.742 -7.647 29.898 1.00 51.22 519 ALA A O 1
ATOM 3923 N N . LEU A 1 520 ? 4.999 -5.722 30.777 1.00 51.84 520 LEU A N 1
ATOM 3924 C CA . LEU A 1 520 ? 4.723 -6.242 32.114 1.00 51.84 520 LEU A CA 1
ATOM 3925 C C . LEU A 1 520 ? 3.534 -7.207 32.131 1.00 51.84 520 LEU A C 1
ATOM 3927 O O . LEU A 1 520 ? 3.617 -8.241 32.780 1.00 51.84 520 LEU A O 1
ATOM 3931 N N . GLN A 1 521 ? 2.487 -6.948 31.346 1.00 59.72 521 GLN A N 1
ATOM 3932 C CA . GLN A 1 521 ? 1.387 -7.892 31.158 1.00 59.72 521 GLN A CA 1
ATOM 3933 C C . GLN A 1 521 ? 1.855 -9.166 30.450 1.00 59.72 521 GLN A C 1
ATOM 3935 O O . GLN A 1 521 ? 1.452 -10.246 30.839 1.00 59.72 521 GLN A O 1
ATOM 3940 N N . SER A 1 522 ? 2.769 -9.073 29.480 1.00 53.62 522 SER A N 1
ATOM 3941 C CA . SER A 1 522 ? 3.358 -10.262 28.841 1.00 53.62 522 SER A CA 1
ATOM 3942 C C . SER A 1 522 ? 4.206 -11.080 29.824 1.00 53.62 522 SER A C 1
ATOM 3944 O O . SER A 1 522 ? 4.272 -12.300 29.711 1.00 53.62 522 SER A O 1
ATOM 3946 N N . ILE A 1 523 ? 4.831 -10.418 30.805 1.00 54.16 523 ILE A N 1
ATOM 3947 C CA . ILE A 1 523 ? 5.525 -11.081 31.913 1.00 54.16 523 ILE A CA 1
ATOM 3948 C C . ILE A 1 523 ? 4.507 -11.762 32.841 1.00 54.16 523 ILE A C 1
ATOM 3950 O O . ILE A 1 523 ? 4.681 -12.935 33.150 1.00 54.16 523 ILE A O 1
ATOM 3954 N N . LEU A 1 524 ? 3.417 -11.082 33.218 1.00 56.38 524 LEU A N 1
ATOM 3955 C CA . LEU A 1 524 ? 2.310 -11.654 34.004 1.00 56.38 524 LEU A CA 1
ATOM 3956 C C . LEU A 1 524 ? 1.630 -12.837 33.301 1.00 56.38 524 LEU A C 1
ATOM 3958 O O . LEU A 1 524 ? 1.303 -13.833 33.936 1.00 56.38 524 LEU A O 1
ATOM 3962 N N . ASP A 1 525 ? 1.462 -12.760 31.985 1.00 60.69 525 ASP A N 1
ATOM 3963 C CA . ASP A 1 525 ? 0.898 -13.835 31.175 1.00 60.69 525 ASP A CA 1
ATOM 3964 C C . ASP A 1 525 ? 1.870 -15.024 31.097 1.00 60.69 525 ASP A C 1
ATOM 3966 O O . ASP A 1 525 ? 1.431 -16.173 31.114 1.00 60.69 525 ASP A O 1
ATOM 3970 N N . ALA A 1 526 ? 3.187 -14.777 31.073 1.00 56.88 526 ALA A N 1
ATOM 3971 C CA . ALA A 1 526 ? 4.197 -15.828 31.202 1.00 56.88 526 ALA A CA 1
ATOM 3972 C C . ALA A 1 526 ? 4.174 -16.478 32.599 1.00 56.88 526 ALA A C 1
ATOM 3974 O O . ALA A 1 526 ? 4.277 -17.700 32.683 1.00 56.88 526 ALA A O 1
ATOM 3975 N N . PHE A 1 527 ? 3.953 -15.698 33.668 1.00 56.12 527 PHE A N 1
ATOM 3976 C CA . PHE A 1 527 ? 3.705 -16.215 35.024 1.00 56.12 527 PHE A CA 1
ATOM 3977 C C . PHE A 1 527 ? 2.441 -17.088 35.082 1.00 56.12 527 PHE A C 1
ATOM 3979 O O . PHE A 1 527 ? 2.471 -18.162 35.671 1.00 56.12 527 PHE A O 1
ATOM 3986 N N . ALA A 1 528 ? 1.348 -16.667 34.441 1.00 59.38 528 ALA A N 1
ATOM 3987 C CA . ALA A 1 528 ? 0.084 -17.407 34.432 1.00 59.38 528 ALA A CA 1
ATOM 3988 C C . ALA A 1 528 ? 0.109 -18.659 33.530 1.00 59.38 528 ALA A C 1
ATOM 3990 O O . ALA A 1 528 ? -0.632 -19.615 33.765 1.00 59.38 528 ALA A O 1
ATOM 3991 N N . ALA A 1 529 ? 0.925 -18.648 32.471 1.00 56.31 529 ALA A N 1
ATOM 3992 C CA . ALA A 1 529 ? 1.082 -19.765 31.541 1.00 56.31 529 ALA A CA 1
ATOM 3993 C C . ALA A 1 529 ? 2.092 -20.815 32.023 1.00 56.31 529 ALA A C 1
ATOM 3995 O O . ALA A 1 529 ? 1.992 -21.981 31.625 1.00 56.31 529 ALA A O 1
ATOM 3996 N N . ALA A 1 530 ? 3.048 -20.418 32.865 1.00 55.50 530 ALA A N 1
ATOM 3997 C CA . ALA A 1 530 ? 3.931 -21.334 33.561 1.00 55.50 530 ALA A CA 1
ATOM 3998 C C . ALA A 1 530 ? 3.079 -22.294 34.409 1.00 55.50 530 ALA A C 1
ATOM 4000 O O . ALA A 1 530 ? 2.309 -21.872 35.269 1.00 55.50 530 ALA A O 1
ATOM 4001 N N . ARG A 1 531 ? 3.165 -23.600 34.132 1.00 56.09 531 ARG A N 1
ATOM 4002 C CA . ARG A 1 531 ? 2.539 -24.649 34.951 1.00 56.09 531 ARG A CA 1
ATOM 4003 C C . ARG A 1 531 ? 3.620 -25.289 35.815 1.00 56.09 531 ARG A C 1
ATOM 4005 O O . ARG A 1 531 ? 4.208 -26.271 35.370 1.00 56.09 531 ARG A O 1
ATOM 4012 N N . PRO A 1 532 ? 3.901 -24.748 37.007 1.00 53.25 532 PRO A N 1
ATOM 4013 C CA . PRO A 1 532 ? 4.891 -25.326 37.895 1.00 53.25 532 PRO A CA 1
ATOM 4014 C C . PRO A 1 532 ? 4.413 -26.688 38.402 1.00 53.25 532 PRO A C 1
ATOM 4016 O O . PRO A 1 532 ? 3.456 -26.804 39.163 1.00 53.25 532 PRO A O 1
ATOM 4019 N N . ASP A 1 533 ? 5.114 -27.734 37.994 1.00 52.69 533 ASP A N 1
ATOM 4020 C CA . ASP A 1 533 ? 5.156 -29.029 38.664 1.00 52.69 533 ASP A CA 1
ATOM 4021 C C . ASP A 1 533 ? 5.972 -28.970 39.975 1.00 52.69 533 ASP A C 1
ATOM 4023 O O . ASP A 1 533 ? 5.883 -29.885 40.798 1.00 52.69 533 ASP A O 1
ATOM 4027 N N . ARG A 1 534 ? 6.698 -27.864 40.222 1.00 52.41 534 ARG A N 1
ATOM 4028 C CA . ARG A 1 534 ? 7.348 -27.517 41.498 1.00 52.41 534 ARG A CA 1
ATOM 4029 C C . ARG A 1 534 ? 7.075 -26.063 41.898 1.00 52.41 534 ARG A C 1
ATOM 4031 O O . ARG A 1 534 ? 7.272 -25.161 41.098 1.00 52.41 534 ARG A O 1
ATOM 4038 N N . ASP A 1 535 ? 6.654 -25.877 43.149 1.00 62.03 535 ASP A N 1
ATOM 4039 C CA . ASP A 1 535 ? 6.502 -24.587 43.847 1.00 62.03 535 ASP A CA 1
ATOM 4040 C C . ASP A 1 535 ? 5.451 -23.608 43.264 1.00 62.03 535 ASP A C 1
ATOM 4042 O O . ASP A 1 535 ? 5.678 -22.416 43.058 1.00 62.03 535 ASP A O 1
ATOM 4046 N N . ALA A 1 536 ? 4.243 -24.118 42.995 1.00 61.81 536 ALA A N 1
ATOM 4047 C CA . ALA A 1 536 ? 3.145 -23.346 42.400 1.00 61.81 536 ALA A CA 1
ATOM 4048 C C . ALA A 1 536 ? 2.724 -22.098 43.192 1.00 61.81 536 ALA A C 1
ATOM 4050 O O . ALA A 1 536 ? 2.348 -21.091 42.595 1.00 61.81 536 ALA A O 1
ATOM 4051 N N . ALA A 1 537 ? 2.830 -22.147 44.519 1.00 61.00 537 ALA A N 1
ATOM 4052 C CA . ALA A 1 537 ? 2.472 -21.029 45.383 1.00 61.00 537 ALA A CA 1
ATOM 4053 C C . ALA A 1 537 ? 3.453 -19.853 45.274 1.00 61.00 537 ALA A C 1
ATOM 4055 O O . ALA A 1 537 ? 3.041 -18.696 45.294 1.00 61.00 537 ALA A O 1
ATOM 4056 N N . LEU A 1 538 ? 4.746 -20.149 45.119 1.00 61.94 538 LEU A N 1
ATOM 4057 C CA . LEU A 1 538 ? 5.783 -19.161 44.839 1.00 61.94 538 LEU A CA 1
ATOM 4058 C C . LEU A 1 538 ? 5.474 -18.413 43.533 1.00 61.94 538 LEU A C 1
ATOM 4060 O O . LEU A 1 538 ? 5.441 -17.184 43.511 1.00 61.94 538 LEU A O 1
ATOM 4064 N N . VAL A 1 539 ? 5.167 -19.147 42.462 1.00 60.16 539 VAL A N 1
ATOM 4065 C CA . VAL A 1 539 ? 4.832 -18.563 41.152 1.00 60.16 539 VAL A CA 1
ATOM 4066 C C . VAL A 1 539 ? 3.559 -17.710 41.212 1.00 60.16 539 VAL A C 1
ATOM 4068 O O . VAL A 1 539 ? 3.542 -16.606 40.664 1.00 60.16 539 VAL A O 1
ATOM 4071 N N . GLU A 1 540 ? 2.516 -18.181 41.898 1.00 64.12 540 GLU A N 1
ATOM 4072 C CA . GLU A 1 540 ? 1.255 -17.449 42.080 1.00 64.12 540 GLU A CA 1
ATOM 4073 C C . GLU A 1 540 ? 1.476 -16.114 42.799 1.00 64.12 540 GLU A C 1
ATOM 4075 O O . GLU A 1 540 ? 1.096 -15.056 42.293 1.00 64.12 540 GLU A O 1
ATOM 4080 N N . ALA A 1 541 ? 2.184 -16.134 43.925 1.00 63.66 541 ALA A N 1
ATOM 4081 C CA . ALA A 1 541 ? 2.422 -14.932 44.709 1.00 63.66 541 ALA A CA 1
ATOM 4082 C C . ALA A 1 541 ? 3.441 -13.973 44.046 1.00 63.66 541 ALA A C 1
ATOM 4084 O O . ALA A 1 541 ? 3.341 -12.752 44.212 1.00 63.66 541 ALA A O 1
ATOM 4085 N N . MET A 1 542 ? 4.357 -14.467 43.197 1.00 65.31 542 MET A N 1
ATOM 4086 C CA . MET A 1 542 ? 5.105 -13.610 42.262 1.00 65.31 542 MET A CA 1
ATOM 4087 C C . MET A 1 542 ? 4.178 -12.969 41.219 1.00 65.31 542 MET A C 1
ATOM 4089 O O . MET A 1 542 ? 4.317 -11.786 40.925 1.00 65.31 542 MET A O 1
ATOM 4093 N N . GLY A 1 543 ? 3.188 -13.687 40.689 1.00 66.31 543 GLY A N 1
ATOM 4094 C CA . GLY A 1 543 ? 2.182 -13.106 39.794 1.00 66.31 543 GLY A CA 1
ATOM 4095 C C . GLY A 1 543 ? 1.407 -11.950 40.444 1.00 66.31 543 GLY A C 1
ATOM 4096 O O . GLY A 1 543 ? 1.286 -10.867 39.864 1.00 66.31 543 GLY A O 1
ATOM 4097 N N . GLU A 1 544 ? 0.944 -12.135 41.681 1.00 66.56 544 GLU A N 1
ATOM 4098 C CA . GLU A 1 544 ? 0.190 -11.119 42.429 1.00 66.56 544 GLU A CA 1
ATOM 4099 C C . GLU A 1 544 ? 1.025 -9.874 42.756 1.00 66.56 544 GLU A C 1
ATOM 4101 O O . GLU A 1 544 ? 0.590 -8.735 42.538 1.00 66.56 544 GLU A O 1
ATOM 4106 N N . ALA A 1 545 ? 2.256 -10.068 43.236 1.00 68.31 545 ALA A N 1
ATOM 4107 C CA . ALA A 1 545 ? 3.152 -8.966 43.564 1.00 68.31 545 ALA A CA 1
ATOM 4108 C C . ALA A 1 545 ? 3.528 -8.139 42.320 1.00 68.31 545 ALA A C 1
ATOM 4110 O O . ALA A 1 545 ? 3.644 -6.910 42.405 1.00 68.31 545 ALA A O 1
ATOM 4111 N N . ALA A 1 546 ? 3.657 -8.786 41.158 1.00 68.75 546 ALA A N 1
ATOM 4112 C CA . ALA A 1 546 ? 3.950 -8.136 39.886 1.00 68.75 546 ALA A CA 1
ATOM 4113 C C . ALA A 1 546 ? 2.745 -7.305 39.442 1.00 68.75 546 ALA A C 1
ATOM 4115 O O . ALA A 1 546 ? 2.896 -6.127 39.116 1.00 68.75 546 ALA A O 1
ATOM 4116 N N . ALA A 1 547 ? 1.537 -7.872 39.518 1.00 67.25 547 ALA A N 1
ATOM 4117 C CA . ALA A 1 547 ? 0.304 -7.167 39.185 1.00 67.25 547 ALA A CA 1
ATOM 4118 C C . ALA A 1 547 ? 0.125 -5.915 40.058 1.00 67.25 547 ALA A C 1
ATOM 4120 O O . ALA A 1 547 ? -0.186 -4.837 39.551 1.00 67.25 547 ALA A O 1
ATOM 4121 N N . LYS A 1 548 ? 0.411 -6.014 41.361 1.00 75.19 548 LYS A N 1
ATOM 4122 C CA . LYS A 1 548 ? 0.367 -4.876 42.292 1.00 75.19 548 LY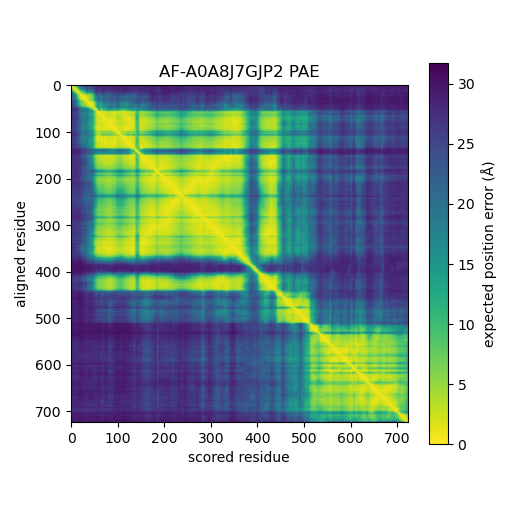S A CA 1
ATOM 4123 C C . LYS A 1 548 ? 1.383 -3.787 41.931 1.00 75.19 548 LYS A C 1
ATOM 4125 O O . LYS A 1 548 ? 1.027 -2.614 41.872 1.00 75.19 548 LYS A O 1
ATOM 4130 N N . LEU A 1 549 ? 2.629 -4.163 41.642 1.00 73.38 549 LEU A N 1
ATOM 4131 C CA . LEU A 1 549 ? 3.695 -3.253 41.201 1.00 73.38 549 LEU A CA 1
ATOM 4132 C C . LEU A 1 549 ? 3.324 -2.474 39.929 1.00 73.38 549 LEU A C 1
ATOM 4134 O O . LEU A 1 549 ? 3.573 -1.268 39.839 1.00 73.38 549 LEU A O 1
ATOM 4138 N N . VAL A 1 550 ? 2.724 -3.168 38.962 1.00 69.94 550 VAL A N 1
ATOM 4139 C CA . VAL A 1 550 ? 2.258 -2.601 37.690 1.00 69.94 550 VAL A CA 1
ATOM 4140 C C . VAL A 1 550 ? 1.087 -1.650 37.919 1.00 69.94 550 VAL A C 1
ATOM 4142 O O . VAL A 1 550 ? 1.137 -0.510 37.461 1.00 69.94 550 VAL A O 1
ATOM 4145 N N . ASN A 1 551 ? 0.078 -2.082 38.679 1.00 73.50 551 ASN A N 1
ATOM 4146 C CA . ASN A 1 551 ? -1.115 -1.287 38.988 1.00 73.50 551 ASN A CA 1
ATOM 4147 C C . ASN A 1 551 ? -0.776 -0.006 39.761 1.00 73.50 551 ASN A C 1
ATOM 4149 O O . ASN A 1 551 ? -1.391 1.035 39.551 1.00 73.50 551 ASN A O 1
ATOM 4153 N N . GLU A 1 552 ? 0.235 -0.065 40.626 1.00 80.75 552 GLU A N 1
ATOM 4154 C CA . GLU A 1 552 ? 0.756 1.092 41.358 1.00 80.75 552 GLU A CA 1
ATOM 4155 C C . GLU A 1 552 ? 1.684 1.979 40.505 1.00 80.75 552 GLU A C 1
ATOM 4157 O O . GLU A 1 552 ? 2.214 2.963 41.013 1.00 80.75 552 GLU A O 1
ATOM 4162 N N . GLN A 1 553 ? 1.907 1.645 39.228 1.00 80.38 553 GLN A N 1
ATOM 4163 C CA . GLN A 1 553 ? 2.826 2.335 38.317 1.00 80.38 553 GLN A CA 1
ATOM 4164 C C . GLN A 1 553 ? 4.279 2.397 38.816 1.00 80.38 553 GLN A C 1
ATOM 4166 O O . GLN A 1 553 ? 5.033 3.289 38.427 1.00 80.38 553 GLN A O 1
ATOM 4171 N N . LYS A 1 554 ? 4.706 1.423 39.625 1.00 84.88 554 LYS A N 1
ATOM 4172 C CA . LYS A 1 554 ? 6.028 1.366 40.276 1.00 84.88 554 LYS A CA 1
ATOM 4173 C C . LYS A 1 554 ? 7.054 0.525 39.517 1.00 84.88 554 LYS A C 1
ATOM 4175 O O . LYS A 1 554 ? 8.044 0.085 40.096 1.00 84.88 554 LYS A O 1
ATOM 4180 N N . VAL A 1 555 ? 6.832 0.298 38.226 1.00 84.81 555 VAL A N 1
ATOM 4181 C CA . VAL A 1 555 ? 7.813 -0.337 37.341 1.00 84.81 555 VAL A CA 1
ATOM 4182 C C . VAL A 1 555 ? 8.093 0.580 36.160 1.00 84.81 555 VAL A C 1
ATOM 4184 O O . VAL A 1 555 ? 7.161 1.088 35.534 1.00 84.81 555 VAL A O 1
ATOM 4187 N N . ALA A 1 556 ? 9.368 0.812 35.860 1.00 84.94 556 ALA A N 1
ATOM 4188 C CA . ALA A 1 556 ? 9.820 1.575 34.698 1.00 84.94 556 ALA A CA 1
ATOM 4189 C C . ALA A 1 556 ? 10.762 0.744 33.837 1.00 84.94 556 ALA A C 1
ATOM 4191 O O . ALA A 1 556 ? 11.412 -0.185 34.314 1.00 84.94 556 ALA A O 1
ATOM 4192 N N . VAL A 1 557 ? 10.867 1.140 32.569 1.00 82.31 557 VAL A N 1
ATOM 4193 C CA . VAL A 1 557 ? 11.853 0.600 31.636 1.00 82.31 557 VAL A CA 1
ATOM 4194 C C . VAL A 1 557 ? 12.899 1.669 31.337 1.00 82.31 557 VAL A C 1
ATOM 4196 O O . VAL A 1 557 ? 12.582 2.795 30.954 1.00 82.31 557 VAL A O 1
ATOM 4199 N N . PHE A 1 558 ? 14.161 1.307 31.526 1.00 84.81 558 PHE A N 1
ATOM 4200 C CA . PHE A 1 558 ? 15.327 2.080 31.145 1.00 84.81 558 PHE A CA 1
ATOM 4201 C C . PHE A 1 558 ? 15.730 1.714 29.718 1.00 84.81 558 PHE A C 1
ATOM 4203 O O . PHE A 1 558 ? 16.034 0.558 29.435 1.00 84.81 558 PHE A O 1
ATOM 4210 N N . PHE A 1 559 ? 15.800 2.710 28.839 1.00 82.81 559 PHE A N 1
ATOM 4211 C CA . PHE A 1 559 ? 16.199 2.559 27.443 1.00 82.81 559 PHE A CA 1
ATOM 4212 C C . PHE A 1 559 ? 17.671 2.978 27.260 1.00 82.81 559 PHE A C 1
ATOM 4214 O O . PHE A 1 559 ? 17.976 4.182 27.283 1.00 82.81 559 PHE A O 1
ATOM 4221 N N . PRO A 1 560 ? 18.611 2.034 27.063 1.00 76.81 560 PRO A N 1
ATOM 4222 C CA . PRO A 1 560 ? 20.014 2.370 26.838 1.00 76.81 560 PRO A CA 1
ATOM 4223 C C . PRO A 1 560 ? 20.183 3.300 25.628 1.00 76.81 560 PRO A C 1
ATOM 4225 O O . PRO A 1 560 ? 19.553 3.113 24.589 1.00 76.81 560 PRO A O 1
ATOM 4228 N N . GLY A 1 561 ? 21.010 4.339 25.766 1.00 81.75 561 GLY A N 1
ATOM 4229 C CA . GLY A 1 561 ? 21.271 5.309 24.693 1.00 81.75 561 GLY A CA 1
ATOM 4230 C C . GLY A 1 561 ? 20.145 6.319 24.419 1.00 81.75 561 GLY A C 1
ATOM 4231 O O . GLY A 1 561 ? 20.336 7.228 23.614 1.00 81.75 561 GLY A O 1
ATOM 4232 N N . LYS A 1 562 ? 18.993 6.230 25.102 1.00 86.38 562 LYS A N 1
ATOM 4233 C CA . LYS A 1 562 ? 17.858 7.159 24.941 1.00 86.38 562 LYS A CA 1
ATOM 4234 C C . LYS A 1 562 ? 17.615 7.974 26.210 1.00 86.38 562 LYS A C 1
ATOM 4236 O O . LYS A 1 562 ? 16.585 7.838 26.870 1.00 86.38 562 LYS A O 1
ATOM 4241 N N . LYS A 1 563 ? 18.558 8.865 26.533 1.00 91.75 563 LYS A N 1
ATOM 4242 C CA . LYS A 1 563 ? 18.558 9.663 27.773 1.00 91.75 563 LYS A CA 1
ATOM 4243 C C . LYS A 1 563 ? 17.213 10.316 28.098 1.00 91.75 563 LYS A C 1
ATOM 4245 O O . LYS A 1 563 ? 16.704 10.137 29.198 1.00 91.75 563 LYS A O 1
ATOM 4250 N N . ALA A 1 564 ? 16.620 11.039 27.148 1.00 89.38 564 ALA A N 1
ATOM 4251 C CA . ALA A 1 564 ? 15.365 11.756 27.381 1.00 89.38 564 ALA A CA 1
ATOM 4252 C C . ALA A 1 564 ? 14.197 10.814 27.739 1.00 89.38 564 ALA A C 1
ATOM 4254 O O . ALA A 1 564 ? 13.445 11.099 28.669 1.00 89.38 564 ALA A O 1
ATOM 4255 N N . SER A 1 565 ? 14.073 9.681 27.041 1.00 84.81 565 SER A N 1
ATOM 4256 C CA . SER A 1 565 ? 13.037 8.671 27.296 1.00 84.81 565 SER A CA 1
ATOM 4257 C C . SER A 1 565 ? 13.232 7.980 28.644 1.00 84.81 565 SER A C 1
ATOM 4259 O O . SER A 1 565 ? 12.282 7.880 29.414 1.00 84.81 565 SER A O 1
ATOM 4261 N N . SER A 1 566 ? 14.462 7.574 28.965 1.00 88.12 566 SER A N 1
ATOM 4262 C CA . SER A 1 566 ? 14.781 6.932 30.245 1.00 88.12 566 SER A CA 1
ATOM 4263 C C . SER A 1 566 ? 14.551 7.870 31.424 1.00 88.12 566 SER A C 1
ATOM 4265 O O . SER A 1 566 ? 13.927 7.482 32.402 1.00 88.12 566 SER A O 1
ATOM 4267 N N . ILE A 1 567 ? 14.975 9.133 31.317 1.00 92.69 567 ILE A N 1
ATOM 4268 C CA . ILE A 1 567 ? 14.724 10.135 32.358 1.00 92.69 567 ILE A CA 1
ATOM 4269 C C . ILE A 1 567 ? 13.226 10.367 32.547 1.00 92.69 567 ILE A C 1
ATOM 4271 O O . ILE A 1 567 ? 12.776 10.499 33.681 1.00 92.69 567 ILE A O 1
ATOM 4275 N N . LYS A 1 568 ? 12.443 10.409 31.464 1.00 90.88 568 LYS A N 1
ATOM 4276 C CA . LYS A 1 568 ? 10.986 10.549 31.554 1.00 90.88 568 LYS A CA 1
ATOM 4277 C C . LYS A 1 568 ? 10.350 9.380 32.317 1.00 90.88 568 LYS A C 1
ATOM 4279 O O . LYS A 1 568 ? 9.534 9.626 33.198 1.00 90.88 568 LYS A O 1
ATOM 4284 N N . GLU A 1 569 ? 10.737 8.140 32.019 1.00 85.31 569 GLU A N 1
ATOM 4285 C CA . GLU A 1 569 ? 10.211 6.964 32.728 1.00 85.31 569 GLU A CA 1
ATOM 4286 C C . GLU A 1 569 ? 10.651 6.907 34.192 1.00 85.31 569 GLU A C 1
ATOM 4288 O O . GLU A 1 569 ? 9.824 6.652 35.063 1.00 85.31 569 GLU A O 1
ATOM 4293 N N . ILE A 1 570 ? 11.920 7.210 34.486 1.00 90.94 570 ILE A N 1
ATOM 4294 C CA . ILE A 1 570 ? 12.430 7.247 35.865 1.00 90.94 570 ILE A CA 1
ATOM 4295 C C . ILE A 1 570 ? 11.662 8.286 36.693 1.00 90.94 570 ILE A C 1
ATOM 4297 O O . ILE A 1 570 ? 11.266 8.015 37.822 1.00 90.94 570 ILE A O 1
ATOM 4301 N N . LYS A 1 571 ? 11.394 9.465 36.124 1.00 91.94 571 LYS A N 1
ATOM 4302 C CA . LYS A 1 571 ? 10.576 10.498 36.774 1.00 91.94 571 LYS A CA 1
ATOM 4303 C C . LYS A 1 571 ? 9.176 9.998 37.111 1.00 91.94 571 LYS A C 1
ATOM 4305 O O . LYS A 1 571 ? 8.743 10.173 38.242 1.00 91.94 571 LYS A O 1
ATOM 4310 N N . ARG A 1 572 ? 8.514 9.321 36.168 1.00 90.62 572 ARG A N 1
ATOM 4311 C CA . ARG A 1 572 ? 7.168 8.769 36.372 1.00 90.62 572 ARG A CA 1
ATOM 4312 C C . ARG A 1 572 ? 7.124 7.798 37.557 1.00 90.62 572 ARG A C 1
ATOM 4314 O O . ARG A 1 572 ? 6.219 7.890 38.380 1.00 90.62 572 ARG A O 1
ATOM 4321 N N . VAL A 1 573 ? 8.091 6.881 37.670 1.00 86.94 573 VAL A N 1
ATOM 4322 C CA . VAL A 1 573 ? 8.117 5.934 38.805 1.00 86.94 573 VAL A CA 1
ATOM 4323 C C . VAL A 1 573 ? 8.525 6.585 40.119 1.00 86.94 573 VAL A C 1
ATOM 4325 O O . VAL A 1 573 ? 8.001 6.194 41.157 1.00 86.94 573 VAL A O 1
ATOM 4328 N N . LEU A 1 574 ? 9.397 7.597 40.095 1.00 87.56 574 LEU A N 1
ATOM 4329 C CA . LEU A 1 574 ? 9.729 8.391 41.281 1.00 87.56 574 LEU A CA 1
ATOM 4330 C C . LEU A 1 574 ? 8.498 9.148 41.807 1.00 87.56 574 LEU A C 1
ATOM 4332 O O . LEU A 1 574 ? 8.223 9.111 43.005 1.00 87.56 574 LEU A O 1
ATOM 4336 N N . GLU A 1 575 ? 7.718 9.768 40.920 1.00 87.25 575 GLU A N 1
ATOM 4337 C CA . GLU A 1 575 ? 6.448 10.423 41.269 1.00 87.25 575 GLU A CA 1
ATOM 4338 C C . GLU A 1 575 ? 5.450 9.412 41.856 1.00 87.25 575 GLU A C 1
ATOM 4340 O O . GLU A 1 575 ? 4.885 9.652 42.924 1.00 87.25 575 GLU A O 1
ATOM 4345 N N . GLY A 1 576 ? 5.296 8.240 41.224 1.00 80.88 576 GLY A N 1
ATOM 4346 C CA . GLY A 1 576 ? 4.459 7.144 41.736 1.00 80.88 576 GLY A CA 1
ATOM 4347 C C . GLY A 1 576 ? 4.928 6.584 43.088 1.00 80.88 576 GLY A C 1
ATOM 4348 O O . GLY A 1 576 ? 4.117 6.143 43.906 1.00 80.88 576 GLY A O 1
ATOM 4349 N N . ALA A 1 577 ? 6.229 6.663 43.369 1.00 83.44 577 ALA A N 1
ATOM 4350 C CA . ALA A 1 577 ? 6.823 6.341 44.665 1.00 83.44 577 ALA A CA 1
ATOM 4351 C C . ALA A 1 577 ? 6.659 7.466 45.712 1.00 83.44 577 ALA A C 1
ATOM 4353 O O . ALA A 1 577 ? 7.042 7.299 46.867 1.00 83.44 577 ALA A O 1
ATOM 4354 N N . GLY A 1 578 ? 6.055 8.604 45.355 1.00 86.25 578 GLY A N 1
ATOM 4355 C CA . GLY A 1 578 ? 5.838 9.740 46.254 1.00 86.25 578 GLY A CA 1
ATOM 4356 C C . GLY A 1 578 ? 7.045 10.670 46.407 1.00 86.25 578 GLY A C 1
ATOM 4357 O O . GLY A 1 578 ? 7.081 11.478 47.339 1.00 86.25 578 GLY A O 1
ATOM 4358 N N . VAL A 1 579 ? 8.030 10.582 45.512 1.00 86.00 579 VAL A N 1
ATOM 4359 C CA . VAL A 1 579 ? 9.179 11.492 45.476 1.00 86.00 579 VAL A CA 1
ATOM 4360 C C . VAL A 1 579 ? 8.773 12.788 44.775 1.00 86.00 579 VAL A C 1
ATOM 4362 O O . VAL A 1 579 ? 8.706 12.855 43.552 1.00 86.00 579 VAL A O 1
ATOM 4365 N N . ASN A 1 580 ? 8.531 13.842 45.558 1.00 83.50 580 ASN A N 1
ATOM 4366 C CA . ASN A 1 580 ? 8.026 15.122 45.039 1.00 83.50 580 ASN A CA 1
ATOM 4367 C C . ASN A 1 580 ? 9.089 16.235 44.948 1.00 83.50 580 ASN A C 1
ATOM 4369 O O . ASN A 1 580 ? 8.845 17.271 44.333 1.00 83.50 580 ASN A O 1
ATOM 4373 N N . SER A 1 581 ? 10.273 16.057 45.546 1.00 89.06 581 SER A N 1
ATOM 4374 C CA . SER A 1 581 ? 11.362 17.044 45.534 1.00 89.06 581 SER A CA 1
ATOM 4375 C C . SER A 1 581 ? 12.641 16.457 44.931 1.00 89.06 581 SER A C 1
ATOM 4377 O O . SER A 1 581 ? 12.951 15.282 45.103 1.00 89.06 581 SER A O 1
ATOM 4379 N N . GLY A 1 582 ? 13.387 17.267 44.169 1.00 90.25 582 GLY A N 1
ATOM 4380 C CA . GLY A 1 582 ? 14.652 16.834 43.556 1.00 90.25 582 GLY A CA 1
ATOM 4381 C C . GLY A 1 582 ? 14.519 15.827 42.403 1.00 90.25 582 GLY A C 1
ATOM 4382 O O . GLY A 1 582 ? 15.530 15.277 41.972 1.00 90.25 582 GLY A O 1
ATOM 4383 N N . LEU A 1 583 ? 13.309 15.624 41.866 1.00 90.94 583 LEU A N 1
ATOM 4384 C CA . LEU A 1 583 ? 12.976 14.609 40.857 1.00 90.94 583 LEU A CA 1
ATOM 4385 C C . LEU A 1 583 ? 13.949 14.565 39.666 1.00 90.94 583 LEU A C 1
ATOM 4387 O O . LEU A 1 583 ? 14.405 13.502 39.259 1.00 90.94 583 LEU A O 1
ATOM 4391 N N . ASN A 1 584 ? 14.307 15.730 39.115 1.00 93.25 584 ASN A N 1
ATOM 4392 C CA . ASN A 1 584 ? 15.230 15.825 37.980 1.00 93.25 584 ASN A CA 1
ATOM 4393 C C . ASN A 1 584 ? 16.640 15.335 38.330 1.00 93.25 584 ASN A C 1
ATOM 4395 O O . ASN A 1 584 ? 17.243 14.614 37.541 1.00 93.25 584 ASN A O 1
ATOM 4399 N N . ALA A 1 585 ? 17.155 15.730 39.497 1.00 94.25 585 ALA A N 1
ATOM 4400 C CA . ALA A 1 585 ? 18.495 15.362 39.939 1.00 94.25 585 ALA A CA 1
ATOM 4401 C C . ALA A 1 585 ? 18.572 13.866 40.272 1.00 94.25 585 ALA A C 1
ATOM 4403 O O . ALA A 1 585 ? 19.511 13.195 39.854 1.00 94.25 585 ALA A O 1
ATOM 4404 N N . GLN A 1 586 ? 17.548 13.330 40.943 1.00 91.94 586 GLN A N 1
ATOM 4405 C CA . GLN A 1 586 ? 17.465 11.902 41.255 1.00 91.94 586 GLN A CA 1
ATOM 4406 C C . GLN A 1 586 ? 17.304 11.048 39.994 1.00 91.94 586 GLN A C 1
ATOM 4408 O O . GLN A 1 586 ? 18.000 10.048 39.839 1.00 91.94 586 GLN A O 1
ATOM 4413 N N . ALA A 1 587 ? 16.454 11.466 39.049 1.00 93.44 587 ALA A N 1
ATOM 4414 C CA . ALA A 1 587 ? 16.298 10.756 37.783 1.00 93.44 587 ALA A CA 1
ATOM 4415 C C . ALA A 1 587 ? 17.595 10.739 36.960 1.00 93.44 587 ALA A C 1
ATOM 4417 O O . ALA A 1 587 ? 17.922 9.725 36.349 1.00 93.44 587 ALA A O 1
ATOM 4418 N N . GLU A 1 588 ? 18.352 11.839 36.966 1.00 94.44 588 GLU A N 1
ATOM 4419 C CA . GLU A 1 588 ? 19.662 11.908 36.318 1.00 94.44 588 GLU A CA 1
ATOM 4420 C C . GLU A 1 588 ? 20.678 10.993 37.017 1.00 94.44 588 GLU A C 1
ATOM 4422 O O . GLU A 1 588 ? 21.386 10.254 36.342 1.00 94.44 588 GLU A O 1
ATOM 4427 N N . GLN A 1 589 ? 20.715 10.969 38.352 1.00 91.81 589 GLN A N 1
ATOM 4428 C CA . GLN A 1 589 ? 21.602 10.082 39.108 1.00 91.81 589 GLN A CA 1
ATOM 4429 C C . GLN A 1 589 ? 21.311 8.600 38.822 1.00 91.81 589 GLN A C 1
ATOM 4431 O O . GLN A 1 589 ? 22.235 7.837 38.540 1.00 91.81 589 GLN A O 1
ATOM 4436 N N . ILE A 1 590 ? 20.033 8.208 38.827 1.00 90.62 590 ILE A N 1
ATOM 4437 C CA . ILE A 1 590 ? 19.593 6.846 38.486 1.00 90.62 590 ILE A CA 1
ATOM 4438 C C . ILE A 1 590 ? 19.949 6.514 37.035 1.00 90.62 590 ILE A C 1
ATOM 4440 O O . ILE A 1 590 ? 20.464 5.431 36.758 1.00 90.62 590 ILE A O 1
ATOM 4444 N N . TYR A 1 591 ? 19.731 7.454 36.109 1.00 92.81 591 TYR A N 1
ATOM 4445 C CA . TYR A 1 591 ? 20.113 7.281 34.711 1.00 92.81 591 TYR A CA 1
ATOM 4446 C C . TYR A 1 591 ? 21.613 7.001 34.572 1.00 92.81 591 TYR A C 1
ATOM 4448 O O . TYR A 1 591 ? 21.990 6.061 33.877 1.00 92.81 591 TYR A O 1
ATOM 4456 N N . GLN A 1 592 ? 22.468 7.784 35.239 1.00 91.56 592 GLN A N 1
ATOM 4457 C CA . GLN A 1 592 ? 23.918 7.597 35.174 1.00 91.56 592 GLN A CA 1
ATOM 4458 C C . GLN A 1 592 ? 24.342 6.242 35.755 1.00 91.56 592 GLN A C 1
ATOM 4460 O O . GLN A 1 592 ? 25.134 5.549 35.119 1.00 91.56 592 GLN A O 1
ATOM 4465 N N . ALA A 1 593 ? 23.760 5.828 36.886 1.00 85.81 593 ALA A N 1
ATOM 4466 C CA . ALA A 1 593 ? 24.038 4.531 37.507 1.00 85.81 593 ALA A CA 1
ATOM 4467 C C . ALA A 1 593 ? 23.654 3.343 36.601 1.00 85.81 593 ALA A C 1
ATOM 4469 O O . ALA A 1 593 ? 24.421 2.393 36.450 1.00 85.81 593 ALA A O 1
ATOM 4470 N N . PHE A 1 594 ? 22.501 3.407 35.928 1.00 86.88 594 PHE A N 1
ATOM 4471 C CA . PHE A 1 594 ? 22.094 2.376 34.964 1.00 86.88 594 PHE A CA 1
ATOM 4472 C C . PHE A 1 594 ? 22.920 2.414 33.669 1.00 86.88 594 PHE A C 1
ATOM 4474 O O . PHE A 1 594 ? 23.145 1.383 33.021 1.00 86.88 594 PHE A O 1
ATOM 4481 N N . ASN A 1 595 ? 23.391 3.597 33.270 1.00 87.25 595 ASN A N 1
ATOM 4482 C CA . ASN A 1 595 ? 24.161 3.774 32.045 1.00 87.25 595 ASN A CA 1
ATOM 4483 C C . ASN A 1 595 ? 25.634 3.355 32.192 1.00 87.25 595 ASN A C 1
ATOM 4485 O O . ASN A 1 595 ? 26.222 2.927 31.202 1.00 87.25 595 ASN A O 1
ATOM 4489 N N . SER A 1 596 ? 26.215 3.407 33.398 1.00 83.88 596 SER A N 1
ATOM 4490 C CA . SER A 1 596 ? 27.590 2.944 33.663 1.00 83.88 596 SER A CA 1
ATOM 4491 C C . SER A 1 596 ? 27.785 1.424 33.539 1.00 83.88 596 SER A C 1
ATOM 4493 O O . SER A 1 596 ? 28.923 0.965 33.513 1.00 83.88 596 SER A O 1
ATOM 4495 N N . GLY A 1 597 ? 26.697 0.660 33.373 1.00 70.31 597 GLY A N 1
ATOM 4496 C CA . GLY A 1 597 ? 26.715 -0.784 33.121 1.00 70.31 597 GLY A CA 1
ATOM 4497 C C . GLY A 1 597 ? 26.730 -1.626 34.401 1.00 70.31 597 GLY A C 1
ATOM 4498 O O . GLY A 1 597 ? 27.224 -1.183 35.430 1.00 70.31 597 GLY A O 1
ATOM 4499 N N . GLY A 1 598 ? 26.152 -2.831 34.329 1.00 71.94 598 GLY A N 1
ATOM 4500 C CA . GLY A 1 598 ? 26.081 -3.805 35.433 1.00 71.94 598 GLY A CA 1
ATOM 4501 C C . GLY A 1 598 ? 24.659 -4.282 35.738 1.00 71.94 598 GLY A C 1
ATOM 4502 O O . GLY A 1 598 ? 24.430 -5.475 35.875 1.00 71.94 598 GLY A O 1
ATOM 4503 N N . PHE A 1 599 ? 23.683 -3.372 35.726 1.00 78.88 599 PHE A N 1
ATOM 4504 C CA . PHE A 1 599 ? 22.308 -3.681 36.130 1.00 78.88 599 PHE A CA 1
ATOM 4505 C C . PHE A 1 599 ? 21.414 -4.090 34.951 1.00 78.88 599 PHE A C 1
ATOM 4507 O O . PHE A 1 599 ? 21.296 -3.362 33.956 1.00 78.88 599 PHE A O 1
ATOM 4514 N N . HIS A 1 600 ? 20.748 -5.238 35.086 1.00 83.25 600 HIS A N 1
ATOM 4515 C CA . HIS A 1 600 ? 19.638 -5.667 34.221 1.00 83.25 600 HIS A CA 1
ATOM 4516 C C . HIS A 1 600 ? 18.270 -5.278 34.805 1.00 83.25 600 HIS A C 1
ATOM 4518 O O . HIS A 1 600 ? 17.312 -5.050 34.064 1.00 83.25 600 HIS A O 1
ATOM 4524 N N . GLY A 1 601 ? 18.212 -5.131 36.125 1.00 87.56 601 GLY A N 1
ATOM 4525 C CA . GLY A 1 601 ? 17.126 -4.561 36.904 1.00 87.56 601 GLY A CA 1
ATOM 4526 C C . GLY A 1 601 ? 17.704 -3.929 38.170 1.00 87.56 601 GLY A C 1
ATOM 4527 O O . GLY A 1 601 ? 18.887 -4.108 38.462 1.00 87.56 601 GLY A O 1
ATOM 4528 N N . HIS A 1 602 ? 16.903 -3.125 38.862 1.00 89.19 602 HIS A N 1
ATOM 4529 C CA . HIS A 1 602 ? 17.208 -2.706 40.224 1.00 89.19 602 HIS A CA 1
ATOM 4530 C C . HIS A 1 602 ? 15.933 -2.301 40.962 1.00 89.19 602 HIS A C 1
ATOM 4532 O O . HIS A 1 602 ? 15.117 -1.525 40.441 1.00 89.19 602 HIS A O 1
ATOM 4538 N N . TYR A 1 603 ? 15.790 -2.784 42.188 1.00 89.00 603 TYR A N 1
ATOM 4539 C CA . TYR A 1 603 ? 14.807 -2.316 43.148 1.00 89.00 603 TYR A CA 1
ATOM 4540 C C . TYR A 1 603 ? 15.350 -1.116 43.932 1.00 89.00 603 TYR A C 1
ATOM 4542 O O . TYR A 1 603 ? 16.308 -1.214 44.696 1.00 89.00 603 TYR A O 1
ATOM 4550 N N . PHE A 1 604 ? 14.698 0.034 43.777 1.00 87.94 604 PHE A N 1
ATOM 4551 C CA . PHE A 1 604 ? 15.030 1.255 44.499 1.00 87.94 604 PHE A CA 1
ATOM 4552 C C . PHE A 1 604 ? 14.147 1.405 45.734 1.00 87.94 604 PHE A C 1
ATOM 4554 O O . PHE A 1 604 ? 12.920 1.502 45.633 1.00 87.94 604 PHE A O 1
ATOM 4561 N N . GLN A 1 605 ? 14.774 1.504 46.905 1.00 84.56 605 GLN A N 1
ATOM 4562 C CA . GLN A 1 605 ? 14.081 1.869 48.136 1.00 84.56 605 GLN A CA 1
ATOM 4563 C C . GLN A 1 605 ? 13.779 3.375 48.148 1.00 84.56 605 GLN A C 1
ATOM 4565 O O . GLN A 1 605 ? 14.681 4.208 48.097 1.00 84.56 605 GLN A O 1
ATOM 4570 N N . ALA A 1 606 ? 12.499 3.725 48.262 1.00 78.94 606 ALA A N 1
ATOM 4571 C CA . ALA A 1 606 ? 12.023 5.095 48.435 1.00 78.94 606 ALA A CA 1
ATOM 4572 C C . ALA A 1 606 ? 10.985 5.114 49.570 1.00 78.94 606 ALA A C 1
ATOM 4574 O O . ALA A 1 606 ? 9.779 5.097 49.333 1.00 78.94 606 ALA A O 1
ATOM 4575 N N . GLY A 1 607 ? 11.460 5.048 50.819 1.00 75.25 607 GLY A N 1
ATOM 4576 C CA . GLY A 1 607 ? 10.596 4.886 51.995 1.00 75.25 607 GLY A CA 1
ATOM 4577 C C . GLY A 1 607 ? 9.831 3.556 51.980 1.00 75.25 607 GLY A C 1
ATOM 4578 O O . GLY A 1 607 ? 10.402 2.501 51.711 1.00 75.25 607 GLY A O 1
ATOM 4579 N N . ASP A 1 608 ? 8.526 3.604 52.239 1.00 69.25 608 ASP A N 1
ATOM 4580 C CA . ASP A 1 608 ? 7.587 2.476 52.136 1.00 69.25 608 ASP A CA 1
ATOM 4581 C C . ASP A 1 608 ? 7.151 2.175 50.683 1.00 69.25 608 ASP A C 1
ATOM 4583 O O . ASP A 1 608 ? 6.424 1.214 50.428 1.00 69.25 608 ASP A O 1
ATOM 4587 N N . LYS A 1 609 ? 7.597 2.977 49.704 1.00 76.06 609 LYS A N 1
ATOM 4588 C CA . LYS A 1 609 ? 7.060 3.010 48.332 1.00 76.06 609 LYS A CA 1
ATOM 4589 C C . LYS A 1 609 ? 8.095 2.695 47.250 1.00 76.06 609 LYS A C 1
ATOM 4591 O O . LYS A 1 609 ? 8.060 3.293 46.178 1.00 76.06 609 LYS A O 1
ATOM 4596 N N . GLY A 1 610 ? 8.991 1.741 47.498 1.00 84.50 610 GLY A N 1
ATOM 4597 C CA . GLY A 1 610 ? 10.019 1.357 46.526 1.00 84.50 610 GLY A CA 1
ATOM 4598 C C . GLY A 1 610 ? 9.475 0.953 45.145 1.00 84.50 610 GLY A C 1
ATOM 4599 O O . GLY A 1 610 ? 8.332 0.502 45.006 1.00 84.50 610 GLY A O 1
ATOM 4600 N N . PHE A 1 611 ? 10.309 1.114 44.119 1.00 90.31 611 PHE A N 1
ATOM 4601 C CA . PHE A 1 611 ? 9.971 0.876 42.712 1.00 90.31 611 PHE A CA 1
ATOM 4602 C C . PHE A 1 611 ? 11.043 0.033 42.014 1.00 90.31 611 PHE A C 1
ATOM 4604 O O . PHE A 1 611 ? 12.171 -0.072 42.488 1.00 90.31 611 PHE A O 1
ATOM 4611 N N . VAL A 1 612 ? 10.688 -0.568 40.880 1.00 90.12 612 VAL A N 1
ATOM 4612 C CA . VAL A 1 612 ? 11.581 -1.402 40.068 1.00 90.12 612 VAL A CA 1
ATOM 4613 C C . VAL A 1 612 ? 11.910 -0.681 38.764 1.00 90.12 612 VAL A C 1
ATOM 4615 O O . VAL A 1 612 ? 11.018 -0.188 38.071 1.00 90.12 612 VAL A O 1
ATOM 4618 N N . LEU A 1 613 ? 13.188 -0.640 38.400 1.00 90.00 613 LEU A N 1
ATOM 4619 C CA . LEU A 1 613 ? 13.634 -0.177 37.089 1.00 90.00 613 LEU A CA 1
ATOM 4620 C C . LEU A 1 613 ? 14.248 -1.352 36.330 1.00 90.00 613 LEU A C 1
ATOM 4622 O O . LEU A 1 613 ? 15.211 -1.951 36.794 1.00 90.00 613 LEU A O 1
ATOM 4626 N N . LEU A 1 614 ? 13.700 -1.675 35.162 1.00 87.81 614 LEU A N 1
ATOM 4627 C CA . LEU A 1 614 ? 14.168 -2.766 34.307 1.00 87.81 614 LEU A CA 1
ATOM 4628 C C . LEU A 1 614 ? 14.916 -2.200 33.108 1.00 87.81 614 LEU A C 1
ATOM 4630 O O . LEU A 1 614 ? 14.468 -1.231 32.502 1.00 87.81 614 LEU A O 1
ATOM 4634 N N . ARG A 1 615 ? 16.034 -2.804 32.719 1.00 86.06 615 ARG A N 1
ATOM 4635 C CA . ARG A 1 615 ? 16.721 -2.443 31.476 1.00 86.06 615 ARG A CA 1
ATOM 4636 C C . ARG A 1 615 ? 15.995 -3.070 30.284 1.00 86.06 615 ARG A C 1
ATOM 4638 O O . ARG A 1 615 ? 15.730 -4.267 30.296 1.00 86.06 615 ARG A O 1
ATOM 4645 N N . ASP A 1 616 ? 15.707 -2.269 29.261 1.00 79.62 616 ASP A N 1
ATOM 4646 C CA . ASP A 1 616 ? 15.115 -2.737 28.003 1.00 79.62 616 ASP A CA 1
ATOM 4647 C C . ASP A 1 616 ? 15.991 -3.829 27.365 1.00 79.62 616 ASP A C 1
ATOM 4649 O O . ASP A 1 616 ? 17.206 -3.642 27.214 1.00 79.62 616 ASP A O 1
ATOM 4653 N N . GLY A 1 617 ? 15.386 -4.971 27.026 1.00 74.19 617 GLY A N 1
ATOM 4654 C CA . GLY A 1 617 ? 16.079 -6.122 26.448 1.00 74.19 617 GLY A CA 1
ATOM 4655 C C . GLY A 1 617 ? 15.456 -7.482 26.780 1.00 74.19 617 GLY A C 1
ATOM 4656 O O . GLY A 1 617 ? 14.400 -7.593 27.397 1.00 74.19 617 GLY A O 1
ATOM 4657 N N . GLU A 1 618 ? 16.151 -8.546 26.373 1.00 53.19 618 GLU A N 1
ATOM 4658 C CA . GLU A 1 618 ? 15.664 -9.938 26.395 1.00 53.19 618 GLU A CA 1
ATOM 4659 C C . GLU A 1 618 ? 15.530 -10.555 27.802 1.00 53.19 618 GLU A C 1
ATOM 4661 O O . GLU A 1 618 ? 15.025 -11.664 27.949 1.00 53.19 618 GLU A O 1
ATOM 4666 N N . THR A 1 619 ? 15.972 -9.860 28.853 1.00 72.44 619 THR A N 1
ATOM 4667 C CA . THR A 1 619 ? 16.049 -10.393 30.225 1.00 72.44 619 THR A CA 1
ATOM 4668 C C . THR A 1 619 ? 14.986 -9.850 31.173 1.00 72.44 619 THR A C 1
ATOM 4670 O O . THR A 1 619 ? 14.964 -10.246 32.338 1.00 72.44 619 THR A O 1
ATOM 4673 N N . MET A 1 620 ? 14.104 -8.961 30.705 1.00 75.25 620 MET A N 1
ATOM 4674 C CA . MET A 1 620 ? 13.204 -8.189 31.569 1.00 75.25 620 MET A CA 1
ATOM 4675 C C . MET A 1 620 ? 12.338 -9.043 32.503 1.00 75.25 620 MET A C 1
ATOM 4677 O O . MET A 1 620 ? 12.189 -8.682 33.664 1.00 75.25 620 MET A O 1
ATOM 4681 N N . ALA A 1 621 ? 11.793 -10.169 32.031 1.00 69.19 621 ALA A N 1
ATOM 4682 C CA . ALA A 1 621 ? 10.904 -11.023 32.826 1.00 69.19 621 ALA A CA 1
ATOM 4683 C C . ALA A 1 621 ? 11.614 -11.631 34.044 1.00 69.19 621 ALA A C 1
ATOM 4685 O O . ALA A 1 621 ? 11.176 -11.497 35.181 1.00 69.19 621 ALA A O 1
ATOM 4686 N N . SER A 1 622 ? 12.769 -12.242 33.802 1.00 77.88 622 SER A N 1
ATOM 4687 C CA . SER A 1 622 ? 13.603 -12.837 34.845 1.00 77.88 622 SER A CA 1
ATOM 4688 C C . SER A 1 622 ? 14.278 -11.797 35.739 1.00 77.88 622 SER A C 1
ATOM 4690 O O . SER A 1 622 ? 14.454 -12.050 36.924 1.00 77.88 622 SER A O 1
ATOM 4692 N N . SER A 1 623 ? 14.629 -10.621 35.204 1.00 84.25 623 SER A N 1
ATOM 4693 C CA . SER A 1 623 ? 15.117 -9.513 36.031 1.00 84.25 623 SER A CA 1
ATOM 4694 C C . SER A 1 623 ? 14.002 -8.989 36.930 1.00 84.25 623 SER A C 1
ATOM 4696 O O . SER A 1 623 ? 14.237 -8.764 38.105 1.00 84.25 623 SER A O 1
ATOM 4698 N N . LEU A 1 624 ? 12.766 -8.882 36.437 1.00 82.50 624 LEU A N 1
ATOM 4699 C CA . LEU A 1 624 ? 11.625 -8.518 37.274 1.00 82.50 624 LEU A CA 1
ATOM 4700 C C . LEU A 1 624 ? 11.398 -9.542 38.392 1.00 82.50 624 LEU A C 1
ATOM 4702 O O . LEU A 1 624 ? 11.240 -9.141 39.539 1.00 82.50 624 LEU A O 1
ATOM 4706 N N . ALA A 1 625 ? 11.440 -10.839 38.077 1.00 79.75 625 ALA A N 1
ATOM 4707 C CA . ALA A 1 625 ? 11.334 -11.912 39.065 1.00 79.75 625 ALA A CA 1
ATOM 4708 C C . ALA A 1 625 ? 12.372 -11.765 40.199 1.00 79.75 625 ALA A C 1
ATOM 4710 O O . ALA A 1 625 ? 12.022 -11.879 41.373 1.00 79.75 625 ALA A O 1
ATOM 4711 N N . HIS A 1 626 ? 13.617 -11.437 39.845 1.00 90.12 626 HIS A N 1
ATOM 4712 C CA . HIS A 1 626 ? 14.697 -11.145 40.789 1.00 90.12 626 HIS A CA 1
ATOM 4713 C C . HIS A 1 626 ? 14.406 -9.890 41.637 1.00 90.12 626 HIS A C 1
ATOM 4715 O O . HIS A 1 626 ? 14.356 -9.966 42.864 1.00 90.12 626 HIS A O 1
ATOM 4721 N N . GLU A 1 627 ? 14.116 -8.747 41.005 1.00 89.94 627 GLU A N 1
ATOM 4722 C CA . GLU A 1 627 ? 13.878 -7.478 41.718 1.00 89.94 627 GLU A CA 1
ATOM 4723 C C . GLU A 1 627 ? 12.653 -7.520 42.643 1.00 89.94 627 GLU A C 1
ATOM 4725 O O . GLU A 1 627 ? 12.560 -6.801 43.642 1.00 89.94 627 GLU A O 1
ATOM 4730 N N . MET A 1 628 ? 11.683 -8.372 42.332 1.00 81.75 628 MET A N 1
ATOM 4731 C CA . MET A 1 628 ? 10.503 -8.553 43.162 1.00 81.75 628 MET A CA 1
ATOM 4732 C C . MET A 1 628 ? 10.787 -9.255 44.483 1.00 81.75 628 MET A C 1
ATOM 4734 O O . MET A 1 628 ? 10.149 -8.923 45.486 1.00 81.75 628 MET A O 1
ATOM 4738 N N . ALA A 1 629 ? 11.753 -10.172 44.513 1.00 81.69 629 ALA A N 1
ATOM 4739 C CA . ALA A 1 629 ? 12.192 -10.783 45.759 1.00 81.69 629 ALA A CA 1
ATOM 4740 C C . ALA A 1 629 ? 12.770 -9.721 46.711 1.00 81.69 629 ALA A C 1
ATOM 4742 O O . ALA A 1 629 ? 12.414 -9.700 47.891 1.00 81.69 629 ALA A O 1
ATOM 4743 N N . HIS A 1 630 ? 13.543 -8.761 46.188 1.00 83.94 630 HIS A N 1
ATOM 4744 C CA . HIS A 1 630 ? 14.044 -7.630 46.976 1.00 83.94 630 HIS A CA 1
ATOM 4745 C C . HIS A 1 630 ? 12.931 -6.736 47.525 1.00 83.94 630 HIS A C 1
ATOM 4747 O O . HIS A 1 630 ? 12.953 -6.357 48.700 1.00 83.94 630 HIS A O 1
ATOM 4753 N N . ARG A 1 631 ? 11.891 -6.447 46.733 1.00 80.94 631 ARG A N 1
ATOM 4754 C CA . ARG A 1 631 ? 10.706 -5.744 47.255 1.00 80.94 631 ARG A CA 1
ATOM 4755 C C . ARG A 1 631 ? 10.023 -6.535 48.375 1.00 80.94 631 ARG A C 1
ATOM 4757 O O . ARG A 1 631 ? 9.608 -5.941 49.370 1.00 80.94 631 ARG A O 1
ATOM 4764 N N . GLY A 1 632 ? 9.920 -7.852 48.227 1.00 70.88 632 GLY A N 1
ATOM 4765 C CA . GLY A 1 632 ? 9.369 -8.750 49.240 1.00 70.88 632 GLY A CA 1
ATOM 4766 C C . GLY A 1 632 ? 10.104 -8.673 50.577 1.00 70.88 632 GLY A C 1
ATOM 4767 O O . GLY A 1 632 ? 9.485 -8.471 51.623 1.00 70.88 632 GLY A O 1
ATOM 4768 N N . GLN A 1 633 ? 11.433 -8.739 50.527 1.00 75.00 633 GLN A N 1
ATOM 4769 C CA . GLN A 1 633 ? 12.309 -8.576 51.690 1.00 75.00 633 GLN A CA 1
ATOM 4770 C C . GLN A 1 633 ? 12.112 -7.207 52.360 1.00 75.00 633 GLN A C 1
ATOM 4772 O O . GLN A 1 633 ? 12.095 -7.109 53.589 1.00 75.00 633 GLN A O 1
ATOM 4777 N N . HIS A 1 634 ? 11.930 -6.140 51.571 1.00 78.00 634 HIS A N 1
ATOM 4778 C CA . HIS A 1 634 ? 11.722 -4.782 52.091 1.00 78.00 634 HIS A CA 1
ATOM 4779 C C . HIS A 1 634 ? 10.425 -4.658 52.889 1.00 78.00 634 HIS A C 1
ATOM 4781 O O . HIS A 1 634 ? 10.429 -4.126 53.997 1.00 78.00 634 HIS A O 1
ATOM 4787 N N . LEU A 1 635 ? 9.321 -5.187 52.354 1.00 69.38 635 LEU A N 1
ATOM 4788 C CA . LEU A 1 635 ? 8.001 -5.103 52.988 1.00 69.38 635 LEU A CA 1
ATOM 4789 C C . LEU A 1 635 ? 7.938 -5.813 54.350 1.00 69.38 635 LEU A C 1
ATOM 4791 O O . LEU A 1 635 ? 7.113 -5.452 55.185 1.00 69.38 635 LEU A O 1
ATOM 4795 N N . ARG A 1 636 ? 8.834 -6.772 54.607 1.00 65.25 636 ARG A N 1
ATOM 4796 C CA . ARG A 1 636 ? 8.947 -7.479 55.894 1.00 65.25 636 ARG A CA 1
ATOM 4797 C C . ARG A 1 636 ? 9.861 -6.790 56.908 1.00 65.25 636 ARG A C 1
ATOM 4799 O O . ARG A 1 636 ? 10.020 -7.290 58.017 1.00 65.25 636 ARG A O 1
ATOM 4806 N N . GLY A 1 637 ? 10.498 -5.677 56.534 1.00 72.19 637 GLY A N 1
ATOM 4807 C CA . GLY A 1 637 ? 11.598 -5.104 57.316 1.00 72.19 637 GLY A CA 1
ATOM 4808 C C . GLY A 1 637 ? 12.826 -6.023 57.368 1.00 72.19 637 GLY A C 1
ATOM 4809 O O . GLY A 1 637 ? 13.692 -5.868 58.228 1.00 72.19 637 GLY A O 1
ATOM 4810 N N . GLU A 1 638 ? 12.896 -6.999 56.461 1.00 70.50 638 GLU A N 1
ATOM 4811 C CA . GLU A 1 638 ? 13.951 -8.006 56.422 1.00 70.50 638 GLU A CA 1
ATOM 4812 C C . GLU A 1 638 ? 15.112 -7.573 55.534 1.00 70.50 638 GLU A C 1
ATOM 4814 O O . GLU A 1 638 ? 16.249 -7.901 55.829 1.00 70.50 638 GLU A O 1
ATOM 4819 N N . LEU A 1 639 ? 14.881 -6.748 54.510 1.00 70.69 639 LEU A N 1
ATOM 4820 C CA . LEU A 1 639 ? 15.940 -6.324 53.585 1.00 70.69 639 LEU A CA 1
ATOM 4821 C C . LEU A 1 639 ? 17.138 -5.647 54.276 1.00 70.69 639 LEU A C 1
ATOM 4823 O O . LEU A 1 639 ? 18.252 -5.725 53.776 1.00 70.69 639 LEU A O 1
ATOM 4827 N N . THR A 1 640 ? 16.927 -5.006 55.429 1.00 71.69 640 THR A N 1
ATOM 4828 C CA . THR A 1 640 ? 17.993 -4.383 56.234 1.00 71.69 640 THR A CA 1
ATOM 4829 C C . THR A 1 640 ? 18.543 -5.281 57.347 1.00 71.69 640 THR A C 1
ATOM 4831 O O . THR A 1 640 ? 19.567 -4.943 57.937 1.00 71.69 640 THR A O 1
ATOM 4834 N N . SER A 1 641 ? 17.882 -6.402 57.657 1.00 74.31 641 SER A N 1
ATOM 4835 C CA . SER A 1 641 ? 18.312 -7.372 58.679 1.00 74.31 641 SER A CA 1
ATOM 4836 C C . SER A 1 641 ? 18.864 -8.677 58.094 1.00 74.31 641 SER A C 1
ATOM 4838 O O . SER A 1 641 ? 19.573 -9.410 58.784 1.00 74.31 641 SER A O 1
ATOM 4840 N N . LEU A 1 642 ? 18.589 -8.956 56.819 1.00 75.19 642 LEU A N 1
ATOM 4841 C CA . LEU A 1 642 ? 19.239 -9.989 56.027 1.00 75.19 642 LEU A CA 1
ATOM 4842 C C . LEU A 1 642 ? 20.605 -9.464 55.572 1.00 75.19 642 LEU A C 1
ATOM 4844 O O . LEU A 1 642 ? 20.702 -8.369 55.024 1.00 75.19 642 LEU A O 1
ATOM 4848 N N . GLY A 1 643 ? 21.660 -10.257 55.760 1.00 78.81 643 GLY A N 1
ATOM 4849 C CA . GLY A 1 643 ? 22.931 -9.987 55.086 1.00 78.81 643 GLY A CA 1
ATOM 4850 C C . GLY A 1 643 ? 22.762 -10.047 53.564 1.00 78.81 643 GLY A C 1
ATOM 4851 O O . GLY A 1 643 ? 21.909 -10.785 53.058 1.00 78.81 643 GLY A O 1
ATOM 4852 N N . THR A 1 644 ? 23.602 -9.313 52.838 1.00 82.06 644 THR A N 1
ATOM 4853 C CA . THR A 1 644 ? 23.729 -9.304 51.373 1.00 82.06 644 THR A CA 1
ATOM 4854 C C . THR A 1 644 ? 23.662 -10.713 50.784 1.00 82.06 644 THR A C 1
ATOM 4856 O O . THR A 1 644 ? 22.903 -10.953 49.852 1.00 82.06 644 THR A O 1
ATOM 4859 N N . MET A 1 645 ? 24.383 -11.680 51.366 1.00 83.06 645 MET A N 1
ATOM 4860 C CA . MET A 1 645 ? 24.381 -13.068 50.876 1.00 83.06 645 MET A CA 1
ATOM 4861 C C . MET A 1 645 ? 22.981 -13.682 50.852 1.00 83.06 645 MET A C 1
ATOM 4863 O O . MET A 1 645 ? 22.568 -14.316 49.882 1.00 83.06 645 MET A O 1
ATOM 4867 N N . ARG A 1 646 ? 22.256 -13.503 51.955 1.00 78.88 646 ARG A N 1
ATOM 4868 C CA . ARG A 1 646 ? 20.934 -14.082 52.156 1.00 78.88 646 ARG A CA 1
ATOM 4869 C C . ARG A 1 646 ? 19.909 -13.372 51.277 1.00 78.88 646 ARG A C 1
ATOM 4871 O O . ARG A 1 646 ? 19.111 -14.046 50.640 1.00 78.88 646 ARG A O 1
ATOM 4878 N N . SER A 1 647 ? 19.986 -12.046 51.190 1.00 82.38 647 SER A N 1
ATOM 4879 C CA . SER A 1 647 ? 19.136 -11.230 50.317 1.00 82.38 647 SER A CA 1
ATOM 4880 C C . SER A 1 647 ? 19.241 -11.658 48.845 1.00 82.38 647 SER A C 1
ATOM 4882 O O . SER A 1 647 ? 18.243 -12.028 48.224 1.00 82.38 647 SER A O 1
ATOM 4884 N N . GLU A 1 648 ? 20.460 -11.699 48.309 1.00 87.00 648 GLU A N 1
ATOM 4885 C CA . GLU A 1 648 ? 20.723 -12.030 46.905 1.00 87.00 648 GLU A CA 1
ATOM 4886 C C . GLU A 1 648 ? 20.416 -13.497 46.583 1.00 87.00 648 GLU A C 1
ATOM 4888 O O . GLU A 1 648 ? 19.852 -13.803 45.534 1.00 87.00 648 GLU A O 1
ATOM 4893 N N . TYR A 1 649 ? 20.724 -14.425 47.498 1.00 86.44 649 TYR A N 1
ATOM 4894 C CA . TYR A 1 649 ? 20.379 -15.837 47.319 1.00 86.44 649 TYR A CA 1
ATOM 4895 C C . TYR A 1 649 ? 18.878 -16.025 47.122 1.00 86.44 649 TYR A C 1
ATOM 4897 O O . TYR A 1 649 ? 18.464 -16.731 46.205 1.00 86.44 649 TYR A O 1
ATOM 4905 N N . GLN A 1 650 ? 18.061 -15.364 47.945 1.00 81.81 650 GLN A N 1
ATOM 4906 C CA . GLN A 1 650 ? 16.611 -15.458 47.823 1.00 81.81 650 GLN A CA 1
ATOM 4907 C C . GLN A 1 650 ? 16.112 -14.890 46.483 1.00 81.81 650 GLN A C 1
ATOM 4909 O O . GLN A 1 650 ? 15.231 -15.485 45.861 1.00 81.81 650 GLN A O 1
ATOM 4914 N N . ALA A 1 651 ? 16.708 -13.795 46.000 1.00 85.62 651 ALA A N 1
ATOM 4915 C CA . ALA A 1 651 ? 16.354 -13.195 44.715 1.00 85.62 651 ALA A CA 1
ATOM 4916 C C . ALA A 1 651 ? 16.740 -14.068 43.513 1.00 85.62 651 ALA A C 1
ATOM 4918 O O . ALA A 1 651 ? 15.926 -14.291 42.612 1.00 85.62 651 ALA A O 1
ATOM 4919 N N . TYR A 1 652 ? 17.940 -14.651 43.516 1.00 89.50 652 TYR A N 1
ATOM 4920 C CA . TYR A 1 652 ? 18.362 -15.569 42.457 1.00 89.50 652 TYR A CA 1
ATOM 4921 C C . TYR A 1 652 ? 17.668 -16.926 42.504 1.00 89.50 652 TYR A C 1
ATOM 4923 O O . TYR A 1 652 ? 17.436 -17.517 41.450 1.00 89.50 652 TYR A O 1
ATOM 4931 N N . HIS A 1 653 ? 17.292 -17.405 43.689 1.00 84.44 653 HIS A N 1
ATOM 4932 C CA . HIS A 1 653 ? 16.446 -18.583 43.825 1.00 84.44 653 HIS A CA 1
ATOM 4933 C C . HIS A 1 653 ? 15.076 -18.333 43.178 1.00 84.44 653 HIS A C 1
ATOM 4935 O O . HIS A 1 653 ? 14.658 -19.108 42.324 1.00 84.44 653 HIS A O 1
ATOM 4941 N N . ALA A 1 654 ? 14.417 -17.208 43.486 1.00 79.75 654 ALA A N 1
ATOM 4942 C CA . ALA A 1 654 ? 13.150 -16.832 42.850 1.00 79.75 654 ALA A CA 1
ATOM 4943 C C . ALA A 1 654 ? 13.282 -16.693 41.319 1.00 79.75 654 ALA A C 1
ATOM 4945 O O . ALA A 1 654 ? 12.436 -17.176 40.566 1.00 79.75 654 ALA A O 1
ATOM 4946 N N . GLN A 1 655 ? 14.380 -16.099 40.840 1.00 87.06 655 GLN A N 1
ATOM 4947 C CA . GLN A 1 655 ? 14.681 -16.029 39.410 1.00 87.06 655 GLN A CA 1
ATOM 4948 C C . GLN A 1 655 ? 14.877 -17.419 38.782 1.00 87.06 655 GLN A C 1
ATOM 4950 O O . GLN A 1 655 ? 14.399 -17.647 37.671 1.00 87.06 655 GLN A O 1
ATOM 4955 N N . ARG A 1 656 ? 15.567 -18.351 39.454 1.00 89.50 656 ARG A N 1
ATOM 4956 C CA . ARG A 1 656 ? 15.745 -19.727 38.967 1.00 89.50 656 ARG A CA 1
ATOM 4957 C C . ARG A 1 656 ? 14.412 -20.453 38.853 1.00 89.50 656 ARG A C 1
ATOM 4959 O O . ARG A 1 656 ? 14.154 -21.018 37.794 1.00 89.50 656 ARG A O 1
ATOM 4966 N N . GLU A 1 657 ? 13.586 -20.431 39.896 1.00 82.25 657 GLU A N 1
ATOM 4967 C CA . GLU A 1 657 ? 12.290 -21.122 39.887 1.00 82.25 657 GLU A CA 1
ATOM 4968 C C . GLU A 1 657 ? 11.382 -20.578 38.775 1.00 82.25 657 GLU A C 1
ATOM 4970 O O . GLU A 1 657 ? 10.775 -21.350 38.033 1.00 82.25 657 GLU A O 1
ATOM 4975 N N . PHE A 1 658 ? 11.400 -19.259 38.547 1.00 77.38 658 PHE A N 1
ATOM 4976 C CA . PHE A 1 658 ? 10.742 -18.658 37.386 1.00 77.38 658 PHE A CA 1
ATOM 4977 C C . PHE A 1 658 ? 11.252 -19.245 36.060 1.00 77.38 658 PHE A C 1
ATOM 4979 O O . PHE A 1 658 ? 10.462 -19.661 35.217 1.00 77.38 658 PHE A O 1
ATOM 4986 N N . LEU A 1 659 ? 12.572 -19.307 35.867 1.00 80.75 659 LEU A N 1
ATOM 4987 C CA . LEU A 1 659 ? 13.168 -19.836 34.636 1.00 80.75 659 LEU A CA 1
ATOM 4988 C C . LEU A 1 659 ? 12.891 -21.334 34.445 1.00 80.75 659 LEU A C 1
ATOM 4990 O O . LEU A 1 659 ? 12.771 -21.786 33.309 1.00 80.75 659 LEU A O 1
ATOM 4994 N N . LEU A 1 660 ? 12.810 -22.112 35.525 1.00 81.69 660 LEU A N 1
ATOM 4995 C CA . LEU A 1 660 ? 12.456 -23.533 35.479 1.00 81.69 660 LEU A CA 1
ATOM 4996 C C . LEU A 1 660 ? 11.010 -23.743 35.021 1.00 81.69 660 LEU A C 1
ATOM 4998 O O . LEU A 1 660 ? 10.752 -24.686 34.278 1.00 81.69 660 LEU A O 1
ATOM 5002 N N . ALA A 1 661 ? 10.104 -22.837 35.389 1.00 68.56 661 ALA A N 1
ATOM 5003 C CA . ALA A 1 661 ? 8.692 -22.910 35.030 1.00 68.56 661 ALA A CA 1
ATOM 5004 C C . ALA A 1 661 ? 8.390 -22.488 33.572 1.00 68.56 661 ALA A C 1
ATOM 5006 O O . ALA A 1 661 ? 7.274 -22.685 33.083 1.00 68.56 661 ALA A O 1
ATOM 5007 N N . LEU A 1 662 ? 9.374 -21.921 32.863 1.00 65.38 662 LEU A N 1
ATOM 5008 C CA . LEU A 1 662 ? 9.268 -21.580 31.444 1.00 65.38 662 LEU A CA 1
ATOM 5009 C C . LEU A 1 662 ? 9.627 -22.774 30.534 1.00 65.38 662 LEU A C 1
ATOM 5011 O O . LEU A 1 662 ? 10.547 -23.533 30.854 1.00 65.38 662 LEU A O 1
ATOM 5015 N N . PRO A 1 663 ? 8.981 -22.904 29.356 1.00 70.62 663 PRO A N 1
ATOM 5016 C CA . PRO A 1 663 ? 9.463 -23.754 28.267 1.00 70.62 663 PRO A CA 1
ATOM 5017 C C . PRO A 1 663 ? 10.910 -23.422 27.878 1.00 70.62 663 PRO A C 1
ATOM 5019 O O . PRO A 1 663 ? 11.309 -22.255 27.912 1.00 70.62 663 PRO A O 1
ATOM 5022 N N . ASP A 1 664 ? 11.677 -24.432 27.460 1.00 76.56 664 ASP A N 1
ATOM 5023 C CA . ASP A 1 664 ? 13.101 -24.298 27.115 1.00 76.56 664 ASP A CA 1
ATOM 5024 C C . ASP A 1 664 ? 13.357 -23.199 26.078 1.00 76.56 664 ASP A C 1
ATOM 5026 O O . ASP A 1 664 ? 14.315 -22.436 26.195 1.00 76.56 664 ASP A O 1
ATOM 5030 N N . GLU A 1 665 ? 12.470 -23.075 25.094 1.00 71.00 665 GLU A N 1
ATOM 5031 C CA . GLU A 1 665 ? 12.544 -22.083 24.025 1.00 71.00 665 GLU A CA 1
ATOM 5032 C C . GLU A 1 665 ? 12.314 -20.632 24.481 1.00 71.00 665 GLU A C 1
ATOM 5034 O O . GLU A 1 665 ? 12.608 -19.706 23.723 1.00 71.00 665 GLU A O 1
ATOM 5039 N N . LEU A 1 666 ? 11.787 -20.415 25.692 1.00 63.12 666 LEU A N 1
ATOM 5040 C CA . LEU A 1 666 ? 11.529 -19.085 26.257 1.00 63.12 666 LEU A CA 1
ATOM 5041 C C . LEU A 1 666 ? 12.607 -18.627 27.244 1.00 63.12 666 LEU A C 1
ATOM 5043 O O . LEU A 1 666 ? 12.545 -17.498 27.730 1.00 63.12 666 LEU A O 1
ATOM 5047 N N . VAL A 1 667 ? 13.597 -19.470 27.541 1.00 74.25 667 VAL A N 1
ATOM 5048 C CA . VAL A 1 667 ? 14.682 -19.150 28.472 1.00 74.25 667 VAL A CA 1
ATOM 5049 C C . VAL A 1 667 ? 15.841 -18.514 27.702 1.00 74.25 667 VAL A C 1
ATOM 5051 O O . VAL A 1 667 ? 16.473 -19.194 26.890 1.00 74.25 667 VAL A O 1
ATOM 5054 N N . PRO A 1 668 ? 16.191 -17.237 27.958 1.00 74.25 668 PRO A N 1
ATOM 5055 C CA . PRO A 1 668 ? 17.339 -16.613 27.310 1.00 74.25 668 PRO A CA 1
ATOM 5056 C C . PRO A 1 668 ? 18.625 -17.395 27.593 1.00 74.25 668 PRO A C 1
ATOM 5058 O O . PRO A 1 668 ? 18.864 -17.817 28.727 1.00 74.25 668 PRO A O 1
ATOM 5061 N N . ALA A 1 669 ? 19.489 -17.549 26.587 1.00 80.69 669 ALA A N 1
ATOM 5062 C CA . ALA A 1 669 ? 20.710 -18.349 26.705 1.00 80.69 669 ALA A CA 1
ATOM 5063 C C . ALA A 1 669 ? 21.614 -17.883 27.864 1.00 80.69 669 ALA A C 1
ATOM 5065 O O . ALA A 1 669 ? 22.178 -18.709 28.583 1.00 80.69 669 ALA A O 1
ATOM 5066 N N . GLN A 1 670 ? 21.687 -16.570 28.116 1.00 79.31 670 GLN A N 1
ATOM 5067 C CA . GLN A 1 670 ? 22.421 -15.999 29.252 1.00 79.31 670 GLN A CA 1
ATOM 5068 C C . GLN A 1 670 ? 21.907 -16.461 30.627 1.00 79.31 670 GLN A C 1
ATOM 5070 O O . GLN A 1 670 ? 22.649 -16.420 31.605 1.00 79.31 670 GLN A O 1
ATOM 5075 N N . HIS A 1 671 ? 20.662 -16.932 30.717 1.00 85.19 671 HIS A N 1
ATOM 5076 C CA . HIS A 1 671 ? 20.033 -17.393 31.955 1.00 85.19 671 HIS A CA 1
ATOM 5077 C C . HIS A 1 671 ? 20.005 -18.912 32.103 1.00 85.19 671 HIS A C 1
ATOM 5079 O O . HIS A 1 671 ? 19.631 -19.405 33.167 1.00 85.19 671 HIS A O 1
ATOM 5085 N N . ALA A 1 672 ? 20.481 -19.662 31.103 1.00 87.00 672 ALA A N 1
ATOM 5086 C CA . ALA A 1 672 ? 20.605 -21.115 31.194 1.00 87.00 672 ALA A CA 1
ATOM 5087 C C . ALA A 1 672 ? 21.456 -21.544 32.402 1.00 87.00 672 ALA A C 1
ATOM 5089 O O . ALA A 1 672 ? 21.179 -22.565 33.028 1.00 87.00 672 ALA A O 1
ATOM 5090 N N . ARG A 1 673 ? 22.463 -20.740 32.777 1.00 90.31 673 ARG A N 1
ATOM 5091 C CA . ARG A 1 673 ? 23.277 -20.994 33.972 1.00 90.31 673 ARG A CA 1
ATOM 5092 C C . ARG A 1 673 ? 22.469 -20.879 35.265 1.00 90.31 673 ARG A C 1
ATOM 5094 O O . ARG A 1 673 ? 22.625 -21.741 36.113 1.00 90.31 673 ARG A O 1
ATOM 5101 N N . ILE A 1 674 ? 21.634 -19.846 35.408 1.00 90.94 674 ILE A N 1
ATOM 5102 C CA . ILE A 1 674 ? 20.800 -19.640 36.607 1.00 90.94 674 ILE A CA 1
ATOM 5103 C C . ILE A 1 674 ? 19.729 -20.728 36.677 1.00 90.94 674 ILE A C 1
ATOM 5105 O O . ILE A 1 674 ? 19.569 -21.347 37.719 1.00 90.94 674 ILE A O 1
ATOM 5109 N N . ARG A 1 675 ? 19.062 -21.021 35.553 1.00 91.31 675 ARG A N 1
ATOM 5110 C CA . ARG A 1 675 ? 18.035 -22.069 35.460 1.00 91.31 675 ARG A CA 1
ATOM 5111 C C . ARG A 1 675 ? 18.543 -23.438 35.910 1.00 91.31 675 ARG A C 1
ATOM 5113 O O . ARG A 1 675 ? 17.852 -24.138 36.636 1.00 91.31 675 ARG A O 1
ATOM 5120 N N . ASN A 1 676 ? 19.753 -23.800 35.489 1.00 92.75 676 ASN A N 1
ATOM 5121 C CA . ASN A 1 676 ? 20.355 -25.098 35.791 1.00 92.75 676 ASN A CA 1
ATOM 5122 C C . ASN A 1 676 ? 21.204 -25.095 37.076 1.00 92.75 676 ASN A C 1
ATOM 5124 O O . ASN A 1 676 ? 21.840 -26.104 37.377 1.00 92.75 676 ASN A O 1
ATOM 5128 N N . ALA A 1 677 ? 21.267 -23.978 37.808 1.00 91.88 677 ALA A N 1
ATOM 5129 C CA . ALA A 1 677 ? 22.078 -23.868 39.014 1.00 91.88 677 ALA A CA 1
ATOM 5130 C C . ALA A 1 677 ? 21.429 -24.621 40.178 1.00 91.88 677 ALA A C 1
ATOM 5132 O O . ALA A 1 677 ? 20.274 -24.377 40.528 1.00 91.88 677 ALA A O 1
ATOM 5133 N N . THR A 1 678 ? 22.193 -25.477 40.850 1.00 90.38 678 THR A N 1
ATOM 5134 C CA . THR A 1 678 ? 21.813 -25.959 42.183 1.00 90.38 678 THR A CA 1
ATOM 5135 C C . THR A 1 678 ? 21.909 -24.825 43.209 1.00 90.38 678 THR A C 1
ATOM 5137 O O . THR A 1 678 ? 22.531 -23.792 42.957 1.00 90.38 678 THR A O 1
ATOM 5140 N N . ASP A 1 679 ? 21.339 -25.004 44.401 1.00 85.06 679 ASP A N 1
ATOM 5141 C CA . ASP A 1 679 ? 21.493 -24.025 45.490 1.00 85.06 679 ASP A CA 1
ATOM 5142 C C . ASP A 1 679 ? 22.969 -23.790 45.836 1.00 85.06 679 ASP A C 1
ATOM 5144 O O . ASP A 1 679 ? 23.392 -22.657 46.060 1.00 85.06 679 ASP A O 1
ATOM 5148 N N . ALA A 1 680 ? 23.782 -24.851 45.793 1.00 83.62 680 ALA A N 1
ATOM 5149 C CA . ALA A 1 680 ? 25.225 -24.759 45.979 1.00 83.62 680 ALA A CA 1
ATOM 5150 C C . ALA A 1 680 ? 25.900 -23.942 44.864 1.00 83.62 680 ALA A C 1
ATOM 5152 O O . ALA A 1 680 ? 26.811 -23.163 45.148 1.00 83.62 680 ALA A O 1
ATOM 5153 N N . ASP A 1 681 ? 25.438 -24.070 43.615 1.00 90.69 681 ASP A N 1
ATOM 5154 C CA . ASP A 1 681 ? 25.945 -23.273 42.494 1.00 90.69 681 ASP A CA 1
ATOM 5155 C C . ASP A 1 681 ? 25.574 -21.794 42.632 1.00 90.69 681 ASP A C 1
ATOM 5157 O O . ASP A 1 681 ? 26.420 -20.940 42.361 1.00 90.69 681 ASP A O 1
ATOM 5161 N N . LEU A 1 682 ? 24.353 -21.479 43.088 1.00 87.75 682 LEU A N 1
ATOM 5162 C CA . LEU A 1 682 ? 23.928 -20.102 43.367 1.00 87.75 682 LEU A CA 1
ATOM 5163 C C . LEU A 1 682 ? 24.753 -19.489 44.503 1.00 87.75 682 LEU A C 1
ATOM 5165 O O . LEU A 1 682 ? 25.285 -18.390 44.349 1.00 87.75 682 LEU A O 1
ATOM 5169 N N . VAL A 1 683 ? 24.937 -20.218 45.609 1.00 83.56 683 VAL A N 1
ATOM 5170 C CA . VAL A 1 683 ? 25.763 -19.768 46.740 1.00 83.56 683 VAL A CA 1
ATOM 5171 C C . VAL A 1 683 ? 27.207 -19.521 46.314 1.00 83.56 683 VAL A C 1
ATOM 5173 O O . VAL A 1 683 ? 27.790 -18.475 46.625 1.00 83.56 683 VAL A O 1
ATOM 5176 N N . LYS A 1 684 ? 27.790 -20.467 45.574 1.00 86.19 684 LYS A N 1
ATOM 5177 C CA . LYS A 1 684 ? 29.148 -20.345 45.050 1.00 86.19 684 LYS A CA 1
ATOM 5178 C C . LYS A 1 684 ? 29.268 -19.134 44.131 1.00 86.19 684 LYS A C 1
ATOM 5180 O O . LYS A 1 684 ? 30.182 -18.331 44.295 1.00 86.19 684 LYS A O 1
ATOM 5185 N N . TRP A 1 685 ? 28.330 -18.975 43.203 1.00 87.94 685 TRP A N 1
ATOM 5186 C CA . TRP A 1 685 ? 28.336 -17.868 42.258 1.00 87.94 685 TRP A CA 1
ATOM 5187 C C . TRP A 1 685 ? 28.216 -16.503 42.944 1.00 87.94 685 TRP A C 1
ATOM 5189 O O . TRP A 1 685 ? 28.970 -15.596 42.597 1.00 87.94 685 TRP A O 1
ATOM 5199 N N . LEU A 1 686 ? 27.356 -16.367 43.955 1.00 86.00 686 LEU A N 1
ATOM 5200 C CA . LEU A 1 686 ? 27.235 -15.143 44.751 1.00 86.00 686 LEU A CA 1
ATOM 5201 C C . LEU A 1 686 ? 28.519 -14.820 45.515 1.00 86.00 686 LEU A C 1
ATOM 5203 O O . LEU A 1 686 ? 29.007 -13.691 45.470 1.00 86.00 686 LEU A O 1
ATOM 5207 N N . THR A 1 687 ? 29.122 -15.828 46.142 1.00 82.31 687 THR A N 1
ATOM 5208 C CA . THR A 1 687 ? 30.373 -15.675 46.899 1.00 82.31 687 THR A CA 1
ATOM 5209 C C . THR A 1 687 ? 31.551 -15.284 45.997 1.00 82.31 687 THR A C 1
ATOM 5211 O O . THR A 1 687 ? 32.424 -14.505 46.393 1.00 82.31 687 THR A O 1
ATOM 5214 N N . GLU A 1 688 ? 31.581 -15.810 44.772 1.00 85.38 688 GLU A N 1
ATOM 5215 C CA . GLU A 1 688 ? 32.611 -15.546 43.761 1.00 85.38 688 GLU A CA 1
ATOM 5216 C C . GLU A 1 688 ? 32.318 -14.302 42.902 1.00 85.38 688 GLU A C 1
ATOM 5218 O O . GLU A 1 688 ? 33.210 -13.828 42.191 1.00 85.38 688 GLU A O 1
ATOM 5223 N N . SER A 1 689 ? 31.102 -13.745 42.969 1.00 84.62 689 SER A N 1
ATOM 5224 C CA . SER A 1 689 ? 30.699 -12.579 42.182 1.00 84.62 689 SER A CA 1
ATOM 5225 C C . SER A 1 689 ? 31.609 -11.384 42.468 1.00 84.62 689 SER A C 1
ATOM 5227 O O . SER A 1 689 ? 31.941 -11.080 43.616 1.00 84.62 689 SER A O 1
ATOM 5229 N N . ARG A 1 690 ? 32.008 -10.669 41.409 1.00 81.44 690 ARG A N 1
ATOM 5230 C CA . ARG A 1 690 ? 32.745 -9.403 41.551 1.00 81.44 690 ARG A CA 1
ATOM 5231 C C . ARG A 1 690 ? 31.895 -8.317 42.205 1.00 81.44 690 ARG A C 1
ATOM 5233 O O . ARG A 1 690 ? 32.458 -7.439 42.848 1.00 81.44 690 ARG A O 1
ATOM 5240 N N . GLU A 1 691 ? 30.583 -8.394 42.024 1.00 78.81 691 GLU A N 1
ATOM 5241 C CA . GLU A 1 691 ? 29.613 -7.419 42.511 1.00 78.81 691 GLU A CA 1
ATOM 5242 C C . GLU A 1 691 ? 29.286 -7.657 43.988 1.00 78.81 691 GLU A C 1
ATOM 5244 O O . GLU A 1 691 ? 29.482 -6.770 44.814 1.00 78.81 691 GLU A O 1
ATOM 5249 N N . TYR A 1 692 ? 28.909 -8.888 44.346 1.00 81.25 692 TYR A N 1
ATOM 5250 C CA . TYR A 1 692 ? 28.426 -9.207 45.696 1.00 81.25 692 TYR A CA 1
ATOM 5251 C C . TYR A 1 692 ? 29.493 -9.823 46.606 1.00 81.25 692 TYR A C 1
ATOM 5253 O O . TYR A 1 692 ? 29.455 -9.658 47.824 1.00 81.25 692 TYR A O 1
ATOM 5261 N N . GLY A 1 693 ? 30.485 -10.510 46.034 1.00 79.44 693 GLY A N 1
ATOM 5262 C CA . GLY A 1 693 ? 31.489 -11.269 46.777 1.00 79.44 693 GLY A CA 1
ATOM 5263 C C . GLY A 1 693 ? 32.262 -10.458 47.826 1.00 79.44 693 GLY A C 1
ATOM 5264 O O . GLY A 1 693 ? 32.498 -10.988 48.910 1.00 79.44 693 GLY A O 1
ATOM 5265 N N . PRO A 1 694 ? 32.669 -9.194 47.578 1.00 85.50 694 PRO A N 1
ATOM 5266 C CA . PRO A 1 694 ? 33.311 -8.371 48.605 1.00 85.50 694 PRO A CA 1
ATOM 5267 C C . PRO A 1 694 ? 32.421 -8.114 49.831 1.00 85.50 694 PRO A C 1
ATOM 5269 O O . PRO A 1 694 ? 32.900 -8.268 50.953 1.00 85.50 694 PRO A O 1
ATOM 5272 N N . ALA A 1 695 ? 31.141 -7.782 49.627 1.00 79.38 695 ALA A N 1
ATOM 5273 C CA . ALA A 1 695 ? 30.180 -7.551 50.709 1.00 79.38 695 ALA A CA 1
ATOM 5274 C C . ALA A 1 695 ? 29.862 -8.854 51.459 1.00 79.38 695 ALA A C 1
ATOM 5276 O O . ALA A 1 695 ? 29.947 -8.904 52.683 1.00 79.38 695 ALA A O 1
ATOM 5277 N N . ILE A 1 696 ? 29.631 -9.941 50.719 1.00 79.19 696 ILE A N 1
ATOM 5278 C CA . ILE A 1 696 ? 29.375 -11.278 51.269 1.00 79.19 696 ILE A CA 1
ATOM 5279 C C . ILE A 1 696 ? 30.556 -11.769 52.115 1.00 79.19 696 ILE A C 1
ATOM 5281 O O . ILE A 1 696 ? 30.360 -12.280 53.214 1.00 79.19 696 ILE A O 1
ATOM 5285 N N . ARG A 1 697 ? 31.801 -11.594 51.648 1.00 80.81 697 ARG A N 1
ATOM 5286 C CA . ARG A 1 697 ? 33.000 -11.978 52.417 1.00 80.81 697 ARG A CA 1
ATOM 5287 C C . ARG A 1 697 ? 33.190 -11.124 53.669 1.00 80.81 697 ARG A C 1
ATOM 5289 O O . ARG A 1 697 ? 33.668 -11.644 54.675 1.00 80.81 697 ARG A O 1
ATOM 5296 N N . ALA A 1 698 ? 32.817 -9.845 53.621 1.00 79.06 698 ALA A N 1
ATOM 5297 C CA . ALA A 1 698 ? 32.840 -8.979 54.794 1.00 79.06 698 ALA A CA 1
ATOM 5298 C C . ALA A 1 698 ? 31.794 -9.421 55.838 1.00 79.06 698 ALA A C 1
ATOM 5300 O O . ALA A 1 698 ? 32.121 -9.520 57.018 1.00 79.06 698 ALA A O 1
ATOM 5301 N N . GLU A 1 699 ? 30.579 -9.779 55.418 1.00 76.75 699 GLU A N 1
ATOM 5302 C CA . GLU A 1 699 ? 29.495 -10.247 56.301 1.00 76.75 699 GLU A CA 1
ATOM 5303 C C . GLU A 1 699 ? 29.691 -11.671 56.843 1.00 76.75 699 GLU A C 1
ATOM 5305 O O . GLU A 1 699 ? 29.358 -11.955 57.995 1.00 76.75 699 GLU A O 1
ATOM 5310 N N . ALA A 1 700 ? 30.261 -12.581 56.048 1.00 68.19 700 ALA A N 1
ATOM 5311 C CA . ALA A 1 700 ? 30.514 -13.964 56.463 1.00 68.19 700 ALA A CA 1
ATOM 5312 C C . ALA A 1 700 ? 31.489 -14.051 57.651 1.00 68.19 700 ALA A C 1
ATOM 5314 O O . ALA A 1 700 ? 31.477 -15.026 58.401 1.00 68.19 700 ALA A O 1
ATOM 5315 N N . SER A 1 701 ? 32.307 -13.013 57.857 1.00 63.53 701 SER A N 1
ATOM 5316 C CA . SER A 1 701 ? 33.193 -12.907 59.018 1.00 63.53 701 SER A CA 1
ATOM 5317 C C . SER A 1 701 ? 32.464 -12.596 60.338 1.00 63.53 701 SER A C 1
ATOM 5319 O O . SER A 1 701 ? 33.063 -12.766 61.399 1.00 63.53 701 SER A O 1
ATOM 5321 N N . SER A 1 702 ? 31.183 -12.194 60.301 1.00 60.56 702 SER A N 1
ATOM 5322 C CA . SER A 1 702 ? 30.432 -11.725 61.478 1.00 60.56 702 SER A CA 1
ATOM 5323 C C . SER A 1 702 ? 29.186 -12.542 61.861 1.00 60.56 702 SER A C 1
ATOM 5325 O O . SER A 1 702 ? 28.720 -12.392 62.988 1.00 60.56 702 SER A O 1
ATOM 5327 N N . THR A 1 703 ? 28.646 -13.412 60.991 1.00 58.94 703 THR A N 1
ATOM 5328 C CA . THR A 1 703 ? 27.299 -14.015 61.185 1.00 58.94 703 THR A CA 1
ATOM 5329 C C . THR A 1 703 ? 27.215 -15.553 61.169 1.00 58.94 703 THR A C 1
ATOM 5331 O O . THR A 1 703 ? 26.142 -16.103 61.411 1.00 58.94 703 THR A O 1
ATOM 5334 N N . GLY A 1 704 ? 28.331 -16.272 60.998 1.00 61.16 704 GLY A N 1
ATOM 5335 C CA . GLY A 1 704 ? 28.339 -17.743 60.924 1.00 61.16 704 GLY A CA 1
ATOM 5336 C C . GLY A 1 704 ? 27.943 -18.288 59.541 1.00 61.16 704 GLY A C 1
ATOM 5337 O O . GLY A 1 704 ? 27.537 -17.544 58.654 1.00 61.16 704 GLY A O 1
ATOM 5338 N N . VAL A 1 705 ? 28.130 -19.595 59.320 1.00 59.03 705 VAL A N 1
ATOM 5339 C CA . VAL A 1 705 ? 27.923 -20.240 58.007 1.00 59.03 705 VAL A CA 1
ATOM 5340 C C . VAL A 1 705 ? 26.424 -20.357 57.693 1.00 59.03 705 VAL A C 1
ATOM 5342 O O . VAL A 1 705 ? 25.676 -20.948 58.467 1.00 59.03 705 VAL A O 1
ATOM 5345 N N . MET A 1 706 ? 25.997 -19.819 56.547 1.00 67.06 706 MET A N 1
ATOM 5346 C CA . MET A 1 706 ? 24.630 -19.928 56.015 1.00 67.06 706 MET A CA 1
ATOM 5347 C C . MET A 1 706 ? 24.294 -21.383 55.631 1.00 67.06 706 MET A C 1
ATOM 5349 O O . MET A 1 706 ? 25.084 -22.019 54.935 1.00 67.06 706 MET A O 1
ATOM 5353 N N . ASP A 1 707 ? 23.116 -21.888 56.027 1.00 71.81 707 ASP A N 1
ATOM 5354 C CA . ASP A 1 707 ? 22.548 -23.164 55.552 1.00 71.81 707 ASP A CA 1
ATOM 5355 C C . ASP A 1 707 ? 21.534 -22.894 54.413 1.00 71.81 707 ASP A C 1
ATOM 5357 O O . ASP A 1 707 ? 20.417 -22.435 54.684 1.00 71.81 707 ASP A O 1
ATOM 5361 N N . PRO A 1 708 ? 21.876 -23.177 53.139 1.00 62.12 708 PRO A N 1
ATOM 5362 C CA . PRO A 1 708 ? 21.022 -22.870 51.987 1.00 62.12 708 PRO A CA 1
ATOM 5363 C C . PRO A 1 708 ? 19.652 -23.561 52.022 1.00 62.12 708 PRO A C 1
ATOM 5365 O O . PRO A 1 708 ? 18.671 -23.006 51.528 1.00 62.12 708 PRO A O 1
ATOM 5368 N N . ALA A 1 709 ? 19.552 -24.740 52.649 1.00 59.81 709 ALA A N 1
ATOM 5369 C CA . ALA A 1 709 ? 18.303 -25.494 52.728 1.00 59.81 709 ALA A CA 1
ATOM 5370 C C . ALA A 1 709 ? 17.330 -24.894 53.755 1.00 59.81 709 ALA A C 1
ATOM 5372 O O . ALA A 1 709 ? 16.111 -24.985 53.603 1.00 59.81 709 ALA A O 1
ATOM 5373 N N . VAL A 1 710 ? 17.847 -24.284 54.827 1.00 69.00 710 VAL A N 1
ATOM 5374 C CA . VAL A 1 710 ? 17.031 -23.509 55.777 1.00 69.00 710 VAL A CA 1
ATOM 5375 C C . VAL A 1 710 ? 16.504 -22.240 55.109 1.00 69.00 710 VAL A C 1
ATOM 5377 O O . VAL A 1 710 ? 15.340 -21.891 55.304 1.00 69.00 710 VAL A O 1
ATOM 5380 N N . GLU A 1 711 ? 17.316 -21.602 54.268 1.00 66.62 711 GLU A N 1
ATOM 5381 C CA . GLU A 1 711 ? 16.927 -20.380 53.565 1.00 66.62 711 GLU A CA 1
ATOM 5382 C C . GLU A 1 711 ? 15.915 -20.606 52.449 1.00 66.62 711 GLU A C 1
ATOM 5384 O O . GLU A 1 711 ? 14.928 -19.876 52.390 1.00 66.62 711 GLU A O 1
ATOM 5389 N N . ALA A 1 712 ? 16.079 -21.652 51.637 1.00 58.34 712 ALA A N 1
ATOM 5390 C CA . ALA A 1 712 ? 15.094 -22.027 50.621 1.00 58.34 712 ALA A CA 1
ATOM 5391 C C . ALA A 1 712 ? 13.694 -22.239 51.235 1.00 58.34 712 ALA A C 1
ATOM 5393 O O . ALA A 1 712 ? 12.711 -21.658 50.778 1.00 58.34 712 ALA A O 1
ATOM 5394 N N . ARG A 1 713 ? 13.611 -22.953 52.369 1.00 62.28 713 ARG A N 1
ATOM 5395 C CA . ARG A 1 713 ? 12.351 -23.153 53.116 1.00 62.28 713 ARG A CA 1
ATOM 5396 C C . ARG A 1 713 ? 11.771 -21.862 53.707 1.00 62.28 713 ARG A C 1
ATOM 5398 O O . ARG A 1 713 ? 10.561 -21.760 53.902 1.00 62.28 713 ARG A O 1
ATOM 5405 N N . SER A 1 714 ? 12.612 -20.872 54.014 1.00 63.34 714 SER A N 1
ATOM 5406 C CA . SER A 1 714 ? 12.165 -19.552 54.479 1.00 63.34 714 SER A CA 1
ATOM 5407 C C . SER A 1 714 ? 11.535 -18.722 53.351 1.00 63.34 714 SER A C 1
ATOM 5409 O O . SER A 1 714 ? 10.616 -17.947 53.622 1.00 63.34 714 SER A O 1
ATOM 5411 N N . ILE A 1 715 ? 11.999 -18.894 52.106 1.00 57.56 715 ILE A N 1
ATOM 5412 C CA . ILE A 1 715 ? 11.424 -18.274 50.897 1.00 57.56 715 ILE A CA 1
ATOM 5413 C C . ILE A 1 715 ? 10.068 -18.905 50.569 1.00 57.56 715 ILE A C 1
ATOM 5415 O O . ILE A 1 715 ? 9.095 -18.193 50.357 1.00 57.56 715 ILE A O 1
ATOM 5419 N N . GLU A 1 716 ? 9.970 -20.233 50.585 1.00 56.62 716 GLU A N 1
ATOM 5420 C CA . GLU A 1 716 ? 8.716 -20.949 50.308 1.00 56.62 716 GLU A CA 1
ATOM 5421 C C . GLU A 1 716 ? 7.614 -20.546 51.308 1.00 56.62 716 GLU A C 1
ATOM 5423 O O . GLU A 1 716 ? 6.500 -20.167 50.938 1.00 56.62 716 GLU A O 1
ATOM 5428 N N . LYS A 1 717 ? 7.963 -20.491 52.603 1.00 59.53 717 LYS A N 1
ATOM 5429 C CA . LYS A 1 717 ? 7.061 -20.014 53.661 1.00 59.53 717 LYS A CA 1
ATOM 5430 C C . LYS A 1 717 ? 6.645 -18.547 53.474 1.00 59.53 717 LYS A C 1
ATOM 5432 O O . LYS A 1 717 ? 5.538 -18.198 53.866 1.00 59.53 717 LYS A O 1
ATOM 5437 N N . TRP A 1 718 ? 7.503 -17.700 52.896 1.00 56.75 718 TRP A N 1
ATOM 5438 C CA . TRP A 1 718 ? 7.209 -16.287 52.632 1.00 56.75 718 TRP A CA 1
ATOM 5439 C C . TRP A 1 718 ? 6.076 -16.112 51.618 1.00 56.75 718 TRP A C 1
ATOM 5441 O O . TRP A 1 718 ? 5.124 -15.386 51.904 1.00 56.75 718 TRP A O 1
ATOM 5451 N N . PHE A 1 719 ? 6.158 -16.792 50.474 1.00 51.56 719 PHE A N 1
ATOM 5452 C CA . PHE A 1 719 ? 5.140 -16.692 49.428 1.00 51.56 719 PHE A CA 1
ATOM 5453 C C . PHE A 1 719 ? 3.793 -17.289 49.861 1.00 51.56 719 PHE A C 1
ATOM 5455 O O . PHE A 1 719 ? 2.746 -16.750 49.521 1.00 51.56 719 PHE A O 1
ATOM 5462 N N . LEU A 1 720 ? 3.810 -18.340 50.687 1.00 50.16 720 LEU A N 1
ATOM 5463 C CA . LEU A 1 720 ? 2.603 -19.025 51.162 1.00 50.16 720 LEU A CA 1
ATOM 5464 C C . LEU A 1 720 ? 1.804 -18.273 52.241 1.00 50.16 720 LEU A C 1
ATOM 5466 O O . LEU A 1 720 ? 0.607 -18.514 52.382 1.00 50.16 720 LEU A O 1
ATOM 5470 N N . THR A 1 721 ? 2.432 -17.402 53.041 1.00 53.50 721 THR A N 1
ATOM 5471 C CA . THR A 1 721 ? 1.743 -16.719 54.161 1.00 53.50 721 THR A CA 1
ATOM 5472 C C . THR A 1 721 ? 1.179 -15.334 53.828 1.00 53.50 721 THR A C 1
ATOM 5474 O O . THR A 1 721 ? 0.597 -14.716 54.715 1.00 53.50 721 THR A O 1
ATOM 5477 N N . GLY A 1 722 ? 1.299 -14.883 52.573 1.00 43.97 722 GLY A N 1
ATOM 5478 C CA . GLY A 1 722 ? 0.667 -13.663 52.055 1.00 43.97 722 GLY A CA 1
ATOM 5479 C C . GLY A 1 722 ? 1.356 -12.359 52.478 1.00 43.97 722 GLY A C 1
ATOM 5480 O O . GLY A 1 722 ? 1.429 -12.030 53.662 1.00 43.97 722 GLY A O 1
ATOM 5481 N N . GLY A 1 723 ? 1.846 -11.607 51.490 1.00 41.91 723 GLY A N 1
ATOM 5482 C CA . GLY A 1 723 ? 2.197 -10.186 51.614 1.00 41.91 723 GLY A CA 1
ATOM 5483 C C . GLY A 1 723 ? 1.076 -9.267 51.144 1.00 41.91 723 GLY A C 1
ATOM 5484 O O . GLY A 1 723 ? 0.211 -9.735 50.375 1.00 41.91 723 GLY A O 1
#

Radius of gyration: 37.19 Å; Cα contacts (8 Å, |Δi|>4): 711; chains: 1; bounding box: 92×62×126 Å